Protein AF-0000000077902409 (afdb_homodimer)

Organism: NCBI:txid853

Nearest PDB structures (foldseek):
  3dv8-assembly1_A-2  TM=6.541E-01  e=2.068E-23  Agathobacter rectalis ATCC 33656
  4ev0-assembly1_A  TM=6.780E-01  e=2.103E-14  Thermus thermophilus HB8
  3la7-assembly1_B  TM=5.200E-01  e=2.421E-11  Nostoc sp. PCC 7120 = FACHB-418
  1omi-assembly3_A  TM=5.130E-01  e=4.422E-08  Listeria monocytogenes
  6euz-assembly1_A  TM=4.862E-01  e=2.482E-08  Listeria monocytogenes

Solvent-accessible surface area (backbone atoms only — not comparable to full-atom values): 22518 Å² total; per-residue (Å²): 111,67,77,62,50,65,64,39,90,59,44,88,77,46,52,74,68,54,47,50,51,46,66,73,61,40,45,75,50,79,37,50,57,67,34,72,62,68,35,91,75,85,44,58,52,10,36,36,33,29,67,37,49,29,38,38,32,24,39,69,46,79,30,65,50,72,45,75,42,53,72,45,42,56,80,37,71,39,60,69,49,19,29,78,62,38,78,48,42,78,68,78,67,45,37,27,18,70,32,60,20,36,30,39,34,35,38,36,71,56,52,38,51,44,36,73,74,32,66,66,50,32,30,48,52,25,46,49,39,28,34,48,40,30,50,37,49,52,42,46,48,44,54,75,59,46,40,54,60,24,50,46,35,45,48,53,48,50,49,21,62,71,67,71,32,57,57,42,80,49,44,48,56,56,49,9,61,75,63,73,49,38,39,58,21,41,48,52,50,50,48,49,35,30,74,69,52,31,29,45,82,52,95,56,31,38,30,61,65,29,61,68,62,40,53,63,55,88,111,68,77,62,50,65,64,40,90,61,43,89,76,45,51,73,68,55,48,53,51,45,68,72,60,39,47,74,50,79,38,50,56,67,34,73,60,66,35,91,74,85,44,59,51,9,38,37,34,29,68,37,49,28,38,36,33,24,39,69,45,87,31,67,50,72,46,73,42,53,71,44,43,56,80,37,69,39,59,69,49,19,30,79,61,40,79,49,42,79,68,78,68,45,37,30,18,71,31,62,21,34,31,38,34,35,39,36,71,57,52,39,49,43,38,72,74,31,67,68,52,33,30,49,52,25,46,51,40,28,33,48,40,31,50,35,49,54,43,45,50,47,55,74,60,46,40,54,62,24,50,46,35,46,49,52,48,51,50,21,62,72,69,71,32,59,57,42,79,50,46,49,57,56,49,9,60,74,64,73,48,30,39,58,20,40,48,54,49,50,49,50,35,30,74,69,52,32,29,46,81,51,94,56,30,38,31,60,66,29,62,69,63,40,54,63,57,90

pLDDT: mean 83.72, std 11.97, range [44.34, 96.94]

Secondary structure (DSSP, 8-state):
-HHHHTTSTTGGGS-HHHHHHHHHH-EEEEE-TT-B---TTSS--EEEEEEES-EEEEEE-TTS-EEEEEEE-TT-EESGGGGGG-TT-----EEEESSSEEEEEEEHHHHHHHHHH-HHHHHHHHHHHHHHHHHHHHHHHHHHHTTHHHHHHHHHHHHHHHHT-SEE---HHHHHHHTT--HHHHHHHHHHHHHTTSEEEETTEEEES-HHHHHHT-/-HHHHTTSTTGGGS-HHHHHHHHHH-EEEEE-TT-B---TTSS--EEEEEEES-EEEEEE-TTS-EEEEEEE-TT-EESGGGGGG-TT-----EEEESSSEEEEEEEHHHHHHHHHH-HHHHHHHHHHHHHHHHHHHHHHHHHHHTTHHHHHHHHHHHHHHHHT-SEE---HHHHHHHTT--HHHHHHHHHHHHHTTSEEEETTEEEES-HHHHHHT-

Sequence (436 aa):
MERTLTQLPFWSSLTEQEQETLRRSAFVRHYEKGAFVHSSDNECLGRLFILSGEIRTYLLSEEGREVTLFRLYPGELCVLSASCVISQITFDTQMTAGIDTEVLIIPANIIAALKEKNLYVRCFLYELATKRFSDVMWAMQQIMFKGLDRRLAKFLFAEAERTGSDTIRMTHEQIAQHISSAREAVARMLKSFSEDGLVELKRGAITLRDENRLNRLKMERTLTQLPFWSSLTEQEQETLRRSAFVRHYEKGAFVHSSDNECLGRLFILSGEIRTYLLSEEGREVTLFRLYPGELCVLSASCVISQITFDTQMTAGIDTEVLIIPANIIAALKEKNLYVRCFLYELATKRFSDVMWAMQQIMFKGLDRRLAKFLFAEAERTGSDTIRMTHEQIAQHISSAREAVARMLKSFSEDGLVELKRGAITLRDENRLNRLK

InterPro domains:
  IPR000595 Cyclic nucleotide-binding domain [PF00027] (29-117)
  IPR000595 Cyclic nucleotid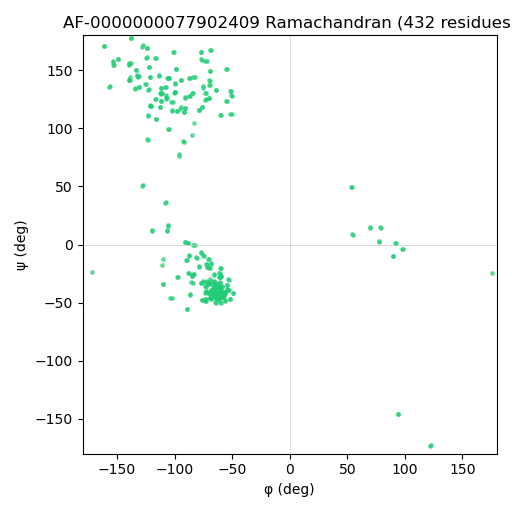e-binding domain [cd00038] (12-118)
  IPR012318 Crp-type HTH domain [PF13545] (151-217)
  IPR012318 Crp-type HTH domain [PS51063] (146-212)
  IPR012318 Crp-type HTH domain [SM00419] (162-210)
  IPR014710 RmlC-like jelly roll fold [G3DSA:2.60.120.10] (4-143)
  IPR018490 Cyclic nucleotide-binding domain superfamily [SSF51206] (5-146)
  IPR036388 Winged helix-like DNA-binding domain superfamily [G3DSA:1.10.10.10] (144-218)
  IPR036390 Winged helix DNA-binding domain superfamily [SSF46785] (148-217)
  IPR050397 Global Transcriptional Regulators in Environmental Response [PTHR24567] (12-217)

Structure (mmCIF, N/CA/C/O backbone):
data_AF-0000000077902409-model_v1
#
loop_
_entity.id
_entity.type
_entity.pdbx_description
1 polymer 'Crp-like helix-turn-helix domain protein'
#
loop_
_atom_site.group_PDB
_atom_site.id
_atom_site.type_symbol
_atom_site.label_atom_id
_atom_site.label_alt_id
_atom_site.label_comp_id
_atom_site.label_asym_id
_atom_site.label_entity_id
_atom_site.label_seq_id
_atom_site.pdbx_PDB_ins_code
_atom_site.Cartn_x
_atom_site.Cartn_y
_atom_site.Cartn_z
_atom_site.occupancy
_atom_site.B_iso_or_equiv
_atom_site.auth_seq_id
_atom_site.auth_comp_id
_atom_site.auth_asym_id
_atom_site.auth_atom_id
_atom_site.pdbx_PDB_model_num
ATOM 1 N N . MET A 1 1 ? 29.875 -16.391 -4.422 1 68.56 1 MET A N 1
ATOM 2 C CA . MET A 1 1 ? 28.719 -16.047 -5.23 1 68.56 1 MET A CA 1
ATOM 3 C C . MET A 1 1 ? 27.625 -17.109 -5.125 1 68.56 1 MET A C 1
ATOM 5 O O . MET A 1 1 ? 26.453 -16.781 -4.871 1 68.56 1 MET A O 1
ATOM 9 N N . GLU A 1 2 ? 28.078 -18.391 -5.125 1 72.31 2 GLU A N 1
ATOM 10 C CA . GLU A 1 2 ? 27.109 -19.469 -5.07 1 72.31 2 GLU A CA 1
ATOM 11 C C . GLU A 1 2 ? 26.422 -19.516 -3.713 1 72.31 2 GLU A C 1
ATOM 13 O O . GLU A 1 2 ? 25.188 -19.625 -3.641 1 72.31 2 GLU A O 1
ATOM 18 N N . ARG A 1 3 ? 27.188 -19.422 -2.656 1 79.06 3 ARG A N 1
ATOM 19 C CA . ARG A 1 3 ? 26.625 -19.484 -1.309 1 79.06 3 ARG A CA 1
ATOM 20 C C . ARG A 1 3 ? 25.625 -18.359 -1.082 1 79.06 3 ARG A C 1
ATOM 22 O O . ARG A 1 3 ? 24.609 -18.562 -0.412 1 79.06 3 ARG A O 1
ATOM 29 N N . THR A 1 4 ? 25.812 -17.281 -1.773 1 84.56 4 THR A N 1
ATOM 30 C CA . THR A 1 4 ? 24.953 -16.109 -1.632 1 84.56 4 THR A CA 1
ATOM 31 C C . THR A 1 4 ? 23.641 -16.328 -2.361 1 84.56 4 THR A C 1
ATOM 33 O O . THR A 1 4 ? 22.562 -15.992 -1.839 1 84.56 4 THR A O 1
ATOM 36 N N . LEU A 1 5 ? 23.719 -17.047 -3.439 1 89.75 5 LEU A N 1
ATOM 37 C CA . LEU A 1 5 ? 22.547 -17.25 -4.273 1 89.75 5 LEU A CA 1
ATOM 38 C C . LEU A 1 5 ? 21.578 -18.234 -3.631 1 89.75 5 LEU A C 1
ATOM 40 O O . LEU A 1 5 ? 20.359 -18.078 -3.76 1 89.75 5 LEU A O 1
ATOM 44 N N . THR A 1 6 ? 22.156 -19.188 -2.885 1 89.94 6 THR A N 1
ATOM 45 C CA . THR A 1 6 ? 21.328 -20.203 -2.262 1 89.94 6 THR A CA 1
ATOM 46 C C . THR A 1 6 ? 20.484 -19.609 -1.135 1 89.94 6 THR A C 1
ATOM 48 O O . THR A 1 6 ? 19.531 -20.234 -0.669 1 89.94 6 THR A O 1
ATOM 51 N N . GLN A 1 7 ? 20.828 -18.406 -0.758 1 89.25 7 GLN A N 1
ATOM 52 C CA . GLN A 1 7 ? 20.094 -17.719 0.304 1 89.25 7 GLN A CA 1
ATOM 53 C C . GLN A 1 7 ? 18.797 -17.094 -0.232 1 89.25 7 GLN A C 1
ATOM 55 O O . GLN A 1 7 ? 17.938 -16.703 0.543 1 89.25 7 GLN A O 1
ATOM 60 N N . LEU A 1 8 ? 18.719 -17.078 -1.546 1 92.31 8 LEU A N 1
ATOM 61 C CA . LEU A 1 8 ? 17.516 -16.5 -2.133 1 92.31 8 LEU A CA 1
ATOM 62 C C . LEU A 1 8 ? 16.281 -17.328 -1.755 1 92.31 8 LEU A C 1
ATOM 64 O O . LEU A 1 8 ? 16.297 -18.562 -1.882 1 92.31 8 LEU A O 1
ATOM 68 N N . PRO A 1 9 ? 15.25 -16.672 -1.33 1 90.38 9 PRO A N 1
ATOM 69 C CA . PRO A 1 9 ? 14.078 -17.391 -0.827 1 90.38 9 PRO A CA 1
ATOM 70 C C . PRO A 1 9 ? 13.453 -18.312 -1.873 1 90.38 9 PRO A C 1
ATOM 72 O O . PRO A 1 9 ? 12.852 -19.328 -1.523 1 90.38 9 PRO A O 1
ATOM 75 N N . PHE A 1 10 ? 13.57 -18.047 -3.152 1 92.94 10 PHE A N 1
ATOM 76 C CA . PHE A 1 10 ? 12.914 -18.859 -4.168 1 92.94 10 PHE A CA 1
ATOM 77 C C . PHE A 1 10 ? 13.93 -19.734 -4.887 1 92.94 10 PHE A C 1
ATOM 79 O O . PHE A 1 10 ? 13.625 -20.312 -5.938 1 92.94 10 PHE A O 1
ATOM 86 N N . TRP A 1 11 ? 15.109 -19.906 -4.336 1 93.88 11 TRP A N 1
ATOM 87 C CA . TRP A 1 11 ? 16.188 -20.656 -4.984 1 93.88 11 TRP A CA 1
ATOM 88 C C . TRP A 1 11 ? 15.766 -22.094 -5.25 1 93.88 11 TRP A C 1
ATOM 90 O O . TRP A 1 11 ? 15.992 -22.625 -6.34 1 93.88 11 TRP A O 1
ATOM 100 N N . SER A 1 12 ? 15.133 -22.719 -4.262 1 93.56 12 SER A N 1
ATOM 101 C CA . SER A 1 12 ? 14.773 -24.125 -4.344 1 93.56 12 SER A CA 1
ATOM 102 C C . SER A 1 12 ? 13.688 -24.359 -5.387 1 93.56 12 SER A C 1
ATOM 104 O O . SER A 1 12 ? 13.445 -25.5 -5.801 1 93.56 12 SER A O 1
ATOM 106 N N . SER A 1 13 ? 13.023 -23.328 -5.797 1 94.94 13 SER A N 1
ATOM 107 C CA . SER A 1 13 ? 11.945 -23.438 -6.77 1 94.94 13 SER A CA 1
ATOM 108 C C . SER A 1 13 ? 12.461 -23.281 -8.195 1 94.94 13 SER A C 1
ATOM 110 O O . SER A 1 13 ? 11.703 -23.406 -9.156 1 94.94 13 SER A O 1
ATOM 112 N N . LEU A 1 14 ? 13.758 -23.125 -8.336 1 96.19 14 LEU A N 1
ATOM 113 C CA . LEU A 1 14 ? 14.359 -22.891 -9.648 1 96.19 14 LEU A CA 1
ATOM 114 C C . LEU A 1 14 ? 14.836 -24.203 -10.266 1 96.19 14 LEU A C 1
ATOM 116 O O . LEU A 1 14 ? 15.32 -25.078 -9.555 1 96.19 14 LEU A O 1
ATOM 120 N N . THR A 1 15 ? 14.648 -24.297 -11.547 1 96.62 15 THR A N 1
ATOM 121 C CA . THR A 1 15 ? 15.289 -25.391 -12.273 1 96.62 15 THR A CA 1
ATOM 122 C C . THR A 1 15 ? 16.797 -25.203 -12.328 1 96.62 15 THR A C 1
ATOM 124 O O . THR A 1 15 ? 17.297 -24.109 -12.031 1 96.62 15 THR A O 1
ATOM 127 N N . GLU A 1 16 ? 17.484 -26.219 -12.711 1 95.88 16 GLU A N 1
ATOM 128 C CA . GLU A 1 16 ? 18.938 -26.141 -12.836 1 95.88 16 GLU A CA 1
ATOM 129 C C . GLU A 1 16 ? 19.328 -25.062 -13.844 1 95.88 16 GLU A C 1
ATOM 131 O O . GLU A 1 16 ? 20.297 -24.328 -13.633 1 95.88 16 GLU A O 1
ATOM 136 N N . GLN A 1 17 ? 18.609 -24.953 -14.914 1 96.69 17 GLN A N 1
ATOM 137 C CA . GLN A 1 17 ? 18.875 -23.953 -15.945 1 96.69 17 GLN A CA 1
ATOM 138 C C . GLN A 1 17 ? 18.672 -22.531 -15.406 1 96.69 17 GLN A C 1
ATOM 140 O O . GLN A 1 17 ? 19.469 -21.641 -15.688 1 96.69 17 GLN A O 1
ATOM 145 N N . GLU A 1 18 ? 17.641 -22.328 -14.641 1 96.19 18 GLU A N 1
ATOM 146 C CA . GLU A 1 18 ? 17.344 -21.031 -14.039 1 96.19 18 GLU A CA 1
ATOM 147 C C . GLU A 1 18 ? 18.406 -20.641 -13 1 96.19 18 GLU A C 1
ATOM 149 O O . GLU A 1 18 ? 18.797 -19.484 -12.906 1 96.19 18 GLU A O 1
ATOM 154 N N . GLN A 1 19 ? 18.828 -21.641 -12.258 1 96.25 19 GLN A N 1
ATOM 155 C CA . GLN A 1 19 ? 19.891 -21.406 -11.289 1 96.25 19 GLN A CA 1
ATOM 156 C C . GLN A 1 19 ? 21.188 -20.969 -11.977 1 96.25 19 GLN A C 1
ATOM 158 O O . GLN A 1 19 ? 21.859 -20.047 -11.508 1 96.25 19 GLN A O 1
ATOM 163 N N . GLU A 1 20 ? 21.469 -21.609 -13.062 1 95.62 20 GLU A N 1
ATOM 164 C CA . GLU A 1 20 ? 22.672 -21.266 -13.82 1 95.62 20 GLU A CA 1
ATOM 165 C C . GLU A 1 20 ? 22.578 -19.844 -14.375 1 95.62 20 GLU A C 1
ATOM 167 O O . GLU A 1 20 ? 23.562 -19.109 -14.367 1 95.62 20 GLU A O 1
ATOM 172 N N . THR A 1 21 ? 21.391 -19.5 -14.836 1 95.25 21 THR A N 1
ATOM 173 C CA . THR A 1 21 ? 21.156 -18.141 -15.336 1 95.25 21 THR A CA 1
ATOM 174 C C . THR A 1 21 ? 21.438 -17.109 -14.25 1 95.25 21 THR A C 1
ATOM 176 O O . THR A 1 21 ? 22.078 -16.094 -14.5 1 95.25 21 THR A O 1
ATOM 179 N N . LEU A 1 22 ? 21 -17.391 -13.062 1 94.88 22 LEU A N 1
ATOM 180 C CA . LEU A 1 22 ? 21.219 -16.484 -11.945 1 94.88 22 LEU A CA 1
ATOM 181 C C . LEU A 1 22 ? 22.703 -16.422 -11.578 1 94.88 22 LEU A C 1
ATOM 183 O O . LEU A 1 22 ? 23.234 -15.352 -11.297 1 94.88 22 LEU A O 1
ATOM 187 N N . ARG A 1 23 ? 23.328 -17.562 -11.633 1 94.38 23 ARG A N 1
ATOM 188 C CA . ARG A 1 23 ? 24.75 -17.609 -11.297 1 94.38 23 ARG A CA 1
ATOM 189 C C . ARG A 1 23 ? 25.578 -16.734 -12.234 1 94.38 23 ARG A C 1
ATOM 191 O O . ARG A 1 23 ? 26.531 -16.078 -11.805 1 94.38 23 ARG A O 1
ATOM 198 N N . ARG A 1 24 ? 25.172 -16.641 -13.391 1 94.75 24 ARG A N 1
ATOM 199 C CA . ARG A 1 24 ? 25.922 -15.922 -14.414 1 94.75 24 ARG A CA 1
ATOM 200 C C . ARG A 1 24 ? 25.562 -14.438 -14.43 1 94.75 24 ARG A C 1
ATOM 202 O O . ARG A 1 24 ? 26.359 -13.609 -14.875 1 94.75 24 ARG A O 1
ATOM 209 N N . SER A 1 25 ? 24.406 -14.102 -13.969 1 94.88 25 SER A N 1
ATOM 210 C CA . SER A 1 25 ? 23.906 -12.758 -14.234 1 94.88 25 SER A CA 1
ATOM 211 C C . SER A 1 25 ? 23.891 -11.922 -12.961 1 94.88 25 SER A C 1
ATOM 213 O O . SER A 1 25 ? 24.078 -10.703 -13.016 1 94.88 25 SER A O 1
ATOM 215 N N . ALA A 1 26 ? 23.625 -12.609 -11.836 1 94.88 26 ALA A N 1
ATOM 216 C CA . ALA A 1 26 ? 23.562 -11.867 -10.578 1 94.88 26 ALA A CA 1
ATOM 217 C C . ALA A 1 26 ? 24.938 -11.367 -10.156 1 94.88 26 ALA A C 1
ATOM 219 O O . ALA A 1 26 ? 25.953 -12 -10.469 1 94.88 26 ALA A O 1
ATOM 220 N N . PHE A 1 27 ? 25 -10.195 -9.445 1 94.12 27 PHE A N 1
ATOM 221 C CA . PHE A 1 27 ? 26.281 -9.656 -9 1 94.12 27 PHE A CA 1
ATOM 222 C C . PHE A 1 27 ? 26.125 -8.891 -7.691 1 94.12 27 PHE A C 1
ATOM 224 O O . PHE A 1 27 ? 25.016 -8.469 -7.348 1 94.12 27 PHE A O 1
ATOM 231 N N . VAL A 1 28 ? 27.234 -8.766 -7.047 1 94.5 28 VAL A N 1
ATOM 232 C CA . VAL A 1 28 ? 27.25 -8.094 -5.75 1 94.5 28 VAL A CA 1
ATOM 233 C C . VAL A 1 28 ? 27.719 -6.652 -5.914 1 94.5 28 VAL A C 1
ATOM 235 O O . VAL A 1 28 ? 28.625 -6.375 -6.703 1 94.5 28 VAL A O 1
ATOM 238 N N . ARG A 1 29 ? 27.094 -5.73 -5.234 1 93.81 29 ARG A N 1
ATOM 239 C CA . ARG A 1 29 ? 27.469 -4.324 -5.223 1 93.81 29 ARG A CA 1
ATOM 240 C C . ARG A 1 29 ? 27.516 -3.777 -3.799 1 93.81 29 ARG A C 1
ATOM 242 O O . ARG A 1 29 ? 26.688 -4.148 -2.963 1 93.81 29 ARG A O 1
ATOM 249 N N . HIS A 1 30 ? 28.438 -2.908 -3.605 1 96 30 HIS A N 1
ATOM 250 C CA . HIS A 1 30 ? 28.594 -2.238 -2.318 1 96 30 HIS A CA 1
ATOM 251 C C . HIS A 1 30 ? 28.141 -0.782 -2.396 1 96 30 HIS A C 1
ATOM 253 O O . HIS A 1 30 ? 28.422 -0.094 -3.381 1 96 30 HIS A O 1
ATOM 259 N N . TYR A 1 31 ? 27.391 -0.383 -1.379 1 94.56 31 TYR A N 1
ATOM 260 C CA . TYR A 1 31 ? 26.969 1.005 -1.234 1 94.56 31 TYR A CA 1
ATOM 261 C C . TYR A 1 31 ? 27.438 1.58 0.1 1 94.56 31 TYR A C 1
ATOM 263 O O . TYR A 1 31 ? 27.234 0.965 1.15 1 94.56 31 TYR A O 1
ATOM 271 N N . GLU A 1 32 ? 28 2.787 0.021 1 95.81 32 GLU A N 1
ATOM 272 C CA . GLU A 1 32 ? 28.359 3.477 1.256 1 95.81 32 GLU A CA 1
ATOM 273 C C . GLU A 1 32 ? 27.141 4.074 1.933 1 95.81 32 GLU A C 1
ATOM 275 O O . GLU A 1 32 ? 26.109 4.289 1.287 1 95.81 32 GLU A O 1
ATOM 280 N N . LYS A 1 33 ? 27.359 4.297 3.193 1 93.19 33 LYS A N 1
ATOM 281 C CA . LYS A 1 33 ? 26.281 4.965 3.93 1 93.19 33 LYS A CA 1
ATOM 282 C C . LYS A 1 33 ? 25.828 6.23 3.207 1 93.19 33 LYS A C 1
ATOM 284 O O . LYS A 1 33 ? 26.656 7.055 2.807 1 93.19 33 LYS A O 1
ATOM 289 N N . GLY A 1 34 ? 24.5 6.285 3.027 1 88.94 34 GLY A N 1
ATOM 290 C CA . GLY A 1 34 ? 23.938 7.488 2.439 1 88.94 34 GLY A CA 1
ATOM 291 C C . GLY A 1 34 ? 23.859 7.43 0.925 1 88.94 34 GLY A C 1
ATOM 292 O O . GLY A 1 34 ? 23.188 8.258 0.301 1 88.94 34 GLY A O 1
ATOM 293 N N . ALA A 1 35 ? 24.469 6.43 0.316 1 91.94 35 ALA A N 1
ATOM 294 C CA . ALA A 1 35 ? 24.484 6.32 -1.14 1 91.94 35 ALA A CA 1
ATOM 295 C C . ALA A 1 35 ? 23.094 5.977 -1.68 1 91.94 35 ALA A C 1
ATOM 297 O O . ALA A 1 35 ? 22.375 5.18 -1.08 1 91.94 35 ALA A O 1
ATOM 298 N N . PHE A 1 36 ? 22.734 6.555 -2.779 1 88.69 36 PHE A N 1
ATOM 299 C CA . PHE A 1 36 ? 21.5 6.211 -3.488 1 88.69 36 PHE A CA 1
ATOM 300 C C . PHE A 1 36 ? 21.641 4.867 -4.191 1 88.69 36 PHE A C 1
ATOM 302 O O . PHE A 1 36 ? 22.656 4.605 -4.84 1 88.69 36 PHE A O 1
ATOM 309 N N . VAL A 1 37 ? 20.609 4.078 -3.908 1 86.81 37 VAL A N 1
ATOM 310 C CA . VAL A 1 37 ? 20.562 2.781 -4.578 1 86.81 37 VAL A CA 1
ATOM 311 C C . VAL A 1 37 ? 19.75 2.895 -5.867 1 86.81 37 VAL A C 1
ATOM 313 O O . VAL A 1 37 ? 18.531 2.967 -5.828 1 86.81 37 VAL A O 1
ATOM 316 N N . HIS A 1 38 ? 20.25 3.193 -6.898 1 72.31 38 HIS A N 1
ATOM 317 C CA . HIS A 1 38 ? 19.578 3.375 -8.172 1 72.31 38 HIS A CA 1
ATOM 318 C C . HIS A 1 38 ? 20.391 2.795 -9.32 1 72.31 38 HIS A C 1
ATOM 320 O O . HIS A 1 38 ? 21.547 2.424 -9.141 1 72.31 38 HIS A O 1
ATOM 326 N N . SER A 1 39 ? 19.531 2.516 -10.328 1 65.5 39 SER A N 1
ATOM 327 C CA . SER A 1 39 ? 20.281 2.125 -11.523 1 65.5 39 SER A CA 1
ATOM 328 C C . SER A 1 39 ? 20.922 3.334 -12.188 1 65.5 39 SER A C 1
ATOM 330 O O . SER A 1 39 ? 20.422 4.453 -12.07 1 65.5 39 SER A O 1
ATOM 332 N N . SER A 1 40 ? 22.172 3.199 -12.594 1 52.97 40 SER A N 1
ATOM 333 C CA . SER A 1 40 ? 22.906 4.234 -13.305 1 52.97 40 SER A CA 1
ATOM 334 C C . SER A 1 40 ? 22.156 4.711 -14.539 1 52.97 40 SER A C 1
ATOM 336 O O . SER A 1 40 ? 22.359 5.832 -15.008 1 52.97 40 SER A O 1
ATOM 338 N N . ASP A 1 41 ? 21.391 3.916 -15.148 1 51.28 41 ASP A N 1
ATOM 339 C CA . ASP A 1 41 ? 20.844 4.23 -16.469 1 51.28 41 ASP A CA 1
ATOM 340 C C . ASP A 1 41 ? 19.359 4.539 -16.391 1 51.28 41 ASP A C 1
ATOM 342 O O . ASP A 1 41 ? 18.656 4.449 -17.391 1 51.28 41 ASP A O 1
ATOM 346 N N . ASN A 1 42 ? 18.922 5.164 -15.367 1 50.97 42 ASN A N 1
ATOM 347 C CA . ASN A 1 42 ? 17.516 5.539 -15.242 1 50.97 42 ASN A CA 1
ATOM 348 C C . ASN A 1 42 ? 16.594 4.336 -15.414 1 50.97 42 ASN A C 1
ATOM 350 O O . ASN A 1 42 ? 15.414 4.488 -15.734 1 50.97 42 ASN A O 1
ATOM 354 N N . GLU A 1 43 ? 17.266 3.174 -15.445 1 58.44 43 GLU A N 1
ATOM 355 C CA . GLU A 1 43 ? 16.469 1.959 -15.578 1 58.44 43 GLU A CA 1
ATOM 356 C C . GLU A 1 43 ? 16.312 1.254 -1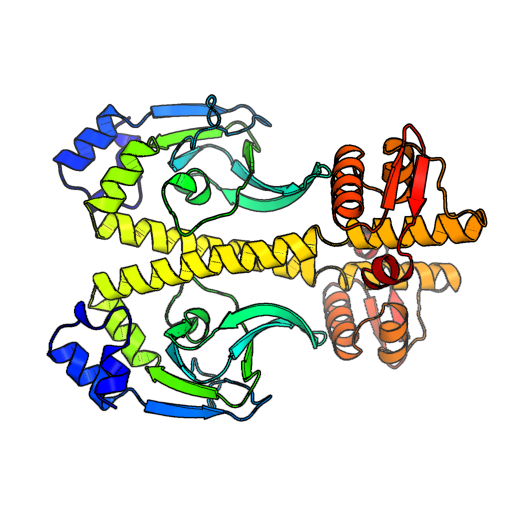4.234 1 58.44 43 GLU A C 1
ATOM 358 O O . GLU A 1 43 ? 16.875 1.688 -13.227 1 58.44 43 GLU A O 1
ATOM 363 N N . CYS A 1 44 ? 15.344 0.29 -14.18 1 70.94 44 CYS A N 1
ATOM 364 C CA . CYS A 1 44 ? 15.18 -0.54 -12.992 1 70.94 44 CYS A CA 1
ATOM 365 C C . CYS A 1 44 ? 16.453 -1.327 -12.695 1 70.94 44 CYS A C 1
ATOM 367 O O . CYS A 1 44 ? 17.016 -1.948 -13.594 1 70.94 44 CYS A O 1
ATOM 369 N N . LEU A 1 45 ? 17.188 -1.113 -11.703 1 75.06 45 LEU A N 1
ATOM 370 C CA . LEU A 1 45 ? 18.391 -1.811 -11.25 1 75.06 45 LEU A CA 1
ATOM 371 C C . LEU A 1 45 ? 18.156 -3.318 -11.211 1 75.06 45 LEU A C 1
ATOM 373 O O . LEU A 1 45 ? 18.969 -4.086 -11.734 1 75.06 45 LEU A O 1
ATOM 377 N N . GLY A 1 46 ? 17.031 -3.715 -10.758 1 89.19 46 GLY A N 1
ATOM 378 C CA . GLY A 1 46 ? 16.734 -5.113 -10.5 1 89.19 46 GLY A CA 1
ATOM 379 C C . GLY A 1 46 ? 16.344 -5.387 -9.062 1 89.19 46 GLY A C 1
ATOM 380 O O . GLY A 1 46 ? 16.031 -4.457 -8.312 1 89.19 46 GLY A O 1
ATOM 381 N N . ARG A 1 47 ? 16.234 -6.68 -8.859 1 92.56 47 ARG A N 1
ATOM 382 C CA . ARG A 1 47 ? 15.836 -7.07 -7.512 1 92.56 47 ARG A CA 1
ATOM 383 C C . ARG A 1 47 ? 17.047 -7.141 -6.586 1 92.56 47 ARG A C 1
ATOM 385 O O . ARG A 1 47 ? 18.078 -7.691 -6.953 1 92.56 47 ARG A O 1
ATOM 392 N N . LEU A 1 48 ? 16.938 -6.523 -5.465 1 94.31 48 LEU A N 1
ATOM 393 C CA . LEU A 1 48 ? 18.016 -6.465 -4.48 1 94.31 48 LEU A CA 1
ATOM 394 C C . LEU A 1 48 ? 17.781 -7.48 -3.367 1 94.31 48 LEU A C 1
ATOM 396 O O . LEU A 1 48 ? 16.672 -7.605 -2.85 1 94.31 48 LEU A O 1
ATOM 400 N N . PHE A 1 49 ? 18.766 -8.227 -3.084 1 95.81 49 PHE A N 1
ATOM 401 C CA . PHE A 1 49 ? 18.828 -9.07 -1.896 1 95.81 49 PHE A CA 1
ATOM 402 C C . PHE A 1 49 ? 19.906 -8.57 -0.936 1 95.81 49 PHE A C 1
ATOM 404 O O . PHE A 1 49 ? 21.078 -8.523 -1.288 1 95.81 49 PHE A O 1
ATOM 411 N N . ILE A 1 50 ? 19.5 -8.188 0.256 1 95.94 50 ILE A N 1
ATOM 412 C CA . ILE A 1 50 ? 20.422 -7.531 1.184 1 95.94 50 ILE A CA 1
ATOM 413 C C . ILE A 1 50 ? 21.312 -8.578 1.85 1 95.94 50 ILE A C 1
ATOM 415 O O . ILE A 1 50 ? 20.828 -9.461 2.559 1 95.94 50 ILE A O 1
ATOM 419 N N . LEU A 1 51 ? 22.531 -8.492 1.582 1 96.69 51 LEU A N 1
ATOM 420 C CA . LEU A 1 51 ? 23.484 -9.406 2.193 1 96.69 51 LEU A CA 1
ATOM 421 C C . LEU A 1 51 ? 23.953 -8.891 3.551 1 96.69 51 LEU A C 1
ATOM 423 O O . LEU A 1 51 ? 24.062 -9.656 4.508 1 96.69 51 LEU A O 1
ATOM 427 N N . SER A 1 52 ? 24.219 -7.633 3.641 1 96.69 52 SER A N 1
ATOM 428 C CA . SER A 1 52 ? 24.562 -6.938 4.875 1 96.69 52 SER A CA 1
ATOM 429 C C . SER A 1 52 ? 24.188 -5.461 4.801 1 96.69 52 SER A C 1
ATOM 431 O O . SER A 1 52 ? 24.047 -4.902 3.713 1 96.69 52 SER A O 1
ATOM 433 N N . GLY A 1 53 ? 23.953 -4.855 6.066 1 95.81 53 GLY A N 1
ATOM 434 C CA . GLY A 1 53 ? 23.609 -3.443 6.141 1 95.81 53 GLY A CA 1
ATOM 435 C C . GLY A 1 53 ? 22.125 -3.197 6.172 1 95.81 53 GLY A C 1
ATOM 436 O O . GLY A 1 53 ? 21.375 -3.943 6.812 1 95.81 53 GLY A O 1
ATOM 437 N N . GLU A 1 54 ? 21.734 -2.02 5.508 1 92.38 54 GLU A N 1
ATOM 438 C CA . GLU A 1 54 ? 20.344 -1.573 5.57 1 92.38 54 GLU A CA 1
ATOM 439 C C . GLU A 1 54 ? 20 -0.671 4.387 1 92.38 54 GLU A C 1
ATOM 441 O O . GLU A 1 54 ? 20.797 0.188 4.004 1 92.38 54 GLU A O 1
ATOM 446 N N . ILE A 1 55 ? 18.859 -0.936 3.836 1 93.19 55 ILE A N 1
ATOM 447 C CA . ILE A 1 55 ? 18.375 -0.064 2.771 1 93.19 55 ILE A CA 1
ATOM 448 C C . ILE A 1 55 ? 17.078 0.625 3.215 1 93.19 55 ILE A C 1
ATOM 450 O O . ILE A 1 55 ? 16.141 -0.034 3.664 1 93.19 55 ILE A O 1
ATOM 454 N N . ARG A 1 56 ? 17.109 1.915 3.135 1 89.81 56 ARG A N 1
ATOM 455 C CA . ARG A 1 56 ? 15.922 2.725 3.387 1 89.81 56 ARG A CA 1
ATOM 456 C C . ARG A 1 56 ? 15.141 2.963 2.1 1 89.81 56 ARG A C 1
ATOM 458 O O . ARG A 1 56 ? 15.711 3.375 1.088 1 89.81 56 ARG A O 1
ATOM 465 N N . THR A 1 57 ? 13.859 2.627 2.139 1 90.31 57 THR A N 1
ATOM 466 C CA . THR A 1 57 ? 12.969 2.859 1.011 1 90.31 57 THR A CA 1
ATOM 467 C C . THR A 1 57 ? 11.945 3.945 1.344 1 90.31 57 THR A C 1
ATOM 469 O O . THR A 1 57 ? 11.289 3.889 2.385 1 90.31 57 THR A O 1
ATOM 472 N N . TYR A 1 58 ? 11.82 4.926 0.446 1 86.75 58 TYR A N 1
ATOM 473 C CA . TYR A 1 58 ? 10.984 6.066 0.791 1 86.75 58 TYR A CA 1
ATOM 474 C C . TYR A 1 58 ? 10.422 6.73 -0.462 1 86.75 58 TYR A C 1
ATOM 476 O O . TYR A 1 58 ? 10.906 6.488 -1.57 1 86.75 58 TYR A O 1
ATOM 484 N N . LEU A 1 59 ? 9.328 7.438 -0.241 1 84.94 59 LEU A N 1
ATOM 485 C CA . LEU A 1 59 ? 8.773 8.289 -1.287 1 84.94 59 LEU A CA 1
ATOM 486 C C . LEU A 1 59 ? 9.406 9.672 -1.252 1 84.94 59 LEU A C 1
ATOM 488 O O . LEU A 1 59 ? 9.727 10.188 -0.178 1 84.94 59 LEU A O 1
ATOM 492 N N . LEU A 1 60 ? 9.586 10.172 -2.432 1 77.25 60 LEU A N 1
ATOM 493 C CA . LEU A 1 60 ? 10.094 11.531 -2.576 1 77.25 60 LEU A CA 1
ATOM 494 C C . LEU A 1 60 ? 9.109 12.398 -3.354 1 77.25 60 LEU A C 1
ATOM 496 O O . LEU A 1 60 ? 8.742 12.07 -4.484 1 77.25 60 LEU A O 1
ATOM 500 N N . SER A 1 61 ? 8.656 13.445 -2.631 1 72.06 61 SER A N 1
ATOM 501 C CA . SER A 1 61 ? 7.746 14.359 -3.314 1 72.06 61 SER A CA 1
ATOM 502 C C . SER A 1 61 ? 8.5 15.289 -4.258 1 72.06 61 SER A C 1
ATOM 504 O O . SER A 1 61 ? 9.734 15.352 -4.219 1 72.06 61 SER A O 1
ATOM 506 N N . GLU A 1 62 ? 7.707 15.906 -5.102 1 65.5 62 GLU A N 1
ATOM 507 C CA . GLU A 1 62 ? 8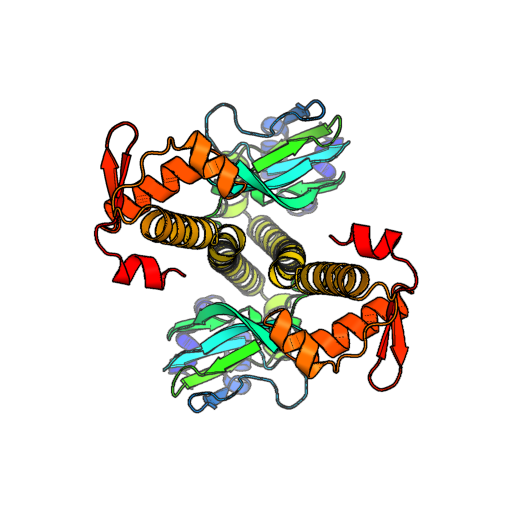.297 16.891 -6 1 65.5 62 GLU A CA 1
ATOM 508 C C . GLU A 1 62 ? 8.953 18.031 -5.219 1 65.5 62 GLU A C 1
ATOM 510 O O . GLU A 1 62 ? 9.93 18.625 -5.68 1 65.5 62 GLU A O 1
ATOM 515 N N . GLU A 1 63 ? 8.469 18.312 -3.988 1 58.25 63 GLU A N 1
ATOM 516 C CA . GLU A 1 63 ? 8.984 19.391 -3.146 1 58.25 63 GLU A CA 1
ATOM 517 C C . GLU A 1 63 ? 10.148 18.906 -2.289 1 58.25 63 GLU A C 1
ATOM 519 O O . GLU A 1 63 ? 10.672 19.672 -1.468 1 58.25 63 GLU A O 1
ATOM 524 N N . GLY A 1 64 ? 10.484 17.703 -2.457 1 64 64 GLY A N 1
ATOM 525 C CA . GLY A 1 64 ? 11.656 17.188 -1.761 1 64 64 GLY A CA 1
ATOM 526 C C . GLY A 1 64 ? 11.32 16.547 -0.425 1 64 64 GLY A C 1
ATOM 527 O O . GLY A 1 64 ? 12.219 16.156 0.321 1 64 64 GLY A O 1
ATOM 528 N N . ARG A 1 65 ? 10.062 16.531 -0.113 1 67.69 65 ARG A N 1
ATOM 529 C CA . ARG A 1 65 ? 9.664 15.859 1.119 1 67.69 65 ARG A CA 1
ATOM 530 C C . ARG A 1 65 ? 9.828 14.344 0.997 1 67.69 65 ARG A C 1
ATOM 532 O O . ARG A 1 65 ? 9.5 13.766 -0.038 1 67.69 65 ARG A O 1
ATOM 539 N N . GLU A 1 66 ? 10.367 13.75 2.078 1 75.19 66 GLU A N 1
ATOM 540 C CA . GLU A 1 66 ? 10.586 12.305 2.1 1 75.19 66 GLU A CA 1
ATOM 541 C C . GLU A 1 66 ? 9.664 11.625 3.1 1 75.19 66 GLU A C 1
ATOM 543 O O . GLU A 1 66 ? 9.43 12.141 4.191 1 75.19 66 GLU A O 1
ATOM 548 N N . VAL A 1 67 ? 9.109 10.586 2.66 1 78.88 67 VAL A N 1
ATOM 549 C CA . VAL A 1 67 ? 8.344 9.727 3.557 1 78.88 67 VAL A CA 1
ATOM 550 C C . VAL A 1 67 ? 8.906 8.305 3.525 1 78.88 67 VAL A C 1
ATOM 552 O O . VAL A 1 67 ? 8.797 7.609 2.514 1 78.88 67 VAL A O 1
ATOM 555 N N . THR A 1 68 ? 9.508 7.914 4.652 1 85.62 68 THR A N 1
ATOM 556 C CA . THR A 1 68 ? 10.062 6.566 4.727 1 85.62 68 THR A CA 1
ATOM 557 C C . THR A 1 68 ? 8.945 5.523 4.773 1 85.62 68 THR A C 1
ATOM 559 O O . THR A 1 68 ? 8.031 5.621 5.598 1 85.62 68 THR A O 1
ATOM 562 N N . LEU A 1 69 ? 9 4.625 3.914 1 86.88 69 LEU A N 1
ATOM 563 C CA . LEU A 1 69 ? 8.008 3.557 3.867 1 86.88 69 LEU A CA 1
ATOM 564 C C . LEU A 1 69 ? 8.43 2.381 4.738 1 86.88 69 LEU A C 1
ATOM 566 O O . LEU A 1 69 ? 7.664 1.925 5.59 1 86.88 69 LEU A O 1
ATOM 570 N N . PHE A 1 70 ? 9.625 1.853 4.492 1 84.5 70 PHE A N 1
ATOM 571 C CA . PHE A 1 70 ? 10.172 0.746 5.27 1 84.5 70 PHE A CA 1
ATOM 572 C C . PHE A 1 70 ? 11.688 0.651 5.086 1 84.5 70 PHE A C 1
ATOM 574 O O . PHE A 1 70 ? 12.266 1.374 4.27 1 84.5 70 PHE A O 1
ATOM 581 N N . ARG A 1 71 ? 12.266 -0.17 5.875 1 88.69 71 ARG A N 1
ATOM 582 C CA . ARG A 1 71 ? 13.688 -0.494 5.77 1 88.69 71 ARG A CA 1
ATOM 583 C C . ARG A 1 71 ? 13.891 -1.988 5.543 1 88.69 71 ARG A C 1
ATOM 585 O O . ARG A 1 71 ? 13.094 -2.807 6 1 88.69 71 ARG A O 1
ATOM 592 N N . LEU A 1 72 ? 14.883 -2.277 4.75 1 92.5 72 LEU A N 1
ATOM 593 C CA . LEU A 1 72 ? 15.242 -3.666 4.492 1 92.5 72 LEU A CA 1
ATOM 594 C C . LEU A 1 72 ? 16.531 -4.043 5.227 1 92.5 72 LEU A C 1
ATOM 596 O O . LEU A 1 72 ? 17.469 -3.244 5.289 1 92.5 72 LEU A O 1
ATOM 600 N N . TYR A 1 73 ? 16.516 -5.238 5.672 1 92 73 TYR A N 1
ATOM 601 C CA . TYR A 1 73 ? 17.641 -5.762 6.445 1 92 73 TYR A CA 1
ATOM 602 C C . TYR A 1 73 ? 18.188 -7.035 5.816 1 92 73 TYR A C 1
ATOM 604 O O . TYR A 1 73 ? 17.625 -7.559 4.859 1 92 73 TYR A O 1
ATOM 612 N N . PRO A 1 74 ? 19.375 -7.484 6.301 1 94.69 74 PRO A N 1
ATOM 613 C CA . PRO A 1 74 ? 20 -8.68 5.715 1 94.69 74 PRO A CA 1
ATOM 614 C C . PRO A 1 74 ? 19.031 -9.859 5.645 1 94.69 74 PRO A C 1
ATOM 616 O O . PRO A 1 74 ? 18.328 -10.148 6.613 1 94.69 74 PRO A O 1
ATOM 619 N N . GLY A 1 75 ? 19 -10.492 4.434 1 94 75 GLY A N 1
ATOM 620 C CA . GLY A 1 75 ? 18.141 -11.648 4.227 1 94 75 GLY A CA 1
ATOM 621 C C . GLY A 1 75 ? 16.828 -11.297 3.551 1 94 75 GLY A C 1
ATOM 622 O O . GLY A 1 75 ? 16.047 -12.188 3.191 1 94 75 GLY A O 1
ATOM 623 N N . GLU A 1 76 ? 16.625 -10.023 3.326 1 93 76 GLU A N 1
ATOM 624 C CA . GLU A 1 76 ? 15.367 -9.594 2.732 1 93 76 GLU A CA 1
ATOM 625 C C . GLU A 1 76 ? 15.539 -9.219 1.264 1 93 76 GLU A C 1
ATOM 627 O O . GLU A 1 76 ? 16.609 -8.742 0.865 1 93 76 GLU A O 1
ATOM 632 N N . LEU A 1 77 ? 14.516 -9.562 0.488 1 93.94 77 LEU A N 1
ATOM 633 C CA . LEU A 1 77 ? 14.461 -9.242 -0.934 1 93.94 77 LEU A CA 1
ATOM 634 C C . LEU A 1 77 ? 13.602 -8.016 -1.182 1 93.94 77 LEU A C 1
ATOM 636 O O . LEU A 1 77 ? 12.492 -7.914 -0.653 1 93.94 77 LEU A O 1
ATOM 640 N N . CYS A 1 78 ? 14.141 -7.09 -1.963 1 90.56 78 CYS A N 1
ATOM 641 C CA . CYS A 1 78 ? 13.406 -5.863 -2.238 1 90.56 78 CYS A CA 1
ATOM 642 C C . CYS A 1 78 ? 12.578 -6 -3.51 1 90.56 78 CYS A C 1
ATOM 644 O O . CYS A 1 78 ? 13.125 -6.012 -4.613 1 90.56 78 CYS A O 1
ATOM 646 N N . VAL A 1 79 ? 11.336 -5.969 -3.346 1 87.06 79 VAL A N 1
ATOM 647 C CA . VAL A 1 79 ? 10.453 -6.145 -4.492 1 87.06 79 VAL A CA 1
ATOM 648 C C . VAL A 1 79 ? 10.273 -4.812 -5.219 1 87.06 79 VAL A C 1
ATOM 650 O O . VAL A 1 79 ? 10.07 -4.781 -6.434 1 87.06 79 VAL A O 1
ATOM 653 N N . LEU A 1 80 ? 10.445 -3.729 -4.512 1 87.62 80 LEU A N 1
ATOM 654 C CA . LEU A 1 80 ? 10.156 -2.424 -5.094 1 87.62 80 LEU A CA 1
ATOM 655 C C . LEU A 1 80 ? 11.367 -1.874 -5.836 1 87.62 80 LEU A C 1
ATOM 657 O O . LEU A 1 80 ? 11.258 -0.896 -6.578 1 87.62 80 LEU A O 1
ATOM 661 N N . SER A 1 81 ? 12.516 -2.494 -5.707 1 86.25 81 SER A N 1
ATOM 662 C CA . SER A 1 81 ? 13.711 -2.062 -6.43 1 86.25 81 SER A CA 1
ATOM 663 C C . SER A 1 81 ? 13.602 -2.402 -7.914 1 86.25 81 SER A C 1
ATOM 665 O O . SER A 1 81 ? 14.375 -1.886 -8.727 1 86.25 81 SER A O 1
ATOM 667 N N . ALA A 1 82 ? 12.695 -3.271 -8.242 1 83.44 82 ALA A N 1
ATOM 668 C CA . ALA A 1 82 ? 12.43 -3.646 -9.625 1 83.44 82 ALA A CA 1
ATOM 669 C C . ALA A 1 82 ? 10.945 -3.52 -9.953 1 83.44 82 ALA A C 1
ATOM 671 O O . ALA A 1 82 ? 10.336 -4.449 -10.484 1 83.44 82 ALA A O 1
ATOM 672 N N . SER A 1 83 ? 10.438 -2.387 -9.617 1 81.19 83 SER A N 1
ATOM 673 C CA . SER A 1 83 ? 9.023 -2.146 -9.867 1 81.19 83 SER A CA 1
ATOM 674 C C . SER A 1 83 ? 8.695 -2.258 -11.352 1 81.19 83 SER A C 1
ATOM 676 O O . SER A 1 83 ? 7.566 -2.594 -11.727 1 81.19 83 SER A O 1
ATOM 678 N N . CYS A 1 84 ? 9.711 -2.127 -12.211 1 80.38 84 CYS A N 1
ATOM 679 C CA . CYS A 1 84 ? 9.531 -2.213 -13.656 1 80.38 84 CYS A CA 1
ATOM 680 C C . CYS A 1 84 ? 9.195 -3.635 -14.078 1 80.38 84 CYS A C 1
ATOM 682 O O . CYS A 1 84 ? 8.711 -3.857 -15.188 1 80.38 84 CYS A O 1
ATOM 684 N N . VAL A 1 85 ? 9.508 -4.594 -13.242 1 86.88 85 VAL A N 1
ATOM 685 C CA . VAL A 1 85 ? 9.273 -6 -13.547 1 86.88 85 VAL A CA 1
ATOM 686 C C . VAL A 1 85 ? 7.844 -6.379 -13.18 1 86.88 85 VAL A C 1
ATOM 688 O O . VAL A 1 85 ? 7.312 -7.379 -13.664 1 86.88 85 VAL A O 1
ATOM 691 N N . ILE A 1 86 ? 7.309 -5.688 -12.258 1 88.31 86 ILE A N 1
ATOM 692 C CA . ILE A 1 86 ? 5.938 -5.93 -11.812 1 88.31 86 ILE A CA 1
ATOM 693 C C . ILE A 1 86 ? 5.023 -4.828 -12.344 1 88.31 86 ILE A C 1
ATOM 695 O O . ILE A 1 86 ? 4.922 -3.756 -11.742 1 88.31 86 ILE A O 1
ATOM 699 N N . SER A 1 87 ? 4.344 -5.086 -13.375 1 83.81 87 SER A N 1
ATOM 700 C CA . SER A 1 87 ? 3.57 -4.082 -14.094 1 83.81 87 SER A CA 1
ATOM 701 C C . SER A 1 87 ? 2.492 -3.471 -13.203 1 83.81 87 SER A C 1
ATOM 703 O O . SER A 1 87 ? 2.057 -2.342 -13.438 1 83.81 87 SER A O 1
ATOM 705 N N . GLN A 1 88 ? 2.107 -4.234 -12.211 1 84.94 88 GLN A N 1
ATOM 706 C CA . GLN A 1 88 ? 1.04 -3.781 -11.32 1 84.94 88 GLN A CA 1
ATOM 707 C C . GLN A 1 88 ? 1.523 -2.662 -10.406 1 84.94 88 GLN A C 1
ATOM 709 O O . GLN A 1 88 ? 0.715 -1.923 -9.844 1 84.94 88 GLN A O 1
ATOM 714 N N . ILE A 1 89 ? 2.775 -2.566 -10.273 1 83.12 89 ILE A N 1
ATOM 715 C CA . ILE A 1 89 ? 3.332 -1.495 -9.453 1 83.12 89 ILE A CA 1
ATOM 716 C C . ILE A 1 89 ? 3.617 -0.276 -10.328 1 83.12 89 ILE A C 1
ATOM 718 O O . ILE A 1 89 ? 4.449 -0.335 -11.234 1 83.12 89 ILE A O 1
ATOM 722 N N . THR A 1 90 ? 2.924 0.867 -10.031 1 80.06 90 THR A N 1
ATOM 723 C CA . THR A 1 90 ? 3.004 2.018 -10.922 1 80.06 90 THR A CA 1
ATOM 724 C C . THR A 1 90 ? 3.57 3.23 -10.195 1 80.06 90 THR A C 1
ATOM 726 O O . THR A 1 90 ? 3.432 4.363 -10.656 1 80.06 90 THR A O 1
ATOM 729 N N . PHE A 1 91 ? 4.09 3.004 -9.07 1 79.88 91 PHE A N 1
ATOM 730 C CA . PHE A 1 91 ? 4.715 4.09 -8.328 1 79.88 91 PHE A CA 1
ATOM 731 C C . PHE A 1 91 ? 6.207 3.834 -8.141 1 79.88 91 PHE A C 1
ATOM 733 O O . PHE A 1 91 ? 6.66 2.689 -8.227 1 79.88 91 PHE A O 1
ATOM 740 N N . ASP A 1 92 ? 6.863 4.949 -7.859 1 81.25 92 ASP A N 1
ATOM 741 C CA . ASP A 1 92 ? 8.305 4.836 -7.699 1 81.25 92 ASP A CA 1
ATOM 742 C C . ASP A 1 92 ? 8.727 5.125 -6.258 1 81.25 92 ASP A C 1
ATOM 744 O O . ASP A 1 92 ? 8.086 5.926 -5.57 1 81.25 92 ASP A O 1
ATOM 748 N N . THR A 1 93 ? 9.734 4.395 -5.918 1 86.81 93 THR A N 1
ATOM 749 C CA . THR A 1 93 ? 10.344 4.652 -4.617 1 86.81 93 THR A CA 1
ATOM 750 C C . THR A 1 93 ? 11.828 4.98 -4.773 1 86.81 93 THR A C 1
ATOM 752 O O . THR A 1 93 ? 12.43 4.66 -5.797 1 86.81 93 THR A O 1
ATOM 755 N N . GLN A 1 94 ? 12.273 5.723 -3.842 1 85.88 94 GLN A N 1
ATOM 756 C CA . GLN A 1 94 ? 13.711 5.945 -3.721 1 85.88 94 GLN A CA 1
ATOM 757 C C . GLN A 1 94 ? 14.312 5.043 -2.652 1 85.88 94 GLN A C 1
ATOM 759 O O . GLN A 1 94 ? 13.633 4.633 -1.713 1 85.88 94 GLN A O 1
ATOM 764 N N . MET A 1 95 ? 15.625 4.727 -2.91 1 90.69 95 MET A N 1
ATOM 765 C CA . MET A 1 95 ? 16.312 3.854 -1.959 1 90.69 95 MET A CA 1
ATOM 766 C C . MET A 1 95 ? 17.703 4.391 -1.627 1 90.69 95 MET A C 1
ATOM 768 O O . MET A 1 95 ? 18.422 4.844 -2.516 1 90.69 95 MET A O 1
ATOM 772 N N . THR A 1 96 ? 18.031 4.402 -0.364 1 90.88 96 THR A N 1
ATOM 773 C CA . THR A 1 96 ? 19.359 4.801 0.08 1 90.88 96 THR A CA 1
ATOM 774 C C . THR A 1 96 ? 19.906 3.809 1.102 1 90.88 96 THR A C 1
ATOM 776 O O . THR A 1 96 ? 19.141 3.135 1.795 1 90.88 96 THR A O 1
ATOM 779 N N . ALA A 1 97 ? 21.266 3.699 1.098 1 94.06 97 ALA A N 1
ATOM 780 C CA . ALA A 1 97 ? 21.922 2.871 2.107 1 94.06 97 ALA A CA 1
ATOM 781 C C . ALA A 1 97 ? 21.953 3.582 3.457 1 94.06 97 ALA A C 1
ATOM 783 O O . ALA A 1 97 ? 22.547 4.652 3.584 1 94.06 97 ALA A O 1
ATOM 784 N N . GLY A 1 98 ? 21.328 3.02 4.469 1 87.69 98 GLY A N 1
ATOM 785 C CA . GLY A 1 98 ? 21.359 3.602 5.801 1 87.69 98 GLY A CA 1
ATOM 786 C C . GLY A 1 98 ? 22.719 3.488 6.473 1 87.69 98 GLY A C 1
ATOM 787 O O . GLY A 1 98 ? 23.094 4.348 7.273 1 87.69 98 GLY A O 1
ATOM 788 N N . ILE A 1 99 ? 23.422 2.475 6.246 1 90.62 99 ILE A N 1
ATOM 789 C CA . ILE A 1 99 ? 24.797 2.189 6.613 1 90.62 99 ILE A CA 1
ATOM 790 C C . ILE A 1 99 ? 25.516 1.533 5.441 1 90.62 99 ILE A C 1
ATOM 792 O O . ILE A 1 99 ? 24.938 1.356 4.367 1 90.62 99 ILE A O 1
ATOM 796 N N . ASP A 1 100 ? 26.797 1.289 5.695 1 96.94 100 ASP A N 1
ATOM 797 C CA . ASP A 1 100 ? 27.484 0.523 4.66 1 96.94 100 ASP A CA 1
ATOM 798 C C . ASP A 1 100 ? 26.75 -0.786 4.367 1 96.94 100 ASP A C 1
ATOM 800 O O . ASP A 1 100 ? 26.5 -1.573 5.277 1 96.94 100 ASP A O 1
ATOM 804 N N . THR A 1 101 ? 26.391 -0.929 3.037 1 96.12 101 THR A N 1
ATOM 805 C CA . THR A 1 101 ? 25.469 -1.999 2.676 1 96.12 101 THR A CA 1
ATOM 806 C C . THR A 1 101 ? 26 -2.795 1.488 1 96.12 101 THR A C 1
ATOM 808 O O . THR A 1 101 ? 26.547 -2.221 0.544 1 96.12 101 THR A O 1
ATOM 811 N N . GLU A 1 102 ? 25.906 -4.129 1.598 1 96.88 102 GLU A N 1
ATOM 812 C CA . GLU A 1 102 ? 26.188 -5.039 0.495 1 96.88 102 GLU A CA 1
ATOM 813 C C . GLU A 1 102 ? 24.922 -5.742 0.016 1 96.88 102 GLU A C 1
ATOM 815 O O . GLU A 1 102 ? 24.156 -6.281 0.823 1 96.88 102 GLU A O 1
ATOM 820 N N . VAL A 1 103 ? 24.75 -5.68 -1.331 1 95.62 103 VAL A N 1
ATOM 821 C CA . VAL A 1 103 ? 23.531 -6.277 -1.858 1 95.62 103 VAL A CA 1
ATOM 822 C C . VAL A 1 103 ? 23.875 -7.191 -3.035 1 95.62 103 VAL A C 1
ATOM 824 O O . VAL A 1 103 ? 24.859 -6.977 -3.732 1 95.62 103 VAL A O 1
ATOM 827 N N . LEU A 1 104 ? 23.125 -8.281 -3.145 1 95.94 104 LEU A N 1
ATOM 828 C CA . LEU A 1 104 ? 23.078 -9.078 -4.367 1 95.94 104 LEU A CA 1
ATOM 829 C C . LEU A 1 104 ? 22.031 -8.531 -5.332 1 95.94 104 LEU A C 1
ATOM 831 O O . LEU A 1 104 ? 20.875 -8.32 -4.945 1 95.94 104 LEU A O 1
ATOM 835 N N . ILE A 1 105 ? 22.422 -8.281 -6.555 1 94.25 105 ILE A N 1
ATOM 836 C CA . ILE A 1 105 ? 21.5 -7.707 -7.539 1 94.25 105 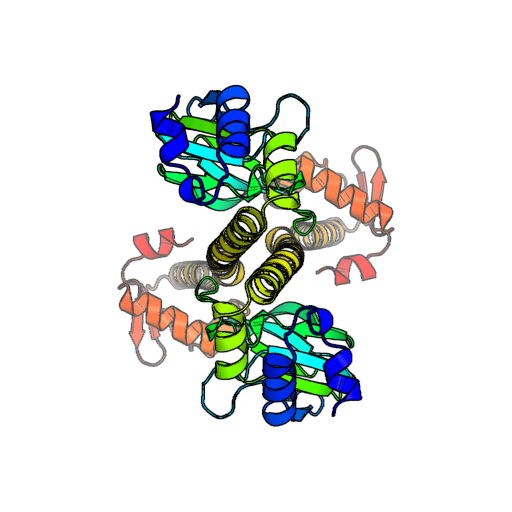ILE A CA 1
ATOM 837 C C . ILE A 1 105 ? 21.188 -8.742 -8.617 1 94.25 105 ILE A C 1
ATOM 839 O O . ILE A 1 105 ? 22.094 -9.344 -9.188 1 94.25 105 ILE A O 1
ATOM 843 N N . ILE A 1 106 ? 19.953 -9 -8.766 1 94.5 106 ILE A N 1
ATOM 844 C CA . ILE A 1 106 ? 19.453 -9.742 -9.922 1 94.5 106 ILE A CA 1
ATOM 845 C C . ILE A 1 106 ? 18.922 -8.773 -10.977 1 94.5 106 ILE A C 1
ATOM 847 O O . ILE A 1 106 ? 17.922 -8.086 -10.742 1 94.5 106 ILE A O 1
ATOM 851 N N . PRO A 1 107 ? 19.562 -8.742 -12.094 1 92.75 107 PRO A N 1
ATOM 852 C CA . PRO A 1 107 ? 19.156 -7.766 -13.109 1 92.75 107 PRO A CA 1
ATOM 853 C C . PRO A 1 107 ? 17.672 -7.879 -13.477 1 92.75 107 PRO A C 1
ATOM 855 O O . PRO A 1 107 ? 17.109 -8.977 -13.461 1 92.75 107 PRO A O 1
ATOM 858 N N . ALA A 1 108 ? 17.109 -6.734 -13.883 1 91.5 108 ALA A N 1
ATOM 859 C CA . ALA A 1 108 ? 15.68 -6.621 -14.141 1 91.5 108 ALA A CA 1
ATOM 860 C C . ALA A 1 108 ? 15.234 -7.594 -15.227 1 91.5 108 ALA A C 1
ATOM 862 O O . ALA A 1 108 ? 14.188 -8.234 -15.102 1 91.5 108 ALA A O 1
ATOM 863 N N . ASN A 1 109 ? 15.984 -7.688 -16.281 1 92.62 109 ASN A N 1
ATOM 864 C CA . ASN A 1 109 ? 15.602 -8.555 -17.391 1 92.62 109 ASN A CA 1
ATOM 865 C C . ASN A 1 109 ? 15.609 -10.023 -16.984 1 92.62 109 ASN A C 1
ATOM 867 O O . ASN A 1 109 ? 14.789 -10.812 -17.469 1 92.62 109 ASN A O 1
ATOM 871 N N . ILE A 1 110 ? 16.5 -10.398 -16.062 1 94.31 110 ILE A N 1
ATOM 872 C CA . ILE A 1 110 ? 16.594 -11.781 -15.602 1 94.31 110 ILE A CA 1
ATOM 873 C C . ILE A 1 110 ? 15.406 -12.117 -14.703 1 94.31 110 ILE A C 1
ATOM 875 O O . ILE A 1 110 ? 14.766 -13.156 -14.883 1 94.31 110 ILE A O 1
ATOM 879 N N . ILE A 1 111 ? 15.164 -11.25 -13.758 1 94.44 111 ILE A N 1
ATOM 880 C CA . ILE A 1 111 ? 14.047 -11.5 -12.852 1 94.44 111 ILE A CA 1
ATOM 881 C C . ILE A 1 111 ? 12.734 -11.492 -13.641 1 94.44 111 ILE A C 1
ATOM 883 O O . ILE A 1 111 ? 11.812 -12.25 -13.328 1 94.44 111 ILE A O 1
ATOM 887 N N . ALA A 1 112 ? 12.633 -10.609 -14.641 1 94.25 112 ALA A N 1
ATOM 888 C CA . ALA A 1 112 ? 11.453 -10.578 -15.5 1 94.25 112 ALA A CA 1
ATOM 889 C C . ALA A 1 112 ? 11.258 -11.914 -16.219 1 94.25 112 ALA A C 1
ATOM 891 O O . ALA A 1 112 ? 10.141 -12.43 -16.281 1 94.25 112 ALA A O 1
ATOM 892 N N . ALA A 1 113 ? 12.312 -12.445 -16.719 1 95.5 113 ALA A N 1
ATOM 893 C CA . ALA A 1 113 ? 12.258 -13.727 -17.406 1 95.5 113 ALA A CA 1
ATOM 894 C C . ALA A 1 113 ? 11.852 -14.852 -16.469 1 95.5 113 ALA A C 1
ATOM 896 O O . ALA A 1 113 ? 11.031 -15.703 -16.812 1 95.5 113 ALA A O 1
ATOM 897 N N . LEU A 1 114 ? 12.438 -14.859 -15.289 1 95.69 114 LEU A N 1
ATOM 898 C CA . LEU A 1 114 ? 12.102 -15.867 -14.281 1 95.69 114 LEU A CA 1
ATOM 899 C C . LEU A 1 114 ? 10.625 -15.773 -13.891 1 95.69 114 LEU A C 1
ATOM 901 O O . LEU A 1 114 ? 9.94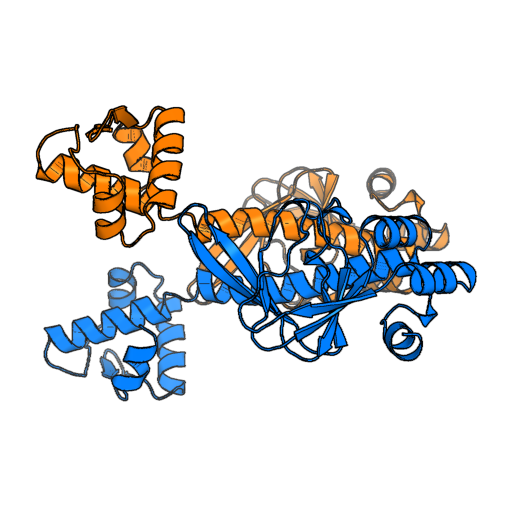5 -16.797 -13.781 1 95.69 114 LEU A O 1
ATOM 905 N N . LYS A 1 115 ? 10.164 -14.57 -13.688 1 95.12 115 LYS A N 1
ATOM 906 C CA . LYS A 1 115 ? 8.766 -14.328 -13.328 1 95.12 115 LYS A CA 1
ATOM 907 C C . LYS A 1 115 ? 7.824 -14.867 -14.391 1 95.12 115 LYS A C 1
ATOM 909 O O . LYS A 1 115 ? 6.773 -15.43 -14.078 1 95.12 115 LYS A O 1
ATOM 914 N N . GLU A 1 116 ? 8.148 -14.695 -15.617 1 95.12 116 GLU A N 1
ATOM 915 C CA . GLU A 1 116 ? 7.309 -15.102 -16.734 1 95.12 116 GLU A CA 1
ATOM 916 C C . GLU A 1 116 ? 7.309 -16.609 -16.906 1 95.12 116 GLU A C 1
ATOM 918 O O . GLU A 1 116 ? 6.277 -17.219 -17.219 1 95.12 116 GLU A O 1
ATOM 923 N N . LYS A 1 117 ? 8.406 -17.281 -16.688 1 95.94 117 LYS A N 1
ATOM 924 C CA . LYS A 1 117 ? 8.57 -18.688 -17.047 1 95.94 117 LYS A CA 1
ATOM 925 C C . LYS A 1 117 ? 8.305 -19.594 -15.852 1 95.94 117 LYS A C 1
ATOM 927 O O . LYS A 1 117 ? 8 -20.781 -16.016 1 95.94 117 LYS A O 1
ATOM 932 N N . ASN A 1 118 ? 8.516 -19.141 -14.688 1 96.88 118 ASN A N 1
ATOM 933 C CA . ASN A 1 118 ? 8.391 -19.922 -13.461 1 96.88 118 ASN A CA 1
ATOM 934 C C . ASN A 1 118 ? 7.277 -19.391 -12.562 1 96.88 118 ASN A C 1
ATOM 936 O O . ASN A 1 118 ? 7.43 -18.359 -11.922 1 96.88 118 ASN A O 1
ATOM 940 N N . LEU A 1 119 ? 6.168 -20.156 -12.492 1 95.94 119 LEU A N 1
ATOM 941 C CA . LEU A 1 119 ? 4.984 -19.734 -11.758 1 95.94 119 LEU A CA 1
ATOM 942 C C . LEU A 1 119 ? 5.285 -19.594 -10.266 1 95.94 119 LEU A C 1
ATOM 944 O O . LEU A 1 119 ? 4.715 -18.734 -9.594 1 95.94 119 LEU A O 1
ATOM 948 N N . TYR A 1 120 ? 6.148 -20.422 -9.773 1 96.06 120 TYR A N 1
ATOM 949 C CA . TYR A 1 120 ? 6.504 -20.344 -8.367 1 96.06 120 TYR A CA 1
ATOM 950 C C . TYR A 1 120 ? 7.219 -19.031 -8.055 1 96.06 120 TYR A C 1
ATOM 952 O O . TYR A 1 120 ? 6.934 -18.391 -7.039 1 96.06 120 TYR A O 1
ATOM 960 N N . VAL A 1 121 ? 8.125 -18.656 -8.93 1 95.5 121 VAL A N 1
ATOM 961 C CA . VAL A 1 121 ? 8.844 -17.391 -8.75 1 95.5 121 VAL A CA 1
ATOM 962 C C . VAL A 1 121 ? 7.883 -16.219 -8.867 1 95.5 121 VAL A C 1
ATOM 964 O O . VAL A 1 121 ? 7.922 -15.289 -8.055 1 95.5 121 VAL A O 1
ATOM 967 N N . ARG A 1 122 ? 7.027 -16.297 -9.875 1 95.69 122 ARG A N 1
ATOM 968 C CA . ARG A 1 122 ? 6.027 -15.25 -10.062 1 95.69 122 ARG A CA 1
ATOM 969 C C . ARG A 1 122 ? 5.176 -15.07 -8.812 1 95.69 122 ARG A C 1
ATOM 971 O O . ARG A 1 122 ? 5 -13.953 -8.328 1 95.69 122 ARG A O 1
ATOM 978 N N . CYS A 1 123 ? 4.695 -16.188 -8.281 1 95.81 123 CYS A N 1
ATOM 979 C CA . CYS A 1 123 ? 3.844 -16.172 -7.098 1 95.81 123 CYS A CA 1
ATOM 980 C C . CYS A 1 123 ? 4.598 -15.617 -5.895 1 95.81 123 CYS A C 1
ATOM 982 O O . CYS A 1 123 ? 4.055 -14.828 -5.125 1 95.81 123 CYS A O 1
ATOM 984 N N . PHE A 1 124 ? 5.785 -16.031 -5.766 1 94.62 124 PHE A N 1
ATOM 985 C CA . PHE A 1 124 ? 6.605 -15.562 -4.652 1 94.62 124 PHE A CA 1
ATOM 986 C C . PHE A 1 124 ? 6.789 -14.055 -4.703 1 94.62 124 PHE A C 1
ATOM 988 O O . PHE A 1 124 ? 6.688 -13.375 -3.678 1 94.62 124 PHE A O 1
ATOM 995 N N . LEU A 1 125 ? 7.102 -13.523 -5.82 1 94.56 125 LEU A N 1
ATOM 996 C CA . LEU A 1 125 ? 7.324 -12.086 -5.973 1 94.56 125 LEU A CA 1
ATOM 997 C C . LEU A 1 125 ? 6.062 -11.305 -5.625 1 94.56 125 LEU A C 1
ATOM 999 O O . LEU A 1 125 ? 6.133 -10.273 -4.953 1 94.56 125 LEU A O 1
ATOM 1003 N N . TYR A 1 126 ? 4.938 -11.805 -6.098 1 94.94 126 TYR A N 1
ATOM 1004 C CA . TYR A 1 126 ? 3.682 -11.141 -5.766 1 94.94 126 TYR A CA 1
ATOM 1005 C C . TYR A 1 126 ? 3.383 -11.258 -4.273 1 94.94 126 TYR A C 1
ATOM 1007 O O . TYR A 1 126 ? 2.844 -10.328 -3.67 1 94.94 126 TYR A O 1
ATOM 1015 N N . GLU A 1 127 ? 3.654 -12.414 -3.703 1 94.62 127 GLU A N 1
ATOM 1016 C CA . GLU A 1 127 ? 3.482 -12.602 -2.266 1 94.62 127 GLU A CA 1
ATOM 1017 C C . GLU A 1 127 ? 4.32 -11.602 -1.475 1 94.62 127 GLU A C 1
ATOM 1019 O O . GLU A 1 127 ? 3.834 -10.992 -0.517 1 94.62 127 GLU A O 1
ATOM 1024 N N . LEU A 1 128 ? 5.5 -11.453 -1.879 1 93.5 128 LEU A N 1
ATOM 1025 C CA . LEU A 1 128 ? 6.391 -10.508 -1.219 1 93.5 128 LEU A CA 1
ATOM 1026 C C . LEU A 1 128 ? 5.875 -9.078 -1.374 1 93.5 128 LEU A C 1
ATOM 1028 O O . LEU A 1 128 ? 5.91 -8.297 -0.422 1 93.5 128 LEU A O 1
ATOM 1032 N N . ALA A 1 129 ? 5.457 -8.734 -2.568 1 93.81 129 ALA A N 1
ATOM 1033 C CA . ALA A 1 129 ? 4.879 -7.41 -2.795 1 93.81 129 ALA A CA 1
ATOM 1034 C C . ALA A 1 129 ? 3.691 -7.164 -1.866 1 93.81 129 ALA A C 1
ATOM 1036 O O . ALA A 1 129 ? 3.525 -6.062 -1.34 1 93.81 129 ALA A O 1
ATOM 1037 N N . THR A 1 130 ? 2.914 -8.141 -1.695 1 93.69 130 THR A N 1
ATOM 1038 C CA . THR A 1 130 ? 1.751 -8.047 -0.821 1 93.69 130 THR A CA 1
ATOM 1039 C C . THR A 1 130 ? 2.18 -7.832 0.627 1 93.69 130 THR A C 1
ATOM 1041 O O . THR A 1 130 ? 1.561 -7.051 1.353 1 93.69 130 THR A O 1
ATOM 1044 N N . LYS A 1 131 ? 3.195 -8.539 1.019 1 91.44 131 LYS A N 1
ATOM 1045 C CA . LYS A 1 131 ? 3.74 -8.328 2.357 1 91.44 131 LYS A CA 1
ATOM 1046 C C . LYS A 1 131 ? 4.207 -6.887 2.537 1 91.44 131 LYS A C 1
ATOM 1048 O O . LYS A 1 131 ? 3.941 -6.266 3.57 1 91.44 131 LYS A O 1
ATOM 1053 N N . ARG A 1 132 ? 4.855 -6.398 1.615 1 92.25 132 ARG A N 1
ATOM 1054 C CA . ARG A 1 132 ? 5.328 -5.016 1.665 1 92.25 132 ARG A CA 1
ATOM 1055 C C . ARG A 1 132 ? 4.156 -4.039 1.695 1 92.25 132 ARG A C 1
ATOM 1057 O O . ARG A 1 132 ? 4.234 -2.992 2.34 1 92.25 132 ARG A O 1
ATOM 1064 N N . PHE A 1 133 ? 3.129 -4.391 0.99 1 92.25 133 PHE A N 1
ATOM 1065 C CA . PHE A 1 133 ? 1.906 -3.598 1.023 1 92.25 133 PHE A CA 1
ATOM 1066 C C . PHE A 1 133 ? 1.451 -3.365 2.459 1 92.25 133 PHE A C 1
ATOM 1068 O O . PHE A 1 133 ? 1.182 -2.229 2.854 1 92.25 133 PHE A O 1
ATOM 1075 N N . SER A 1 134 ? 1.437 -4.352 3.213 1 89.44 134 SER A N 1
ATOM 1076 C CA . SER A 1 134 ? 1.019 -4.23 4.605 1 89.44 134 SER A CA 1
ATOM 1077 C C . SER A 1 134 ? 1.973 -3.34 5.395 1 89.44 134 SER A C 1
ATOM 1079 O O . SER A 1 134 ? 1.535 -2.488 6.172 1 89.44 134 SER A O 1
ATOM 1081 N N . ASP A 1 135 ? 3.254 -3.531 5.168 1 84.38 135 ASP A N 1
ATOM 1082 C CA . ASP A 1 135 ? 4.242 -2.703 5.852 1 84.38 135 ASP A CA 1
ATOM 1083 C C . ASP A 1 135 ? 4.02 -1.223 5.551 1 84.38 135 ASP A C 1
ATOM 1085 O O . ASP A 1 135 ? 4.055 -0.388 6.457 1 84.38 135 ASP A O 1
ATOM 1089 N N . VAL A 1 136 ? 3.805 -0.989 4.32 1 88.94 136 VAL A N 1
ATOM 1090 C CA . VAL A 1 136 ? 3.635 0.389 3.871 1 88.94 136 VAL A CA 1
ATOM 1091 C C . VAL A 1 136 ? 2.342 0.964 4.445 1 88.94 136 VAL A C 1
ATOM 1093 O O . VAL A 1 136 ? 2.305 2.123 4.867 1 88.94 136 VAL A O 1
ATOM 1096 N N . MET A 1 137 ? 1.337 0.157 4.449 1 86.75 137 MET A N 1
ATOM 1097 C CA . MET A 1 137 ? 0.062 0.619 4.988 1 86.75 137 MET A CA 1
ATOM 1098 C C . MET A 1 137 ? 0.193 0.964 6.469 1 86.75 137 MET A C 1
ATOM 1100 O O . MET A 1 137 ? -0.418 1.923 6.941 1 86.75 137 MET A O 1
ATOM 1104 N N . TRP A 1 138 ? 0.938 0.247 7.109 1 79.94 138 TRP A N 1
ATOM 1105 C CA . TRP A 1 138 ? 1.183 0.553 8.516 1 79.94 138 TRP A CA 1
ATOM 1106 C C . TRP A 1 138 ? 1.849 1.916 8.664 1 79.94 138 TRP A C 1
ATOM 1108 O O . TRP A 1 138 ? 1.406 2.744 9.469 1 79.94 138 TRP A O 1
ATOM 1118 N N . ALA A 1 139 ? 2.824 2.162 7.918 1 77.31 139 ALA A N 1
ATOM 1119 C CA . ALA A 1 139 ? 3.514 3.449 7.949 1 77.31 139 ALA A CA 1
ATOM 1120 C C . ALA A 1 139 ? 2.568 4.586 7.57 1 77.31 139 ALA A C 1
ATOM 1122 O O . ALA A 1 139 ? 2.561 5.637 8.219 1 77.31 139 ALA A O 1
ATOM 1123 N N . MET A 1 140 ? 1.773 4.359 6.605 1 81.69 140 MET A N 1
ATOM 1124 C CA . MET A 1 140 ? 0.861 5.383 6.109 1 81.69 140 MET A CA 1
ATOM 1125 C C . MET A 1 140 ? -0.212 5.707 7.145 1 81.69 140 MET A C 1
ATOM 1127 O O . MET A 1 140 ? -0.583 6.867 7.32 1 81.69 140 MET A O 1
ATOM 1131 N N . GLN A 1 141 ? -0.674 4.688 7.73 1 76.62 141 GLN A N 1
ATOM 1132 C CA . GLN A 1 141 ? -1.688 4.906 8.758 1 76.62 141 GLN A CA 1
ATOM 1133 C C . GLN A 1 141 ? -1.142 5.762 9.898 1 76.62 141 GLN A C 1
ATOM 1135 O O . GLN A 1 141 ? -1.847 6.625 10.422 1 76.62 141 GLN A O 1
ATOM 1140 N N . GLN A 1 142 ? 0.071 5.562 10.195 1 67.81 142 GLN A N 1
ATOM 1141 C CA . GLN A 1 142 ? 0.702 6.375 11.234 1 67.81 142 GLN A CA 1
ATOM 1142 C C . GLN A 1 142 ? 0.788 7.836 10.805 1 67.81 142 GLN A C 1
ATOM 1144 O O . GLN A 1 142 ? 0.588 8.742 11.625 1 67.81 142 GLN A O 1
ATOM 1149 N N . ILE A 1 143 ? 1.024 7.98 9.617 1 67.19 143 ILE A N 1
ATOM 1150 C CA . ILE A 1 143 ? 1.202 9.32 9.078 1 67.19 143 ILE A CA 1
ATOM 1151 C C . ILE A 1 143 ? -0.156 10.008 8.945 1 67.19 143 ILE A C 1
ATOM 1153 O O . ILE A 1 143 ? -0.312 11.172 9.336 1 67.19 143 ILE A O 1
ATOM 1157 N N . MET A 1 144 ? -1.022 9.266 8.391 1 67.88 144 MET A N 1
ATOM 1158 C CA . MET A 1 144 ? -2.322 9.852 8.07 1 67.88 144 MET A CA 1
ATOM 1159 C C . MET A 1 144 ? -3.141 10.086 9.336 1 67.88 144 MET A C 1
ATOM 1161 O O . MET A 1 144 ? -3.945 11.023 9.391 1 67.88 144 MET A O 1
ATOM 1165 N N . PHE A 1 145 ? -2.854 9.211 10.188 1 61.31 145 PHE A N 1
ATOM 1166 C CA . PHE A 1 145 ? -3.703 9.289 11.375 1 61.31 145 PHE A CA 1
ATOM 1167 C C . PHE A 1 145 ? -2.904 9.758 12.586 1 61.31 145 PHE A C 1
ATOM 1169 O O . PHE A 1 145 ? -3.48 10.109 13.617 1 61.31 145 PHE A O 1
ATOM 1176 N N . LYS A 1 146 ? -1.492 9.562 12.25 1 52.97 146 LYS A N 1
ATOM 1177 C CA . LYS A 1 146 ? -0.572 10.117 13.242 1 52.97 146 LYS A CA 1
ATOM 1178 C C . LYS A 1 146 ? -0.321 11.602 12.992 1 52.97 146 LYS A C 1
ATOM 1180 O O . LYS A 1 146 ? -0.007 12.008 11.875 1 52.97 146 LYS A O 1
ATOM 1185 N N . GLY A 1 147 ? -1.055 12.391 13.641 1 58.59 147 GLY A N 1
ATOM 1186 C CA . GLY A 1 147 ? -1.067 13.836 13.734 1 58.59 147 GLY A CA 1
ATOM 1187 C C . GLY A 1 147 ? -2.018 14.352 14.805 1 58.59 147 GLY A C 1
ATOM 1188 O O . GLY A 1 147 ? -1.789 15.422 15.383 1 58.59 147 GLY A O 1
ATOM 1189 N N . LEU A 1 148 ? -2.932 13.375 14.984 1 60 148 LEU A N 1
ATOM 1190 C CA . LEU A 1 148 ? -3.789 13.797 16.094 1 60 148 LEU A CA 1
ATOM 1191 C C . LEU A 1 148 ? -2.998 13.883 17.391 1 60 148 LEU A C 1
ATOM 1193 O O . LEU A 1 148 ? -3.213 14.789 18.203 1 60 148 LEU A O 1
ATOM 1197 N N . ASP A 1 149 ? -2.037 12.812 17.406 1 64.31 149 ASP A N 1
ATOM 1198 C CA . ASP A 1 149 ? -1.203 12.844 18.594 1 64.31 149 ASP A CA 1
ATOM 1199 C C . ASP A 1 149 ? -0.356 14.117 18.641 1 64.31 149 ASP A C 1
ATOM 1201 O O . ASP A 1 149 ? -0.282 14.781 19.688 1 64.31 149 ASP A O 1
ATOM 1205 N N . ARG A 1 150 ? 0.204 14.383 17.562 1 65.25 150 ARG A N 1
ATOM 1206 C CA . ARG A 1 150 ? 1.013 15.594 17.516 1 65.25 150 ARG A CA 1
ATOM 1207 C C . ARG A 1 150 ? 0.139 16.844 17.625 1 65.25 150 ARG A C 1
ATOM 1209 O O . ARG A 1 150 ? 0.479 17.781 18.344 1 65.25 150 ARG A O 1
ATOM 1216 N N . ARG A 1 151 ? -0.95 16.891 16.859 1 66.19 151 ARG A N 1
ATOM 1217 C CA . ARG A 1 151 ? -1.87 18.016 16.969 1 66.19 151 ARG A CA 1
ATOM 1218 C C . ARG A 1 151 ? -2.416 18.141 18.391 1 66.19 151 ARG A C 1
ATOM 1220 O O . ARG A 1 151 ? -2.523 19.25 18.922 1 66.19 151 ARG A O 1
ATOM 1227 N N . LEU A 1 152 ? -2.609 16.953 18.969 1 76.06 152 LEU A N 1
ATOM 1228 C CA . LEU A 1 152 ? -3.123 16.938 20.328 1 76.06 152 LEU A CA 1
ATOM 1229 C C . LEU A 1 152 ? -2.047 17.375 21.328 1 76.06 152 LEU A C 1
ATOM 1231 O O . LEU A 1 152 ? -2.299 18.188 22.203 1 76.06 152 LEU A O 1
ATOM 1235 N N . ALA A 1 153 ? -0.857 16.828 21 1 76 153 ALA A N 1
ATOM 1236 C CA . ALA A 1 153 ? 0.254 17.203 21.875 1 76 153 ALA A CA 1
ATOM 1237 C C . ALA A 1 153 ? 0.552 18.703 21.75 1 76 153 ALA A C 1
ATOM 1239 O O . ALA A 1 153 ? 0.731 19.375 22.766 1 76 153 ALA A O 1
ATOM 1240 N N . LYS A 1 154 ? 0.55 19.172 20.578 1 73.94 154 LYS A N 1
ATOM 1241 C CA . LYS A 1 154 ? 0.797 20.594 20.328 1 73.94 154 LYS A CA 1
ATOM 1242 C C . LYS A 1 154 ? -0.296 21.453 20.969 1 73.94 154 LYS A C 1
ATOM 1244 O O . LYS A 1 154 ? -0.008 22.484 21.562 1 73.94 154 LYS A O 1
ATOM 1249 N N . PHE A 1 155 ? -1.508 21.109 20.844 1 79.06 155 PHE A N 1
ATOM 1250 C CA . PHE A 1 155 ? -2.623 21.844 21.438 1 79.06 155 PHE A CA 1
ATOM 1251 C C . PHE A 1 155 ? -2.527 21.844 22.953 1 79.06 155 PHE A C 1
ATOM 1253 O O . PHE A 1 155 ? -2.67 22.906 23.594 1 79.06 155 PHE A O 1
ATOM 1260 N N . LEU A 1 156 ? -2.141 20.594 23.438 1 83.94 156 LEU A N 1
ATOM 1261 C CA . LEU A 1 156 ? -2.051 20.484 24.891 1 83.94 156 LEU A CA 1
ATOM 1262 C C . LEU A 1 156 ? -0.92 21.359 25.438 1 83.94 156 LEU A C 1
ATOM 1264 O O . LEU A 1 156 ? -1.092 22.047 26.438 1 83.94 156 LEU A O 1
ATOM 1268 N N . PHE A 1 157 ? 0.061 21.438 24.688 1 78.69 157 PHE A N 1
ATOM 1269 C CA . PHE A 1 157 ? 1.194 22.25 25.094 1 78.69 157 PHE A CA 1
ATOM 1270 C C . PHE A 1 157 ? 0.855 23.734 24.969 1 78.69 157 PHE A C 1
ATOM 1272 O O . PHE A 1 157 ? 1.14 24.516 25.875 1 78.69 157 PHE A O 1
ATOM 1279 N N . ALA A 1 158 ? 0.315 24.094 23.938 1 78.31 158 ALA A N 1
ATOM 1280 C CA . ALA A 1 158 ? -0.047 25.5 23.703 1 78.31 158 ALA A CA 1
ATOM 1281 C C . ALA A 1 158 ? -1.051 25.984 24.734 1 78.31 158 ALA A C 1
ATOM 1283 O O . ALA A 1 158 ? -0.948 27.109 25.234 1 78.31 158 ALA A O 1
ATOM 1284 N N . GLU A 1 159 ? -1.974 25.109 25 1 83.06 159 GLU A N 1
ATOM 1285 C CA . GLU A 1 159 ? -2.992 25.469 25.969 1 83.06 159 GLU A CA 1
ATOM 1286 C C . GLU A 1 159 ? -2.395 25.594 27.375 1 83.06 159 GLU A C 1
ATOM 1288 O O . GLU A 1 159 ? -2.762 26.484 28.141 1 83.06 159 GLU A O 1
ATOM 1293 N N . ALA A 1 160 ? -1.467 24.688 27.688 1 81.25 160 ALA A N 1
ATOM 1294 C CA . ALA A 1 160 ? -0.77 24.766 28.969 1 81.25 160 ALA A CA 1
ATOM 1295 C C . ALA A 1 160 ? 0.024 26.062 29.078 1 81.25 160 ALA A C 1
ATOM 1297 O O . ALA A 1 160 ? 0 26.719 30.125 1 81.25 160 ALA A O 1
ATOM 1298 N N . GLU A 1 161 ? 0.648 26.359 28.078 1 77.75 161 GLU A N 1
ATOM 1299 C CA . GLU A 1 161 ? 1.431 27.594 28.047 1 77.75 161 GLU A CA 1
ATOM 1300 C C . GLU A 1 161 ? 0.528 28.812 28.141 1 77.75 161 GLU A C 1
ATOM 1302 O O . GLU A 1 161 ? 0.834 29.766 28.859 1 77.75 161 GLU A O 1
ATOM 1307 N N . ARG A 1 162 ? -0.47 28.766 27.406 1 81.56 162 ARG A N 1
ATOM 1308 C CA . ARG A 1 162 ? -1.413 29.875 27.359 1 81.56 162 ARG A CA 1
ATOM 1309 C C . ARG A 1 162 ? -2.037 30.141 28.719 1 81.56 162 ARG A C 1
ATOM 1311 O O . ARG A 1 162 ? -2.16 31.281 29.141 1 81.56 162 ARG A O 1
ATOM 1318 N N . THR A 1 163 ? -2.406 29.078 29.375 1 81.88 163 THR A N 1
ATOM 1319 C CA . THR A 1 163 ? -3.111 29.203 30.641 1 81.88 163 THR A CA 1
ATOM 1320 C C . THR A 1 163 ? -2.127 29.25 31.797 1 81.88 163 THR A C 1
ATOM 1322 O O . THR A 1 163 ? -2.488 29.625 32.906 1 81.88 163 THR A O 1
ATOM 1325 N N . GLY A 1 164 ? -0.887 28.906 31.516 1 84.25 164 GLY A N 1
ATOM 1326 C CA . GLY A 1 164 ? 0.109 28.844 32.562 1 84.25 164 GLY A CA 1
ATOM 1327 C C . GLY A 1 164 ? -0.119 27.688 33.531 1 84.25 164 GLY A C 1
ATOM 1328 O O . GLY A 1 164 ? 0.382 27.703 34.656 1 84.25 164 GLY A O 1
ATOM 1329 N N . SER A 1 165 ? -0.941 26.75 33.188 1 88.38 165 SER A N 1
ATOM 1330 C CA . SER A 1 165 ? -1.267 25.578 34 1 88.38 165 SER A CA 1
ATOM 1331 C C . SER A 1 165 ? -1.021 24.297 33.219 1 88.38 165 SER A C 1
ATOM 1333 O O . SER A 1 165 ? -1.302 24.219 32 1 88.38 165 SER A O 1
ATOM 1335 N N . ASP A 1 166 ? -0.445 23.344 33.906 1 87.5 166 ASP A N 1
ATOM 1336 C CA . ASP A 1 166 ? -0.251 22.031 33.312 1 87.5 166 ASP A CA 1
ATOM 1337 C C . ASP A 1 166 ? -1.564 21.25 33.25 1 87.5 166 ASP A C 1
ATOM 1339 O O . ASP A 1 166 ? -1.617 20.156 32.719 1 87.5 166 ASP A O 1
ATOM 1343 N N . THR A 1 167 ? -2.479 21.797 33.875 1 90.44 167 THR A N 1
ATOM 1344 C CA . THR A 1 167 ? -3.799 21.188 33.875 1 90.44 167 THR A CA 1
ATOM 1345 C C . THR A 1 167 ? -4.727 21.922 32.906 1 90.44 167 THR A C 1
ATOM 1347 O O . THR A 1 167 ? -4.922 23.141 33.031 1 90.44 167 THR A O 1
ATOM 1350 N N . ILE A 1 168 ? -5.152 21.219 31.859 1 89.56 168 ILE A N 1
ATOM 1351 C CA . ILE A 1 168 ? -6.07 21.75 30.859 1 89.56 168 ILE A CA 1
ATOM 1352 C C . ILE A 1 168 ? -7.504 21.344 31.203 1 89.56 168 ILE A C 1
ATOM 1354 O O . ILE A 1 168 ? -7.805 20.156 31.312 1 89.56 168 ILE A O 1
ATOM 1358 N N . ARG A 1 169 ? -8.352 22.375 31.484 1 90.56 169 ARG A N 1
ATOM 1359 C CA . ARG A 1 169 ? -9.742 22.125 31.844 1 90.56 169 ARG A CA 1
ATOM 1360 C C . ARG A 1 169 ? -10.656 22.25 30.625 1 90.56 169 ARG A C 1
ATOM 1362 O O . ARG A 1 169 ? -11.297 23.281 30.422 1 90.56 169 ARG A O 1
ATOM 1369 N N . MET A 1 170 ? -10.656 21.219 29.797 1 88.25 170 MET A N 1
ATOM 1370 C CA . MET A 1 170 ? -11.484 21.109 28.609 1 88.25 170 MET A CA 1
ATOM 1371 C C . MET A 1 170 ? -12.031 19.703 28.438 1 88.25 170 MET A C 1
ATOM 1373 O O . MET A 1 170 ? -11.375 18.719 28.828 1 88.25 170 MET A O 1
ATOM 1377 N N . THR A 1 171 ? -13.234 19.656 28 1 85.81 171 THR A N 1
ATOM 1378 C CA . THR A 1 171 ? -13.797 18.344 27.672 1 85.81 171 THR A CA 1
ATOM 1379 C C . THR A 1 171 ? -13.164 17.797 26.391 1 85.81 171 THR A C 1
ATOM 1381 O O . THR A 1 171 ? -12.547 18.531 25.625 1 85.81 171 THR A O 1
ATOM 1384 N N . HIS A 1 172 ? -13.242 16.5 26.25 1 86.5 172 HIS A N 1
ATOM 1385 C CA . HIS A 1 172 ? -12.75 15.867 25.016 1 86.5 172 HIS A CA 1
ATOM 1386 C C . HIS A 1 172 ? -13.398 16.484 23.781 1 86.5 172 HIS A C 1
ATOM 1388 O O . HIS A 1 172 ? -12.75 16.625 22.75 1 86.5 172 HIS A O 1
ATOM 1394 N N . GLU A 1 173 ? -14.672 16.859 23.969 1 80.25 173 GLU A N 1
ATOM 1395 C CA . GLU A 1 173 ? -15.406 17.484 22.875 1 80.25 173 GLU A CA 1
ATOM 1396 C C . GLU A 1 173 ? -14.789 18.828 22.5 1 80.25 173 GLU A C 1
ATOM 1398 O O . GLU A 1 173 ? -14.609 19.141 21.328 1 80.25 173 GLU A O 1
ATOM 1403 N N . GLN A 1 174 ? -14.547 19.656 23.438 1 81.06 174 GLN A N 1
ATOM 1404 C CA . GLN A 1 174 ? -13.93 20.969 23.234 1 81.06 174 GLN A CA 1
ATOM 1405 C C . GLN A 1 174 ? -12.562 20.828 22.562 1 81.06 174 GLN A C 1
ATOM 1407 O O . GLN A 1 174 ? -12.242 21.562 21.641 1 81.06 174 GLN A O 1
ATOM 1412 N N . ILE A 1 175 ? -11.773 19.906 22.969 1 85.81 175 ILE A N 1
ATOM 1413 C CA . ILE A 1 175 ? -10.445 19.672 22.406 1 85.81 175 ILE A CA 1
ATOM 1414 C C . ILE A 1 175 ? -10.57 19.234 20.953 1 85.81 175 ILE A C 1
ATOM 1416 O O . ILE A 1 175 ? -9.852 19.719 20.078 1 85.81 175 ILE A O 1
ATOM 1420 N N . ALA A 1 176 ? -11.484 18.391 20.781 1 77.62 176 ALA A N 1
ATOM 1421 C CA . ALA A 1 176 ? -11.75 17.891 19.422 1 77.62 176 ALA A CA 1
ATOM 1422 C C . ALA A 1 176 ? -12.055 19.031 18.469 1 77.62 176 ALA A C 1
ATOM 1424 O O . ALA A 1 176 ? -11.555 19.062 17.344 1 77.62 176 ALA A O 1
ATOM 1425 N N . GLN A 1 177 ? -12.805 19.906 18.938 1 71.19 177 GLN A N 1
ATOM 1426 C CA . GLN A 1 177 ? -13.156 21.078 18.141 1 71.19 177 GLN A CA 1
ATOM 1427 C C . GLN A 1 177 ? -11.93 21.922 17.828 1 71.19 177 GLN A C 1
ATOM 1429 O O . GLN A 1 177 ? -11.758 22.391 16.703 1 71.19 177 GLN A O 1
ATOM 1434 N N . HIS A 1 178 ? -11.07 22.109 18.766 1 70.56 178 HIS A N 1
ATOM 1435 C CA . HIS A 1 178 ? -9.883 22.938 18.609 1 70.56 178 HIS A CA 1
ATOM 1436 C C . HIS A 1 178 ? -8.914 22.328 17.594 1 70.56 178 HIS A C 1
ATOM 1438 O O . HIS A 1 178 ? -8.242 23.062 16.859 1 70.56 178 HIS A O 1
ATOM 1444 N N . ILE A 1 179 ? -8.883 21.062 17.641 1 70 179 ILE A N 1
ATOM 1445 C CA . ILE A 1 179 ? -7.852 20.469 16.797 1 70 179 ILE A CA 1
ATOM 1446 C C . ILE A 1 179 ? -8.492 19.828 15.57 1 70 179 ILE A C 1
ATOM 1448 O O . ILE A 1 179 ? -7.852 19.031 14.875 1 70 179 ILE A O 1
ATOM 1452 N N . SER A 1 180 ? -9.805 20.156 15.398 1 62.19 180 SER A N 1
ATOM 1453 C CA . SER A 1 180 ? -10.57 19.719 14.242 1 62.19 180 SER A CA 1
ATOM 1454 C C . SER A 1 180 ? -10.5 18.203 14.086 1 62.19 180 SER A C 1
ATOM 1456 O O . SER A 1 180 ? -10.133 17.688 13.016 1 62.19 180 SER A O 1
ATOM 1458 N N . SER A 1 181 ? -10.773 17.625 15.203 1 65.56 181 SER A N 1
ATOM 1459 C CA . SER A 1 181 ? -10.805 16.172 15.258 1 65.56 181 SER A CA 1
ATOM 1460 C C . SER A 1 181 ? -12.102 15.664 15.883 1 65.56 181 SER A C 1
ATOM 1462 O O . SER A 1 181 ? -13 16.453 16.188 1 65.56 181 SER A O 1
ATOM 1464 N N . ALA A 1 182 ? -12.391 14.414 15.844 1 61.09 182 ALA A N 1
ATOM 1465 C CA . ALA A 1 182 ? -13.57 13.812 16.469 1 61.09 182 ALA A CA 1
ATOM 1466 C C . ALA A 1 182 ? -13.32 13.555 17.953 1 61.09 182 ALA A C 1
ATOM 1468 O O . ALA A 1 182 ? -12.203 13.219 18.359 1 61.09 182 ALA A O 1
ATOM 1469 N N . ARG A 1 183 ? -14.422 13.742 18.75 1 70.56 183 ARG A N 1
ATOM 1470 C CA . ARG A 1 183 ? -14.359 13.555 20.188 1 70.56 183 ARG A CA 1
ATOM 1471 C C . ARG A 1 183 ? -13.828 12.172 20.547 1 70.56 183 ARG A C 1
ATOM 1473 O O . ARG A 1 183 ? -13 12.031 21.453 1 70.56 183 ARG A O 1
ATOM 1480 N N . GLU A 1 184 ? -14.227 11.242 19.812 1 66.88 184 GLU A N 1
ATOM 1481 C CA . GLU A 1 184 ? -13.836 9.867 20.109 1 66.88 184 GLU A CA 1
ATOM 1482 C C . GLU A 1 184 ? -12.359 9.641 19.828 1 66.88 184 GLU A C 1
ATOM 1484 O O . GLU A 1 184 ? -11.68 8.922 20.562 1 66.88 184 GLU A O 1
ATOM 1489 N N . ALA A 1 185 ? -11.906 10.281 18.906 1 66.31 185 ALA A N 1
ATOM 1490 C CA . ALA A 1 185 ? -10.484 10.164 18.562 1 66.31 185 ALA A CA 1
ATOM 1491 C C . ALA A 1 185 ? -9.609 10.828 19.625 1 66.31 185 ALA A C 1
ATOM 1493 O O . ALA A 1 185 ? -8.586 10.273 20.016 1 66.31 185 ALA A O 1
ATOM 1494 N N . VAL A 1 186 ? -10.086 11.945 20.031 1 75.5 186 VAL A N 1
ATOM 1495 C CA . VAL A 1 186 ? -9.375 12.672 21.078 1 75.5 186 VAL A CA 1
ATOM 1496 C C . VAL A 1 186 ? -9.375 11.852 22.375 1 75.5 186 VAL A C 1
ATOM 1498 O O . VAL A 1 186 ? -8.336 11.711 23.031 1 75.5 186 VAL A O 1
ATOM 1501 N N . ALA A 1 187 ? -10.516 11.242 22.672 1 78.38 187 ALA A N 1
ATOM 1502 C CA . ALA A 1 187 ? -10.641 10.438 23.891 1 78.38 187 ALA A CA 1
ATOM 1503 C C . ALA A 1 187 ? -9.672 9.258 23.875 1 78.38 187 ALA A C 1
ATOM 1505 O O . ALA A 1 187 ? -8.984 8.992 24.859 1 78.38 187 ALA A O 1
ATOM 1506 N N . ARG A 1 188 ? -9.523 8.594 22.766 1 75 188 ARG A N 1
ATOM 1507 C CA . ARG A 1 188 ? -8.648 7.434 22.641 1 75 188 ARG A CA 1
ATOM 1508 C C . ARG A 1 188 ? -7.184 7.84 22.719 1 75 188 ARG A C 1
ATOM 1510 O O . ARG A 1 188 ? -6.379 7.16 23.359 1 75 188 ARG A O 1
ATOM 1517 N N . MET A 1 189 ? -6.926 8.938 22.047 1 75.56 189 MET A N 1
ATOM 1518 C CA . MET A 1 189 ? -5.539 9.398 22.031 1 75.56 189 MET A CA 1
ATOM 1519 C C . MET A 1 189 ? -5.102 9.812 23.438 1 75.56 189 MET A C 1
ATOM 1521 O O . MET A 1 189 ? -3.98 9.508 23.859 1 75.56 189 MET A O 1
ATOM 1525 N N . LEU A 1 190 ? -6 10.461 24.078 1 83.31 190 LEU A N 1
ATOM 1526 C CA . LEU A 1 190 ? -5.703 10.883 25.453 1 83.31 190 LEU A CA 1
ATOM 1527 C C . LEU A 1 190 ? -5.523 9.672 26.359 1 83.31 190 LEU A C 1
ATOM 1529 O O . LEU A 1 190 ? -4.668 9.688 27.25 1 83.31 190 LEU A O 1
ATOM 1533 N N . LYS A 1 191 ? -6.309 8.68 26.109 1 81.31 191 LYS A N 1
ATOM 1534 C CA . LYS A 1 191 ? -6.133 7.441 26.859 1 81.31 191 LYS A CA 1
ATOM 1535 C C . LYS A 1 191 ? -4.758 6.836 26.609 1 81.31 191 LYS A C 1
ATOM 1537 O O . LYS A 1 191 ? -4.078 6.414 27.562 1 81.31 191 LYS A O 1
ATOM 1542 N N . SER A 1 192 ? -4.426 6.828 25.406 1 76.56 192 SER A N 1
ATOM 1543 C CA . SER A 1 192 ? -3.105 6.328 25.047 1 76.56 192 SER A CA 1
ATOM 1544 C C . SER A 1 192 ? -2.002 7.148 25.703 1 76.56 192 SER A C 1
ATOM 1546 O O . SER A 1 192 ? -1.04 6.59 26.234 1 76.56 192 SER A O 1
ATOM 1548 N N . PHE A 1 193 ? -2.109 8.484 25.562 1 80 193 PHE A N 1
ATOM 1549 C CA . PHE A 1 193 ? -1.156 9.367 26.219 1 80 193 PHE A CA 1
ATOM 1550 C C . PHE A 1 193 ? -1.06 9.047 27.719 1 80 193 PHE A C 1
ATOM 1552 O O . PHE A 1 193 ? 0.031 9.07 28.281 1 80 193 PHE A O 1
ATOM 1559 N N . SER A 1 194 ? -2.199 8.758 28.281 1 85.88 194 SER A N 1
ATOM 1560 C CA . SER A 1 194 ? -2.262 8.453 29.719 1 85.88 194 SER A CA 1
ATOM 1561 C C . SER A 1 194 ? -1.532 7.152 30.031 1 85.88 194 SER A C 1
ATOM 1563 O O . SER A 1 194 ? -0.782 7.078 31.016 1 85.88 194 SER A O 1
ATOM 1565 N N . GLU A 1 195 ? -1.725 6.277 29.188 1 78.81 195 GLU A N 1
ATOM 1566 C CA . GLU A 1 195 ? -1.076 4.984 29.391 1 78.81 195 GLU A CA 1
ATOM 1567 C C . GLU A 1 195 ? 0.437 5.098 29.219 1 78.81 195 GLU A C 1
ATOM 1569 O O . GLU A 1 195 ? 1.192 4.375 29.875 1 78.81 195 GLU A O 1
ATOM 1574 N N . ASP A 1 196 ? 0.725 6.004 28.406 1 73.75 196 ASP A N 1
ATOM 1575 C CA . ASP A 1 196 ? 2.143 6.234 28.156 1 73.75 196 ASP A CA 1
ATOM 1576 C C . ASP A 1 196 ? 2.75 7.148 29.219 1 73.75 196 ASP A C 1
ATOM 1578 O O . ASP A 1 196 ? 3.936 7.48 29.156 1 73.75 196 ASP A O 1
ATOM 1582 N N . GLY A 1 197 ? 1.971 7.551 30.094 1 80.38 197 GLY A N 1
ATOM 1583 C CA . GLY A 1 197 ? 2.436 8.383 31.188 1 80.38 197 GLY A CA 1
ATOM 1584 C C . GLY A 1 197 ? 2.621 9.836 30.797 1 80.38 197 GLY A C 1
ATOM 1585 O O . GLY A 1 197 ? 3.258 10.602 31.531 1 80.38 197 GLY A O 1
ATOM 1586 N N . LEU A 1 198 ? 2.076 10.195 29.672 1 82.31 198 LEU A N 1
ATOM 1587 C CA . LEU A 1 198 ? 2.277 11.547 29.172 1 82.31 198 LEU A CA 1
ATOM 1588 C C . LEU A 1 198 ? 1.272 12.508 29.797 1 82.31 198 LEU A C 1
ATOM 1590 O O . LEU A 1 198 ? 1.572 13.695 29.984 1 82.31 198 LEU A O 1
ATOM 1594 N N . VAL A 1 199 ? 0.104 12.008 30.062 1 90.44 199 VAL A N 1
ATOM 1595 C CA . VAL A 1 199 ? -0.939 12.844 30.656 1 90.44 199 VAL A CA 1
ATOM 1596 C C . VAL A 1 199 ? -1.69 12.055 31.719 1 90.44 199 VAL A C 1
ATOM 1598 O O . VAL A 1 199 ? -1.592 10.82 31.781 1 90.44 199 VAL A O 1
ATOM 1601 N N . GLU A 1 200 ? -2.266 12.75 32.656 1 91.88 200 GLU A N 1
ATOM 1602 C CA . GLU A 1 200 ? -3.227 12.203 33.594 1 91.88 200 GLU A CA 1
ATOM 1603 C C . GLU A 1 200 ? -4.641 12.688 33.281 1 91.88 200 GLU A C 1
ATOM 1605 O O . GLU A 1 200 ? -4.863 13.883 33.094 1 91.88 200 GLU A O 1
ATOM 1610 N N . LEU A 1 201 ? -5.516 11.742 33.188 1 89.88 201 LEU A N 1
ATOM 1611 C CA . LEU A 1 201 ? -6.891 12.086 32.812 1 89.88 201 LEU A CA 1
ATOM 1612 C C . LEU A 1 201 ? -7.785 12.062 34.062 1 89.88 201 LEU A C 1
ATOM 1614 O O . LEU A 1 201 ? -7.711 11.141 34.875 1 89.88 201 LEU A O 1
ATOM 1618 N N . LYS A 1 202 ? -8.438 13.172 34.344 1 86.25 202 LYS A N 1
ATOM 1619 C CA . LYS A 1 202 ? -9.492 13.289 35.344 1 86.25 202 LYS A CA 1
ATOM 1620 C C . LYS A 1 202 ? -10.773 13.852 34.719 1 86.25 202 LYS A C 1
ATOM 1622 O O . LYS A 1 202 ? -10.766 14.297 33.562 1 86.25 202 LYS A O 1
ATOM 1627 N N . ARG A 1 203 ? -11.922 13.648 35.438 1 80.62 203 ARG A N 1
ATOM 1628 C CA . ARG A 1 203 ? -13.18 14.148 34.906 1 80.62 203 ARG A CA 1
ATOM 1629 C C . ARG A 1 203 ? -13.07 15.625 34.531 1 80.62 203 ARG A C 1
ATOM 1631 O O . ARG A 1 203 ? -12.852 16.484 35.406 1 80.62 203 ARG A O 1
ATOM 1638 N N . GLY A 1 204 ? -13.133 16 33.312 1 82.94 204 GLY A N 1
ATOM 1639 C CA . GLY A 1 204 ? -13.125 17.359 32.812 1 82.94 204 GLY A CA 1
ATOM 1640 C C . GLY A 1 204 ? -11.742 18 32.812 1 82.94 204 GLY A C 1
ATOM 1641 O O . GLY A 1 204 ? -11.609 19.203 32.594 1 82.94 204 GLY A O 1
ATOM 1642 N N . ALA A 1 205 ? -10.703 17.266 33.188 1 89.81 205 ALA A N 1
ATOM 1643 C CA . ALA A 1 205 ? -9.375 17.859 33.281 1 89.81 205 ALA A CA 1
ATOM 1644 C C . ALA A 1 205 ? -8.312 16.891 32.75 1 89.81 205 ALA A C 1
ATOM 1646 O O . ALA A 1 205 ? -8.406 15.68 32.938 1 89.81 205 ALA A O 1
ATOM 1647 N N . ILE A 1 206 ? -7.289 17.438 32.031 1 92.12 206 ILE A N 1
ATOM 1648 C CA . ILE A 1 206 ? -6.109 16.75 31.516 1 92.12 206 ILE A CA 1
ATOM 1649 C C . ILE A 1 206 ? -4.848 17.391 32.094 1 92.12 206 ILE A C 1
ATOM 1651 O O . ILE A 1 206 ? -4.641 18.594 31.938 1 92.12 206 ILE A O 1
ATOM 1655 N N . THR A 1 207 ? -4.086 16.672 32.781 1 92.56 207 THR A N 1
ATOM 1656 C CA . THR A 1 207 ? -2.85 17.188 33.375 1 92.56 207 THR A CA 1
ATOM 1657 C C . THR A 1 207 ? -1.634 16.641 32.625 1 92.56 207 THR A C 1
ATOM 1659 O O . THR A 1 207 ? -1.515 15.422 32.438 1 92.56 207 THR A O 1
ATOM 1662 N N . LEU A 1 208 ? -0.791 17.5 32.156 1 88.56 208 LEU A N 1
ATOM 1663 C CA . LEU A 1 208 ? 0.442 17.094 31.484 1 88.56 208 LEU A CA 1
ATOM 1664 C C . LEU A 1 208 ? 1.452 16.547 32.5 1 88.56 208 LEU A C 1
ATOM 1666 O O . LEU A 1 208 ? 1.708 17.188 33.531 1 88.56 208 LEU A O 1
ATOM 1670 N N . ARG A 1 209 ? 1.965 15.414 32.375 1 85.56 209 ARG A N 1
ATOM 1671 C CA . ARG A 1 209 ? 2.885 14.781 33.312 1 85.56 209 ARG A CA 1
ATOM 1672 C C . ARG A 1 209 ? 4.316 14.836 32.781 1 85.56 209 ARG A C 1
ATOM 1674 O O . ARG A 1 209 ? 5.262 14.953 33.562 1 85.56 209 ARG A O 1
ATOM 1681 N N . ASP A 1 210 ? 4.465 14.516 31.562 1 72.38 210 ASP A N 1
ATOM 1682 C CA . ASP A 1 210 ? 5.805 14.57 30.984 1 72.38 210 ASP A CA 1
ATOM 1683 C C . ASP A 1 210 ? 5.836 15.484 29.766 1 72.38 210 ASP A C 1
ATOM 1685 O O . ASP A 1 210 ? 5.652 15.016 28.641 1 72.38 210 ASP A O 1
ATOM 1689 N N . GLU A 1 211 ? 6.09 16.656 29.984 1 64.5 211 GLU A N 1
ATOM 1690 C CA . GLU A 1 211 ? 6.066 17.672 28.938 1 64.5 211 GLU A CA 1
ATOM 1691 C C . GLU A 1 211 ? 7.156 17.422 27.906 1 64.5 211 GLU A C 1
ATOM 1693 O O . GLU A 1 211 ? 6.941 17.625 26.703 1 64.5 211 GLU A O 1
ATOM 1698 N N . ASN A 1 212 ? 8.18 16.953 28.469 1 61.75 212 ASN A N 1
ATOM 1699 C CA . ASN A 1 212 ? 9.305 16.719 27.578 1 61.75 212 ASN A CA 1
ATOM 1700 C C . ASN A 1 212 ? 8.992 15.617 26.562 1 61.75 212 ASN A C 1
ATOM 1702 O O . ASN A 1 212 ? 9.289 15.766 25.375 1 61.75 212 ASN A O 1
ATOM 1706 N N . ARG A 1 213 ? 8.43 14.656 27.047 1 61.78 213 ARG A N 1
ATOM 1707 C CA . ARG A 1 213 ? 8.094 13.531 26.172 1 61.78 213 ARG A CA 1
ATOM 1708 C C . ARG A 1 213 ? 6.941 13.883 25.25 1 61.78 213 ARG A C 1
ATOM 1710 O O . ARG A 1 213 ? 6.93 13.477 24.078 1 61.78 213 ARG A O 1
ATOM 1717 N N . LEU A 1 214 ? 6.02 14.547 25.797 1 62.44 214 LEU A N 1
ATOM 1718 C CA . LEU A 1 214 ? 4.906 14.992 24.953 1 62.44 214 LEU A CA 1
ATOM 1719 C C . LEU A 1 214 ? 5.391 15.938 23.859 1 62.44 214 LEU A C 1
ATOM 1721 O O . LEU A 1 214 ? 4.895 15.898 22.734 1 62.44 214 LEU A O 1
ATOM 1725 N N . ASN A 1 215 ? 6.383 16.719 24.266 1 57.38 215 ASN A N 1
ATOM 1726 C CA . ASN A 1 215 ? 6.984 17.656 23.328 1 57.38 215 ASN A CA 1
ATOM 1727 C C . ASN A 1 215 ? 7.703 16.953 22.188 1 57.38 215 ASN A C 1
ATOM 1729 O O . ASN A 1 215 ? 7.809 17.484 21.078 1 57.38 215 ASN A O 1
ATOM 1733 N N . ARG A 1 216 ? 8.086 15.812 22.5 1 53.81 216 ARG A N 1
ATOM 1734 C CA . ARG A 1 216 ? 8.812 15.047 21.5 1 53.81 216 ARG A CA 1
ATOM 1735 C C . ARG A 1 216 ? 7.863 14.43 20.484 1 53.81 216 ARG A C 1
ATOM 1737 O O . ARG A 1 216 ? 8.289 13.977 19.422 1 53.81 216 ARG A O 1
ATOM 1744 N N . LEU A 1 217 ? 6.73 14.328 20.797 1 52.19 217 LEU A N 1
ATOM 1745 C CA . LEU A 1 217 ? 5.707 13.836 19.875 1 52.19 217 LEU A CA 1
ATOM 1746 C C . LEU A 1 217 ? 5.312 14.922 18.875 1 52.19 217 LEU A C 1
ATOM 1748 O O . LEU A 1 217 ? 4.648 14.641 17.875 1 52.19 217 LEU A O 1
ATOM 1752 N N . LYS A 1 218 ? 5.891 16.266 19.141 1 44.62 218 LYS A N 1
ATOM 1753 C CA . LYS A 1 218 ? 5.629 17.438 18.297 1 44.62 218 LYS A CA 1
ATOM 1754 C C . LYS A 1 218 ? 6.34 17.312 16.953 1 44.62 218 LYS A C 1
ATOM 1756 O O . LYS A 1 218 ? 7.41 16.703 16.859 1 44.62 218 LYS A O 1
ATOM 1761 N N . MET B 1 1 ? -26.656 -17.953 -11.43 1 68.19 1 MET B N 1
ATOM 1762 C CA . MET B 1 1 ? -25.5 -18.172 -10.562 1 68.19 1 MET B CA 1
ATOM 1763 C C . MET B 1 1 ? -24.297 -18.625 -11.367 1 68.19 1 MET B C 1
ATOM 1765 O O . MET B 1 1 ? -23.203 -18.062 -11.227 1 68.19 1 MET B O 1
ATOM 1769 N N . GLU B 1 2 ? -24.578 -19.5 -12.367 1 72.12 2 GLU B N 1
ATOM 1770 C CA . GLU B 1 2 ? -23.469 -20.031 -13.164 1 72.12 2 GLU B CA 1
ATOM 1771 C C . GLU B 1 2 ? -22.859 -18.938 -14.047 1 72.12 2 GLU B C 1
ATOM 1773 O O . GLU B 1 2 ? -21.641 -18.797 -14.102 1 72.12 2 GLU B O 1
ATOM 1778 N N . ARG B 1 3 ? -23.719 -18.172 -14.703 1 78.69 3 ARG B N 1
ATOM 1779 C CA . ARG B 1 3 ? -23.234 -17.125 -15.602 1 78.69 3 ARG B CA 1
ATOM 1780 C C . ARG B 1 3 ? -22.406 -16.094 -14.844 1 78.69 3 ARG B C 1
ATOM 1782 O O . ARG B 1 3 ? -21.422 -15.586 -15.367 1 78.69 3 ARG B O 1
ATOM 1789 N N . THR B 1 4 ? -22.703 -15.953 -13.594 1 84.56 4 THR B N 1
ATOM 1790 C CA . THR B 1 4 ? -22.016 -14.977 -12.75 1 84.56 4 THR B CA 1
ATOM 1791 C C . THR B 1 4 ? -20.641 -15.477 -12.352 1 84.56 4 THR B C 1
ATOM 1793 O O . THR B 1 4 ? -19.672 -14.719 -12.375 1 84.56 4 THR B O 1
ATOM 1796 N N . LEU B 1 5 ? -20.547 -16.766 -12.203 1 89.5 5 LEU B N 1
ATOM 1797 C CA . LEU B 1 5 ? -19.297 -17.359 -11.727 1 89.5 5 LEU B CA 1
ATOM 1798 C C . LEU B 1 5 ? -18.25 -17.359 -12.828 1 89.5 5 LEU B C 1
ATOM 1800 O O . LEU B 1 5 ? -17.047 -17.203 -12.562 1 89.5 5 LEU B O 1
ATOM 1804 N N . THR B 1 6 ? -18.734 -17.484 -14.07 1 89.69 6 THR B N 1
ATOM 1805 C CA . THR B 1 6 ? -17.812 -17.562 -15.195 1 89.69 6 THR B CA 1
ATOM 1806 C C . THR B 1 6 ? -17.141 -16.203 -15.43 1 89.69 6 THR B C 1
ATOM 1808 O O . THR B 1 6 ? -16.141 -16.125 -16.141 1 89.69 6 THR B O 1
ATOM 1811 N N . GLN B 1 7 ? -17.672 -15.203 -14.789 1 89.06 7 GLN B N 1
ATOM 1812 C CA . GLN B 1 7 ? -17.109 -13.859 -14.922 1 89.06 7 GLN B CA 1
ATOM 1813 C C . GLN B 1 7 ? -15.898 -13.688 -14.016 1 89.06 7 GLN B C 1
ATOM 1815 O O . GLN B 1 7 ? -15.141 -12.719 -14.164 1 89.06 7 GLN B O 1
ATOM 1820 N N . LEU B 1 8 ? -15.727 -14.648 -13.148 1 92.12 8 LEU B N 1
ATOM 1821 C CA . LEU B 1 8 ? -14.57 -14.562 -12.258 1 92.12 8 LEU B CA 1
ATOM 1822 C C . LEU B 1 8 ? -13.273 -14.633 -13.055 1 92.12 8 LEU B C 1
ATOM 1824 O O . LEU B 1 8 ? -13.102 -15.523 -13.898 1 92.12 8 LEU B O 1
ATOM 1828 N N . PRO B 1 9 ? -12.367 -13.75 -12.758 1 90.12 9 PRO B N 1
ATOM 1829 C CA . PRO B 1 9 ? -11.141 -13.672 -13.562 1 90.12 9 PRO B CA 1
ATOM 1830 C C . PRO B 1 9 ? -10.336 -14.969 -13.539 1 90.12 9 PRO B C 1
ATOM 1832 O O . PRO B 1 9 ? -9.617 -15.266 -14.492 1 90.12 9 PRO B O 1
ATOM 1835 N N . PHE B 1 10 ? -10.406 -15.773 -12.5 1 92.81 10 PHE B N 1
ATOM 1836 C CA . PHE B 1 10 ? -9.578 -16.969 -12.414 1 92.81 10 PHE B CA 1
ATOM 1837 C C . PHE B 1 10 ? -10.414 -18.219 -12.672 1 92.81 10 PHE B C 1
ATOM 1839 O O . PHE B 1 10 ? -9.969 -19.344 -12.398 1 92.81 10 PHE B O 1
ATOM 1846 N N . TRP B 1 11 ? -11.586 -18.078 -13.234 1 93.75 11 TRP B N 1
ATOM 1847 C CA . TRP B 1 11 ? -12.508 -19.188 -13.438 1 93.75 11 TRP B CA 1
ATOM 1848 C C . TRP B 1 11 ? -11.875 -20.266 -14.328 1 93.75 11 TRP B C 1
ATOM 1850 O O . TRP B 1 11 ? -11.953 -21.453 -14.023 1 93.75 11 TRP B O 1
ATOM 1860 N N . SER B 1 12 ? -11.227 -19.812 -15.398 1 93.5 12 SER B N 1
ATOM 1861 C CA . SER B 1 12 ? -10.672 -20.734 -16.391 1 93.5 12 SER B CA 1
ATOM 1862 C C . SER B 1 12 ? -9.5 -21.531 -15.82 1 93.5 12 SER B C 1
ATOM 1864 O O . SER B 1 12 ? -9.086 -22.531 -16.391 1 93.5 12 SER B O 1
ATOM 1866 N N . SER B 1 13 ? -8.969 -21.078 -14.727 1 94.81 13 SER B N 1
ATOM 1867 C CA . SER B 1 13 ? -7.82 -21.75 -14.117 1 94.81 13 SER B CA 1
ATOM 1868 C C . SER B 1 13 ? -8.266 -22.797 -13.102 1 94.81 13 SER B C 1
ATOM 1870 O O . SER B 1 13 ? -7.434 -23.484 -12.508 1 94.81 13 SER B O 1
ATOM 1872 N N . LEU B 1 14 ? -9.555 -22.984 -12.953 1 96.12 14 LEU B N 1
ATOM 1873 C CA . LEU B 1 14 ? -10.094 -23.906 -11.961 1 96.12 14 LEU B CA 1
ATOM 1874 C C . LEU B 1 14 ? -10.352 -25.266 -12.578 1 96.12 14 LEU B C 1
ATOM 1876 O O . LEU B 1 14 ? -10.75 -25.375 -13.742 1 96.12 14 LEU B O 1
ATOM 1880 N N . THR B 1 15 ? -10.07 -26.281 -11.812 1 96.62 15 THR B N 1
ATOM 1881 C CA . THR B 1 15 ? -10.5 -27.609 -12.195 1 96.62 15 THR B CA 1
ATOM 1882 C C . THR B 1 15 ? -12.023 -27.734 -12.109 1 96.62 15 THR B C 1
ATOM 1884 O O . THR B 1 15 ? -12.688 -26.875 -11.516 1 96.62 15 THR B O 1
ATOM 1887 N N . GLU B 1 16 ? -12.516 -28.781 -12.664 1 95.88 16 GLU B N 1
ATOM 1888 C CA . GLU B 1 16 ? -13.953 -29.031 -12.609 1 95.88 16 GLU B CA 1
ATOM 1889 C C . GLU B 1 16 ? -14.438 -29.141 -11.164 1 95.88 16 GLU B C 1
ATOM 1891 O O . GLU B 1 16 ? -15.508 -28.641 -10.812 1 95.88 16 GLU B O 1
ATOM 1896 N N . GLN B 1 17 ? -13.664 -29.766 -10.344 1 96.62 17 GLN B N 1
ATOM 1897 C CA . GLN B 1 17 ? -14.016 -29.938 -8.938 1 96.62 17 GLN B CA 1
ATOM 1898 C C . GLN B 1 17 ? -14.031 -28.609 -8.203 1 96.62 17 GLN B C 1
ATOM 1900 O O . GLN B 1 17 ? -14.93 -28.344 -7.398 1 96.62 17 GLN B O 1
ATOM 1905 N N . GLU B 1 18 ? -13.109 -27.75 -8.484 1 96.06 18 GLU B N 1
ATOM 1906 C CA . GLU B 1 18 ? -13.031 -26.422 -7.875 1 96.06 18 GLU B CA 1
ATOM 1907 C C . GLU B 1 18 ? -14.188 -25.547 -8.336 1 96.06 18 GLU B C 1
ATOM 1909 O O . GLU B 1 18 ? -14.742 -24.781 -7.547 1 96.06 18 GLU B O 1
ATOM 1914 N N . GLN B 1 19 ? -14.516 -25.688 -9.602 1 96.19 19 GLN B N 1
ATOM 1915 C CA . GLN B 1 19 ? -15.664 -24.938 -10.125 1 96.19 19 GLN B CA 1
ATOM 1916 C C . GLN B 1 19 ? -16.953 -25.359 -9.422 1 96.19 19 GLN B C 1
ATOM 1918 O O . GLN B 1 19 ? -17.781 -24.516 -9.078 1 96.19 19 GLN B O 1
ATOM 1923 N N . GLU B 1 20 ? -17.078 -26.641 -9.234 1 95.56 20 GLU B N 1
ATOM 1924 C CA . GLU B 1 20 ? -18.266 -27.156 -8.547 1 95.56 20 GLU B CA 1
ATOM 1925 C C . GLU B 1 20 ? -18.344 -26.656 -7.109 1 95.56 20 GLU B C 1
ATOM 1927 O O . GLU B 1 20 ? -19.406 -26.297 -6.621 1 95.56 20 GLU B O 1
ATOM 1932 N N . THR B 1 21 ? -17.188 -26.609 -6.469 1 95.19 21 THR B N 1
ATOM 1933 C CA . THR B 1 21 ? -17.125 -26.094 -5.105 1 95.19 21 THR B CA 1
ATOM 1934 C C . THR B 1 21 ? -17.594 -24.641 -5.055 1 95.19 21 THR B C 1
ATOM 1936 O O . THR B 1 21 ? -18.359 -24.266 -4.164 1 95.19 21 THR B O 1
ATOM 1939 N N . LEU B 1 22 ? -17.203 -23.875 -6.02 1 94.75 22 LEU B N 1
ATOM 1940 C CA . LEU B 1 22 ? -17.609 -22.469 -6.082 1 94.75 22 LEU B CA 1
ATOM 1941 C C . LEU B 1 22 ? -19.109 -22.359 -6.367 1 94.75 22 LEU B C 1
ATOM 1943 O O . LEU B 1 22 ? -19.797 -21.531 -5.777 1 94.75 22 LEU B O 1
ATOM 1947 N N . ARG B 1 23 ? -19.578 -23.203 -7.223 1 94.25 23 ARG B N 1
ATOM 1948 C CA . ARG B 1 23 ? -21 -23.188 -7.574 1 94.25 23 ARG B CA 1
ATOM 1949 C C . ARG B 1 23 ? -21.859 -23.438 -6.348 1 94.25 23 ARG B C 1
ATOM 1951 O O . ARG B 1 23 ? -22.922 -22.828 -6.199 1 94.25 23 ARG B O 1
ATOM 1958 N N . ARG B 1 24 ? -21.406 -24.188 -5.484 1 94.75 24 ARG B N 1
ATOM 1959 C CA . ARG B 1 24 ? -22.188 -24.609 -4.328 1 94.75 24 ARG B CA 1
ATOM 1960 C C . ARG B 1 24 ? -22.047 -23.625 -3.18 1 94.75 24 ARG B C 1
ATOM 1962 O O . ARG B 1 24 ? -22.922 -23.531 -2.316 1 94.75 24 ARG B O 1
ATOM 1969 N N . SER B 1 25 ? -20.984 -22.906 -3.148 1 94.81 25 SER B N 1
ATOM 1970 C CA . SER B 1 25 ? -20.656 -22.172 -1.93 1 94.81 25 SER B CA 1
ATOM 1971 C C . SER B 1 25 ? -20.828 -20.672 -2.127 1 94.81 25 SER B C 1
ATOM 1973 O O . SER B 1 25 ? -21.188 -19.953 -1.188 1 94.81 25 SER B O 1
ATOM 1975 N N . ALA B 1 26 ? -20.531 -20.234 -3.365 1 94.81 26 ALA B N 1
ATOM 1976 C CA . ALA B 1 26 ? -20.656 -18.797 -3.625 1 94.81 26 ALA B CA 1
ATOM 1977 C C . ALA B 1 26 ? -22.109 -18.359 -3.611 1 94.81 26 ALA B C 1
ATOM 1979 O O . ALA B 1 26 ? -23.016 -19.141 -3.947 1 94.81 26 ALA B O 1
ATOM 1980 N N . PHE B 1 27 ? -22.375 -17.062 -3.189 1 94.06 27 PHE B N 1
ATOM 1981 C CA . PHE B 1 27 ? -23.75 -16.562 -3.158 1 94.06 27 PHE B CA 1
ATOM 1982 C C . PHE B 1 27 ? -23.781 -15.062 -3.418 1 94.06 27 PHE B C 1
ATOM 1984 O O . PHE B 1 27 ? -22.766 -14.383 -3.264 1 94.06 27 PHE B O 1
ATOM 1991 N N . VAL B 1 28 ? -24.938 -14.648 -3.805 1 94.44 28 VAL B N 1
ATOM 1992 C CA . VAL B 1 28 ? -25.125 -13.242 -4.148 1 94.44 28 VAL B CA 1
ATOM 1993 C C . VAL B 1 28 ? -25.781 -12.508 -2.982 1 94.44 28 VAL B C 1
ATOM 1995 O O . VAL B 1 28 ? -26.656 -13.047 -2.312 1 94.44 28 VAL B O 1
ATOM 1998 N N . ARG B 1 29 ? -25.328 -11.312 -2.693 1 93.69 29 ARG B N 1
ATOM 1999 C CA . ARG B 1 29 ? -25.906 -10.453 -1.665 1 93.69 29 ARG B CA 1
ATOM 2000 C C . ARG B 1 29 ? -26.109 -9.039 -2.189 1 93.69 29 ARG B C 1
ATOM 2002 O O . ARG B 1 29 ? -25.297 -8.531 -2.963 1 93.69 29 ARG B O 1
ATOM 2009 N N . HIS B 1 30 ? -27.141 -8.461 -1.721 1 95.94 30 HIS B N 1
ATOM 2010 C CA . HIS B 1 30 ? -27.469 -7.086 -2.068 1 95.94 30 HIS B CA 1
ATOM 2011 C C . HIS B 1 30 ? -27.234 -6.145 -0.894 1 95.94 30 HIS B C 1
ATOM 2013 O O . HIS B 1 30 ? -27.531 -6.484 0.251 1 95.94 30 HIS B O 1
ATOM 2019 N N . TYR B 1 31 ? -26.625 -5.023 -1.216 1 94.38 31 TYR B N 1
ATOM 2020 C CA . TYR B 1 31 ? -26.406 -3.961 -0.239 1 94.38 31 TYR B CA 1
ATOM 2021 C C . TYR B 1 31 ? -27.016 -2.65 -0.709 1 94.38 31 TYR B C 1
ATOM 2023 O O . TYR B 1 31 ? -26.797 -2.223 -1.844 1 94.38 31 TYR B O 1
ATOM 2031 N N . GLU B 1 32 ? -27.75 -2.01 0.216 1 95.75 32 GLU B N 1
ATOM 2032 C CA . GLU B 1 32 ? -28.281 -0.687 -0.096 1 95.75 32 GLU B CA 1
ATOM 2033 C C . GLU B 1 32 ? -27.188 0.378 -0.011 1 95.75 32 GLU B C 1
ATOM 2035 O O . GLU B 1 32 ? -26.156 0.169 0.634 1 95.75 32 GLU B O 1
ATOM 2040 N N . LYS B 1 33 ? -27.516 1.433 -0.684 1 93.12 33 LYS B N 1
ATOM 2041 C CA . LYS B 1 33 ? -26.609 2.564 -0.591 1 93.12 33 LYS B CA 1
ATOM 2042 C C . LYS B 1 33 ? -26.281 2.896 0.864 1 93.12 33 LYS B C 1
ATOM 2044 O O . LYS B 1 33 ? -27.188 3.012 1.692 1 93.12 33 LYS B O 1
ATOM 2049 N N . GLY B 1 34 ? -24.969 2.975 1.11 1 88.94 34 GLY B N 1
ATOM 2050 C CA . GLY B 1 34 ? -24.531 3.383 2.438 1 88.94 34 GLY B CA 1
ATOM 2051 C C . GLY B 1 34 ? -24.359 2.215 3.391 1 88.94 34 GLY B C 1
ATOM 2052 O O . GLY B 1 34 ? -23.781 2.369 4.469 1 88.94 34 GLY B O 1
ATOM 2053 N N . ALA B 1 35 ? -24.797 1.031 2.998 1 91.75 35 ALA B N 1
ATOM 2054 C CA . ALA B 1 35 ? -24.703 -0.141 3.865 1 91.75 35 ALA B CA 1
ATOM 2055 C C . ALA B 1 35 ? -23.25 -0.576 4.047 1 91.75 35 ALA B C 1
ATOM 2057 O O . ALA B 1 35 ? -22.469 -0.531 3.104 1 91.75 35 ALA B O 1
ATOM 2058 N N . PHE B 1 36 ? -22.891 -0.982 5.227 1 88.69 36 PHE B N 1
ATOM 2059 C CA . PHE B 1 36 ? -21.594 -1.566 5.512 1 88.69 36 PHE B CA 1
ATOM 2060 C C . PHE B 1 36 ? -21.5 -2.979 4.945 1 88.69 36 PHE B C 1
ATOM 2062 O O . PHE B 1 36 ? -22.422 -3.781 5.105 1 88.69 36 PHE B O 1
ATOM 2069 N N . VAL B 1 37 ? -20.375 -3.131 4.227 1 86.81 37 VAL B N 1
ATOM 2070 C CA . VAL B 1 37 ? -20.109 -4.461 3.693 1 86.81 37 VAL B CA 1
ATOM 2071 C C . VAL B 1 37 ? -19.25 -5.25 4.676 1 86.81 37 VAL B C 1
ATOM 2073 O O . VAL B 1 37 ? -18.047 -5.008 4.785 1 86.81 37 VAL B O 1
ATOM 2076 N N . HIS B 1 38 ? -19.719 -5.887 5.543 1 72.5 38 HIS B N 1
ATOM 2077 C CA . HIS B 1 38 ? -19 -6.641 6.559 1 72.5 38 HIS B CA 1
ATOM 2078 C C . HIS B 1 38 ? -19.641 -7.996 6.809 1 72.5 38 HIS B C 1
ATOM 2080 O O . HIS B 1 38 ? -20.75 -8.258 6.332 1 72.5 38 HIS B O 1
ATOM 2086 N N . SER B 1 39 ? -18.688 -8.805 7.312 1 65.44 39 SER B N 1
ATOM 2087 C CA . SER B 1 39 ? -19.297 -10.062 7.75 1 65.44 39 SER B CA 1
ATOM 2088 C C . SER B 1 39 ? -20.062 -9.883 9.055 1 65.44 39 SER B C 1
ATOM 2090 O O . SER B 1 39 ? -19.734 -9.016 9.859 1 65.44 39 SER B O 1
ATOM 2092 N N . SER B 1 40 ? -21.266 -10.438 9.125 1 52.88 40 SER B N 1
ATOM 2093 C CA . SER B 1 40 ? -22.094 -10.414 10.32 1 52.88 40 SER B CA 1
ATOM 2094 C C . SER B 1 40 ? -21.344 -10.938 11.539 1 52.88 40 SER B C 1
ATOM 2096 O O . SER B 1 40 ? -21.672 -10.602 12.672 1 52.88 40 SER B O 1
ATOM 2098 N N . ASP B 1 41 ? -20.453 -11.82 11.383 1 51.38 41 ASP B N 1
ATOM 2099 C CA . ASP B 1 41 ? -19.891 -12.539 12.523 1 51.38 41 ASP B CA 1
ATOM 2100 C C . ASP B 1 41 ? -18.453 -12.086 12.812 1 51.38 41 ASP B C 1
ATOM 2102 O O . ASP B 1 41 ? -17.688 -12.812 13.453 1 51.38 41 ASP B O 1
ATOM 2106 N N . ASN B 1 42 ? -18.156 -10.867 12.648 1 50.97 42 ASN B N 1
ATOM 2107 C CA . ASN B 1 42 ? -16.828 -10.344 12.945 1 50.97 42 ASN B CA 1
ATOM 2108 C C . ASN B 1 42 ? -15.75 -11.117 12.203 1 50.97 42 ASN B C 1
ATOM 2110 O O . ASN B 1 42 ? -14.578 -11.094 12.602 1 50.97 42 ASN B O 1
ATOM 2114 N N . GLU B 1 43 ? -16.266 -11.984 11.305 1 58.47 43 GLU B N 1
ATOM 2115 C CA . GLU B 1 43 ? -15.305 -12.75 10.523 1 58.47 43 GLU B CA 1
ATOM 2116 C C . GLU B 1 43 ? -15.125 -12.156 9.133 1 58.47 43 GLU B C 1
ATOM 2118 O O . GLU B 1 43 ? -15.797 -11.195 8.766 1 58.47 43 GLU B O 1
ATOM 2123 N N . CYS B 1 44 ? -14.031 -12.602 8.43 1 71.12 44 CYS B N 1
ATOM 2124 C CA . CYS B 1 44 ? -13.82 -12.203 7.043 1 71.12 44 CYS B CA 1
ATOM 2125 C C . CYS B 1 44 ? -14.969 -12.664 6.164 1 71.12 44 CYS B C 1
ATOM 2127 O O . CYS B 1 44 ? -15.383 -13.82 6.227 1 71.12 44 CYS B O 1
ATOM 2129 N N . LEU B 1 45 ? -15.797 -11.875 5.617 1 75.06 45 LEU B N 1
ATOM 2130 C CA . LEU B 1 45 ? -16.906 -12.156 4.711 1 75.06 45 LEU B CA 1
ATOM 2131 C C . LEU B 1 45 ? -16.453 -13.055 3.566 1 75.06 45 LEU B C 1
ATOM 2133 O O . LEU B 1 45 ? -17.109 -14.062 3.27 1 75.06 45 LEU B O 1
ATOM 2137 N N . GLY B 1 46 ? -15.328 -12.805 3.045 1 89 46 GLY B N 1
ATOM 2138 C CA . GLY B 1 46 ? -14.844 -13.469 1.841 1 89 46 GLY B CA 1
ATOM 2139 C C . GLY B 1 46 ? -14.508 -12.5 0.724 1 89 46 GLY B C 1
ATOM 2140 O O . GLY B 1 46 ? -14.375 -11.297 0.958 1 89 46 GLY B O 1
ATOM 2141 N N . ARG B 1 47 ? -14.227 -13.164 -0.368 1 92.44 47 ARG B N 1
ATOM 2142 C CA . ARG B 1 47 ? -13.867 -12.344 -1.52 1 92.44 47 ARG B CA 1
ATOM 2143 C C . ARG B 1 47 ? -15.109 -11.859 -2.26 1 92.44 47 ARG B C 1
ATOM 2145 O O . ARG B 1 47 ? -16.031 -12.641 -2.502 1 92.44 47 ARG B O 1
ATOM 2152 N N . LEU B 1 48 ? -15.164 -10.602 -2.516 1 94.25 48 LEU B N 1
ATOM 2153 C CA . LEU B 1 48 ? -16.297 -9.977 -3.184 1 94.25 48 LEU B CA 1
ATOM 2154 C C . LEU B 1 48 ? -16 -9.758 -4.664 1 94.25 48 LEU B C 1
ATOM 2156 O O . LEU B 1 48 ? -14.93 -9.281 -5.023 1 94.25 48 LEU B O 1
ATOM 2160 N N . PHE B 1 49 ? -16.875 -10.148 -5.469 1 95.75 49 PHE B N 1
ATOM 2161 C CA . PHE B 1 49 ? -16.906 -9.805 -6.883 1 95.75 49 PHE B CA 1
ATOM 2162 C C . PHE B 1 49 ? -18.094 -8.906 -7.199 1 95.75 49 PHE B C 1
ATOM 2164 O O . PHE B 1 49 ? -19.25 -9.305 -7.008 1 95.75 49 PHE B O 1
ATOM 2171 N N . ILE B 1 50 ? -17.844 -7.711 -7.668 1 96 50 ILE B N 1
ATOM 2172 C CA . ILE B 1 50 ? -18.891 -6.719 -7.844 1 96 50 ILE B CA 1
ATOM 2173 C C . ILE B 1 50 ? -19.672 -7.016 -9.125 1 96 50 ILE B C 1
ATOM 2175 O O . ILE B 1 50 ? -19.109 -6.977 -10.219 1 96 50 ILE B O 1
ATOM 2179 N N . LEU B 1 51 ? -20.875 -7.32 -8.961 1 96.62 51 LEU B N 1
ATOM 2180 C CA . LEU B 1 51 ? -21.734 -7.578 -10.109 1 96.62 51 LEU B CA 1
ATOM 2181 C C . LEU B 1 51 ? -22.344 -6.285 -10.633 1 96.62 51 LEU B C 1
ATOM 2183 O O . LEU B 1 51 ? -22.406 -6.074 -11.844 1 96.62 51 LEU B O 1
ATOM 2187 N N . SER B 1 52 ? -22.797 -5.449 -9.758 1 96.62 52 SER B N 1
ATOM 2188 C CA . SER B 1 52 ? -23.312 -4.121 -10.062 1 96.62 52 SER B CA 1
ATOM 2189 C C . SER B 1 52 ? -23.141 -3.174 -8.883 1 96.62 52 SER B C 1
ATOM 2191 O O . SER B 1 52 ? -23.016 -3.617 -7.738 1 96.62 52 SER B O 1
ATOM 2193 N N . GLY B 1 53 ? -23.062 -1.805 -9.227 1 95.88 53 GLY B N 1
ATOM 2194 C CA . GLY B 1 53 ? -22.922 -0.794 -8.195 1 95.88 53 GLY B CA 1
ATOM 2195 C C . GLY B 1 53 ? -21.484 -0.406 -7.934 1 95.88 53 GLY B C 1
ATOM 2196 O O . GLY B 1 53 ? -20.688 -0.3 -8.867 1 95.88 53 GLY B O 1
ATOM 2197 N N . GLU B 1 54 ? -21.234 -0.091 -6.59 1 92.56 54 GLU B N 1
ATOM 2198 C CA . GLU B 1 54 ? -19.922 0.433 -6.203 1 92.56 54 GLU B CA 1
ATOM 2199 C C . GLU B 1 54 ? -19.625 0.167 -4.73 1 92.56 54 GLU B C 1
ATOM 2201 O O . GLU B 1 54 ? -20.516 0.315 -3.883 1 92.56 54 GLU B O 1
ATOM 2206 N N . ILE B 1 55 ? -18.422 -0.258 -4.496 1 93.19 55 ILE B N 1
ATOM 2207 C CA . ILE B 1 55 ? -18 -0.432 -3.113 1 93.19 55 ILE B CA 1
ATOM 2208 C C . ILE B 1 55 ? -16.844 0.524 -2.805 1 93.19 55 ILE B C 1
ATOM 2210 O O . ILE B 1 55 ? -15.859 0.569 -3.535 1 93.19 55 ILE B O 1
ATOM 2214 N N . ARG B 1 56 ? -17.062 1.279 -1.783 1 89.88 56 ARG B N 1
ATOM 2215 C CA . ARG B 1 56 ? -16.016 2.152 -1.263 1 89.88 56 ARG B CA 1
ATOM 2216 C C . ARG B 1 56 ? -15.188 1.444 -0.191 1 89.88 56 ARG B C 1
ATOM 2218 O O . ARG B 1 56 ? -15.742 0.869 0.746 1 89.88 56 ARG B O 1
ATOM 2225 N N . THR B 1 57 ? -13.875 1.442 -0.381 1 90.44 57 THR B N 1
ATOM 2226 C CA . THR B 1 57 ? -12.953 0.861 0.588 1 90.44 57 THR B CA 1
ATOM 2227 C C . THR B 1 57 ? -12.117 1.948 1.258 1 90.44 57 THR B C 1
ATOM 2229 O O . THR B 1 57 ? -11.516 2.783 0.58 1 90.44 57 THR B O 1
ATOM 2232 N N . TYR B 1 58 ? -12.078 1.916 2.586 1 86.75 58 TYR B N 1
ATOM 2233 C CA . TYR B 1 58 ? -11.422 3.021 3.277 1 86.75 58 TYR B CA 1
ATOM 2234 C C . TYR B 1 58 ? -10.891 2.576 4.633 1 86.75 58 TYR B C 1
ATOM 2236 O O . TYR B 1 58 ? -11.273 1.521 5.145 1 86.75 58 TYR B O 1
ATOM 2244 N N . LEU B 1 59 ? -9.898 3.348 5.09 1 84.75 59 LEU B N 1
ATOM 2245 C CA . LEU B 1 59 ? -9.406 3.18 6.453 1 84.75 59 LEU B CA 1
ATOM 2246 C C . LEU B 1 59 ? -10.227 4.008 7.434 1 84.75 59 LEU B C 1
ATOM 2248 O O . LEU B 1 59 ? -10.68 5.105 7.098 1 84.75 59 LEU B O 1
ATOM 2252 N N . LEU B 1 60 ? -10.406 3.408 8.57 1 77 60 LEU B N 1
ATOM 2253 C CA . LEU B 1 60 ? -11.086 4.105 9.656 1 77 60 LEU B CA 1
ATOM 2254 C C . LEU B 1 60 ? -10.188 4.211 10.883 1 77 60 LEU B C 1
ATOM 2256 O O . LEU B 1 60 ? -9.719 3.197 11.406 1 77 60 LEU B O 1
ATOM 2260 N N . SER B 1 61 ? -9.93 5.5 11.227 1 71.88 61 SER B N 1
ATOM 2261 C CA . SER B 1 61 ? -9.109 5.695 12.422 1 71.88 61 SER B CA 1
ATOM 2262 C C . SER B 1 61 ? -9.93 5.48 13.688 1 71.88 61 SER B C 1
ATOM 2264 O O . SER B 1 61 ? -11.156 5.383 13.633 1 71.88 61 SER B O 1
ATOM 2266 N N . GLU B 1 62 ? -9.18 5.34 14.758 1 65.38 62 GLU B N 1
ATOM 2267 C CA . GLU B 1 62 ? -9.844 5.215 16.047 1 65.38 62 GLU B CA 1
ATOM 2268 C C . GLU B 1 62 ? -10.695 6.441 16.359 1 65.38 62 GLU B C 1
ATOM 2270 O O . GLU B 1 62 ? -11.711 6.344 17.047 1 65.38 62 GLU B O 1
ATOM 2275 N N . GLU B 1 63 ? -10.336 7.617 15.797 1 58.03 63 GLU B N 1
ATOM 2276 C CA . GLU B 1 63 ? -11.039 8.875 16.031 1 58.03 63 GLU B CA 1
ATOM 2277 C C . GLU B 1 63 ? -12.188 9.055 15.039 1 58.03 63 GLU B C 1
ATOM 2279 O O . GLU B 1 63 ? -12.852 10.086 15.039 1 58.03 63 GLU B O 1
ATOM 2284 N N . GLY B 1 64 ? -12.352 8.094 14.211 1 63.69 64 GLY B N 1
ATOM 2285 C CA . GLY B 1 64 ? -13.477 8.125 13.289 1 63.69 64 GLY B CA 1
ATOM 2286 C C . GLY B 1 64 ? -13.141 8.773 11.961 1 63.69 64 GLY B C 1
ATOM 2287 O O . GLY B 1 64 ? -14.023 8.961 11.117 1 63.69 64 GLY B O 1
ATOM 2288 N N . ARG B 1 65 ? -11.922 9.18 11.828 1 67.56 65 ARG B N 1
ATOM 2289 C CA . ARG B 1 65 ? -11.508 9.734 10.547 1 67.56 65 ARG B CA 1
ATOM 2290 C C . ARG B 1 65 ? -11.453 8.648 9.477 1 67.56 65 ARG B C 1
ATOM 2292 O O . ARG B 1 65 ? -10.977 7.539 9.734 1 67.56 65 ARG B O 1
ATOM 2299 N N . GLU B 1 66 ? -11.969 9.008 8.281 1 75.31 66 GLU B N 1
ATOM 2300 C CA . GLU B 1 66 ? -11.984 8.07 7.16 1 75.31 66 GLU B CA 1
ATOM 2301 C C . GLU B 1 66 ? -11.039 8.516 6.051 1 75.31 66 GLU B C 1
ATOM 2303 O O . GLU B 1 66 ? -10.945 9.703 5.746 1 75.31 66 GLU B O 1
ATOM 2308 N N . VAL B 1 67 ? -10.32 7.586 5.586 1 78.75 67 VAL B N 1
ATOM 2309 C CA . VAL B 1 67 ? -9.492 7.816 4.406 1 78.75 67 VAL B CA 1
ATOM 2310 C C . VAL B 1 67 ? -9.852 6.809 3.318 1 78.75 67 VAL B C 1
ATOM 2312 O O . VAL B 1 67 ? -9.586 5.613 3.461 1 78.75 67 VAL B O 1
ATOM 2315 N N . THR B 1 68 ? -10.469 7.32 2.244 1 85.81 68 THR B N 1
ATOM 2316 C CA . THR B 1 68 ? -10.828 6.438 1.143 1 85.81 68 THR B CA 1
ATOM 2317 C C . THR B 1 68 ? -9.586 5.957 0.4 1 85.81 68 THR B C 1
ATOM 2319 O O . THR B 1 68 ? -8.75 6.766 -0.007 1 85.81 68 THR B O 1
ATOM 2322 N N . LEU B 1 69 ? -9.461 4.723 0.275 1 86.94 69 LEU B N 1
ATOM 2323 C CA . LEU B 1 69 ? -8.328 4.141 -0.436 1 86.94 69 LEU B CA 1
ATOM 2324 C C . LEU B 1 69 ? -8.641 3.986 -1.921 1 86.94 69 LEU B C 1
ATOM 2326 O O . LEU B 1 69 ? -7.871 4.449 -2.77 1 86.94 69 LEU B O 1
ATOM 2330 N N . PHE B 1 70 ? -9.727 3.295 -2.236 1 84.62 70 PHE B N 1
ATOM 2331 C CA . PHE B 1 70 ? -10.164 3.1 -3.613 1 84.62 70 PHE B CA 1
ATOM 2332 C C . PHE B 1 70 ? -11.633 2.693 -3.662 1 84.62 70 PHE B C 1
ATOM 2334 O O . PHE B 1 70 ? -12.25 2.459 -2.621 1 84.62 70 PHE B O 1
ATOM 2341 N N . ARG B 1 71 ? -12.156 2.678 -4.844 1 88.62 71 ARG B N 1
ATOM 2342 C CA . ARG B 1 71 ? -13.508 2.195 -5.109 1 88.62 71 ARG B CA 1
ATOM 2343 C C . ARG B 1 71 ? -13.484 1.037 -6.102 1 88.62 71 ARG B C 1
ATOM 2345 O O . ARG B 1 71 ? -12.609 0.968 -6.969 1 88.62 71 ARG B O 1
ATOM 2352 N N . LEU B 1 72 ? -14.383 0.12 -5.863 1 92.5 72 LEU B N 1
ATOM 2353 C CA . LEU B 1 72 ? -14.523 -1.017 -6.766 1 92.5 72 LEU B CA 1
ATOM 2354 C C . LEU B 1 72 ? -15.789 -0.883 -7.609 1 92.5 72 LEU B C 1
ATOM 2356 O O . LEU B 1 72 ? -16.828 -0.454 -7.105 1 92.5 72 LEU B O 1
ATOM 2360 N N . TYR B 1 73 ? -15.641 -1.307 -8.812 1 92.12 73 TYR B N 1
ATOM 2361 C CA . TYR B 1 73 ? -16.734 -1.215 -9.781 1 92.12 73 TYR B CA 1
ATOM 2362 C C . TYR B 1 73 ? -17.062 -2.584 -10.359 1 92.12 73 TYR B C 1
ATOM 2364 O O . TYR B 1 73 ? -16.359 -3.564 -10.094 1 92.12 73 TYR B O 1
ATOM 2372 N N . PRO B 1 74 ? -18.203 -2.674 -11.094 1 94.81 74 PRO B N 1
ATOM 2373 C CA . PRO B 1 74 ? -18.609 -3.967 -11.648 1 94.81 74 PRO B CA 1
ATOM 2374 C C . PRO B 1 74 ? -17.484 -4.648 -12.438 1 94.81 74 PRO B C 1
ATOM 2376 O O . PRO B 1 74 ? -16.812 -4.004 -13.242 1 94.81 74 PRO B O 1
ATOM 2379 N N . GLY B 1 75 ? -17.281 -5.969 -12.117 1 94.06 75 GLY B N 1
ATOM 2380 C CA . GLY B 1 75 ? -16.266 -6.742 -12.797 1 94.06 75 GLY B CA 1
ATOM 2381 C C . GLY B 1 75 ? -14.969 -6.844 -12.008 1 94.06 75 GLY B C 1
ATOM 2382 O O . GLY B 1 75 ? -14.055 -7.578 -12.391 1 94.06 75 GLY B O 1
ATOM 2383 N N . GLU B 1 76 ? -14.938 -6.168 -10.883 1 93 76 GLU B N 1
ATOM 2384 C CA . GLU B 1 76 ? -13.711 -6.16 -10.094 1 93 76 GLU B CA 1
ATOM 2385 C C . GLU B 1 76 ? -13.844 -7.051 -8.859 1 93 76 GLU B C 1
ATOM 2387 O O . GLU B 1 76 ? -14.938 -7.195 -8.305 1 93 76 GLU B O 1
ATOM 2392 N N . LEU B 1 77 ? -12.734 -7.711 -8.539 1 93.88 77 LEU B N 1
ATOM 2393 C CA . LEU B 1 77 ? -12.633 -8.57 -7.363 1 93.88 77 LEU B CA 1
ATOM 2394 C C . LEU B 1 77 ? -11.938 -7.848 -6.219 1 93.88 77 LEU B C 1
ATOM 2396 O O . LEU B 1 77 ? -10.891 -7.227 -6.414 1 93.88 77 LEU B O 1
ATOM 2400 N N . CYS B 1 78 ? -12.555 -7.914 -5.051 1 90.44 78 CYS B N 1
ATOM 2401 C CA . CYS B 1 78 ? -11.977 -7.234 -3.896 1 90.44 78 CYS B CA 1
ATOM 2402 C C . CYS B 1 78 ? -11.055 -8.172 -3.117 1 90.44 78 CYS B C 1
ATOM 2404 O O . CYS B 1 78 ? -11.523 -9.094 -2.447 1 90.44 78 CYS B O 1
ATOM 2406 N N . VAL B 1 79 ? -9.844 -7.859 -3.119 1 87.06 79 VAL B N 1
ATOM 2407 C CA . VAL B 1 79 ? -8.875 -8.719 -2.445 1 87.06 79 VAL B CA 1
ATOM 2408 C C . VAL B 1 79 ? -8.836 -8.383 -0.956 1 87.06 79 VAL B C 1
ATOM 2410 O O . VAL B 1 79 ? -8.57 -9.258 -0.126 1 87.06 79 VAL B O 1
ATOM 2413 N N . LEU B 1 80 ? -9.195 -7.184 -0.596 1 87.56 80 LEU B N 1
ATOM 2414 C CA . LEU B 1 80 ? -9.047 -6.746 0.788 1 87.56 80 LEU B CA 1
ATOM 2415 C C . LEU B 1 80 ? -10.281 -7.117 1.609 1 87.56 80 LEU B C 1
ATOM 2417 O O . LEU B 1 80 ? -10.258 -7.035 2.84 1 87.56 80 LEU B O 1
ATOM 2421 N N . SER B 1 81 ? -11.344 -7.582 0.981 1 86 81 SER B N 1
ATOM 2422 C CA . SER B 1 81 ? -12.531 -8.016 1.704 1 86 81 SER B CA 1
ATOM 2423 C C . SER B 1 81 ? -12.289 -9.336 2.428 1 86 81 SER B C 1
ATOM 2425 O O . SER B 1 81 ? -13.07 -9.719 3.299 1 86 81 SER B O 1
ATOM 2427 N N . ALA B 1 82 ? -11.266 -10.008 2.047 1 83.25 82 ALA B N 1
ATOM 2428 C CA . ALA B 1 82 ? -10.859 -11.258 2.691 1 83.25 82 ALA B CA 1
ATOM 2429 C C . ALA B 1 82 ? -9.391 -11.219 3.094 1 83.25 82 ALA B C 1
ATOM 2431 O O . ALA B 1 82 ? -8.625 -12.133 2.783 1 83.25 82 ALA B O 1
ATOM 2432 N N . SER B 1 83 ? -9.062 -10.18 3.768 1 81.12 83 SER B N 1
ATOM 2433 C CA . SER B 1 83 ? -7.68 -10.016 4.203 1 81.12 83 SER B CA 1
ATOM 2434 C C . SER B 1 83 ? -7.25 -11.164 5.109 1 81.12 83 SER B C 1
ATOM 2436 O O . SER B 1 83 ? -6.062 -11.5 5.176 1 81.12 83 SER B O 1
ATOM 2438 N N . CYS B 1 84 ? -8.219 -11.867 5.703 1 80.75 84 CYS B N 1
ATOM 2439 C CA . CYS B 1 84 ? -7.938 -12.984 6.594 1 80.75 84 CYS B CA 1
ATOM 2440 C C . CYS B 1 84 ? -7.375 -14.172 5.82 1 80.75 84 CYS B C 1
ATOM 2442 O O . CYS B 1 84 ? -6.801 -15.086 6.41 1 80.75 84 CYS B O 1
ATOM 2444 N N . VAL B 1 85 ? -7.609 -14.203 4.527 1 87.12 85 VAL B N 1
ATOM 2445 C CA . VAL B 1 85 ? -7.164 -15.305 3.684 1 87.12 85 VAL B CA 1
ATOM 2446 C C . VAL B 1 85 ? -5.719 -15.07 3.246 1 87.12 85 VAL B C 1
ATOM 2448 O O . VAL B 1 85 ? -5.023 -16.016 2.846 1 87.12 85 VAL B O 1
ATOM 2451 N N . ILE B 1 86 ? -5.348 -13.859 3.189 1 88.56 86 ILE B N 1
ATOM 2452 C CA . ILE B 1 86 ? -3.99 -13.484 2.807 1 88.56 86 ILE B CA 1
ATOM 2453 C C . ILE B 1 86 ? -3.207 -13.047 4.043 1 88.56 86 ILE B C 1
ATOM 2455 O O . ILE B 1 86 ? -3.305 -11.891 4.473 1 88.56 86 ILE B O 1
ATOM 2459 N N . SER B 1 87 ? -2.43 -13.891 4.559 1 83.94 87 SER B N 1
ATOM 2460 C CA . SER B 1 87 ? -1.76 -13.68 5.84 1 83.94 87 SER B CA 1
ATOM 2461 C C . SER B 1 87 ? -0.837 -12.469 5.785 1 83.94 87 SER B C 1
ATOM 2463 O O . SER B 1 87 ? -0.55 -11.852 6.816 1 83.94 87 SER B O 1
ATOM 2465 N N . GLN B 1 88 ? -0.406 -12.156 4.586 1 85.12 88 GLN B N 1
ATOM 2466 C CA . GLN B 1 88 ? 0.529 -11.047 4.418 1 85.12 88 GLN B CA 1
ATOM 2467 C C . GLN B 1 88 ? -0.164 -9.703 4.633 1 85.12 88 GLN B C 1
ATOM 2469 O O . GLN B 1 88 ? 0.495 -8.695 4.879 1 85.12 88 GLN B O 1
ATOM 2474 N N . ILE B 1 89 ? -1.425 -9.719 4.531 1 83.38 89 ILE B N 1
ATOM 2475 C CA . ILE B 1 89 ? -2.18 -8.492 4.77 1 83.38 89 ILE B CA 1
ATOM 2476 C C . ILE B 1 89 ? -2.572 -8.406 6.242 1 83.38 89 ILE B C 1
ATOM 2478 O O . ILE B 1 89 ? -3.322 -9.25 6.742 1 83.38 89 ILE B O 1
ATOM 2482 N N . THR B 1 90 ? -2.061 -7.352 6.941 1 80.5 90 THR B N 1
ATOM 2483 C CA . THR B 1 90 ? -2.244 -7.301 8.391 1 80.5 90 THR B CA 1
ATOM 2484 C C . THR B 1 90 ? -3.021 -6.051 8.789 1 80.5 90 THR B C 1
ATOM 2486 O O . THR B 1 90 ? -3.018 -5.66 9.961 1 80.5 90 THR B O 1
ATOM 2489 N N . PHE B 1 91 ? -3.572 -5.41 7.859 1 80.06 91 PHE B N 1
ATOM 2490 C CA . PHE B 1 91 ? -4.387 -4.238 8.156 1 80.06 91 PHE B CA 1
ATOM 2491 C C . PHE B 1 91 ? -5.836 -4.473 7.746 1 80.06 91 PHE B C 1
ATOM 2493 O O . PHE B 1 91 ? -6.121 -5.332 6.906 1 80.06 91 PHE B O 1
ATOM 2500 N N . ASP B 1 92 ? -6.664 -3.633 8.359 1 81.19 92 ASP B N 1
ATOM 2501 C CA . ASP B 1 92 ? -8.086 -3.785 8.078 1 81.19 92 ASP B CA 1
ATOM 2502 C C . ASP B 1 92 ? -8.633 -2.574 7.328 1 81.19 92 ASP B C 1
ATOM 2504 O O . ASP B 1 92 ? -8.164 -1.45 7.523 1 81.19 92 ASP B O 1
ATOM 2508 N N . THR B 1 93 ? -9.547 -2.926 6.484 1 86.88 93 THR B N 1
ATOM 2509 C CA . THR B 1 93 ? -10.266 -1.867 5.785 1 86.88 93 THR B CA 1
ATOM 2510 C C . THR B 1 93 ? -11.766 -1.978 6.035 1 86.88 93 THR B C 1
ATOM 2512 O O . THR B 1 93 ? -12.258 -3.039 6.418 1 86.88 93 THR B O 1
ATOM 2515 N N . GLN B 1 94 ? -12.367 -0.868 5.957 1 85.75 94 GLN B N 1
ATOM 2516 C CA . GLN B 1 94 ? -13.82 -0.83 5.953 1 85.75 94 GLN B CA 1
ATOM 2517 C C . GLN B 1 94 ? -14.367 -0.688 4.535 1 85.75 94 GLN B C 1
ATOM 2519 O O . GLN B 1 94 ? -13.695 -0.146 3.658 1 85.75 94 GLN B O 1
ATOM 2524 N N . MET B 1 95 ? -15.602 -1.26 4.379 1 90.75 95 MET B N 1
ATOM 2525 C CA . MET B 1 95 ? -16.219 -1.197 3.055 1 90.75 95 MET B CA 1
ATOM 2526 C C . MET B 1 95 ? -17.688 -0.793 3.152 1 90.75 95 MET B C 1
ATOM 2528 O O . MET B 1 95 ? -18.406 -1.27 4.031 1 90.75 95 MET B O 1
ATOM 2532 N N . THR B 1 96 ? -18.078 0.11 2.316 1 90.69 96 THR B N 1
ATOM 2533 C CA . THR B 1 96 ? -19.484 0.521 2.242 1 90.69 96 THR B CA 1
ATOM 2534 C C . THR B 1 96 ? -19.953 0.583 0.792 1 90.69 96 THR B C 1
ATOM 2536 O O . THR B 1 96 ? -19.141 0.775 -0.12 1 90.69 96 THR B O 1
ATOM 2539 N N . ALA B 1 97 ? -21.281 0.322 0.627 1 93.94 97 ALA B N 1
ATOM 2540 C CA . ALA B 1 97 ? -21.875 0.462 -0.699 1 93.94 97 ALA B CA 1
ATOM 2541 C C . ALA B 1 97 ? -22.094 1.931 -1.049 1 93.94 97 ALA B C 1
ATOM 2543 O O . ALA B 1 97 ? -22.844 2.629 -0.369 1 93.94 97 ALA B O 1
ATOM 2544 N N . GLY B 1 98 ? -21.453 2.424 -2.092 1 87.62 98 GLY B N 1
ATOM 2545 C CA . GLY B 1 98 ? -21.641 3.797 -2.525 1 87.62 98 GLY B CA 1
ATOM 2546 C C . GLY B 1 98 ? -23.016 4.043 -3.139 1 87.62 98 GLY B C 1
ATOM 2547 O O . GLY B 1 98 ? -23.547 5.148 -3.047 1 87.62 98 GLY B O 1
ATOM 2548 N N . ILE B 1 99 ? -23.562 3.117 -3.801 1 90.75 99 ILE B N 1
ATOM 2549 C CA . ILE B 1 99 ? -24.906 3.021 -4.348 1 90.75 99 ILE B CA 1
ATOM 2550 C C . ILE B 1 99 ? -25.453 1.616 -4.117 1 90.75 99 ILE B C 1
ATOM 2552 O O . ILE B 1 99 ? -24.797 0.772 -3.514 1 90.75 99 ILE B O 1
ATOM 2556 N N . ASP B 1 100 ? -26.703 1.472 -4.547 1 96.88 100 ASP B N 1
ATOM 2557 C CA . ASP B 1 100 ? -27.203 0.106 -4.484 1 96.88 100 ASP B CA 1
ATOM 2558 C C . ASP B 1 100 ? -26.297 -0.858 -5.234 1 96.88 100 ASP B C 1
ATOM 2560 O O . ASP B 1 100 ? -25.984 -0.641 -6.406 1 96.88 100 ASP B O 1
ATOM 2564 N N . THR B 1 101 ? -25.828 -1.905 -4.453 1 96 101 THR B N 1
ATOM 2565 C CA . THR B 1 101 ? -24.75 -2.74 -4.961 1 96 101 THR B CA 1
ATOM 2566 C C . THR B 1 101 ? -25.094 -4.219 -4.816 1 96 101 THR B C 1
ATOM 2568 O O . THR B 1 101 ? -25.641 -4.637 -3.799 1 96 101 THR B O 1
ATOM 2571 N N . GLU B 1 102 ? -24.812 -4.973 -5.883 1 96.81 102 GLU B N 1
ATOM 2572 C CA . GLU B 1 102 ? -24.906 -6.43 -5.867 1 96.81 102 GLU B CA 1
ATOM 2573 C C . GLU B 1 102 ? -23.516 -7.066 -6.004 1 96.81 102 GLU B C 1
ATOM 2575 O O . GLU B 1 102 ? -22.75 -6.699 -6.887 1 96.81 102 GLU B O 1
ATOM 2580 N N . VAL B 1 103 ? -23.266 -8.023 -5.066 1 95.62 103 VAL B N 1
ATOM 2581 C CA . VAL B 1 103 ? -21.953 -8.633 -5.094 1 95.62 103 VAL B CA 1
ATOM 2582 C C . VAL B 1 103 ? -22.078 -10.156 -5.035 1 95.62 103 VAL B C 1
ATOM 2584 O O . VAL B 1 103 ? -23.047 -10.68 -4.473 1 95.62 103 VAL B O 1
ATOM 2587 N N . LEU B 1 104 ? -21.188 -10.828 -5.742 1 95.88 104 LEU B N 1
ATOM 2588 C CA . LEU B 1 104 ? -20.969 -12.258 -5.543 1 95.88 104 LEU B CA 1
ATOM 2589 C C . LEU B 1 104 ? -19.938 -12.492 -4.441 1 95.88 104 LEU B C 1
ATOM 2591 O O . LEU B 1 104 ? -18.859 -11.914 -4.461 1 95.88 104 LEU B O 1
ATOM 2595 N N . ILE B 1 105 ? -20.281 -13.305 -3.475 1 94.19 105 ILE B N 1
ATOM 2596 C CA . ILE B 1 105 ? -19.391 -13.547 -2.342 1 94.19 105 ILE B CA 1
ATOM 2597 C C . ILE B 1 105 ? -18.875 -14.984 -2.398 1 94.19 105 ILE B C 1
ATOM 2599 O O . ILE B 1 105 ? -19.656 -15.93 -2.541 1 94.19 105 ILE B O 1
ATOM 2603 N N . ILE B 1 106 ? -17.594 -15.094 -2.412 1 94.38 106 ILE B N 1
ATOM 2604 C CA . ILE 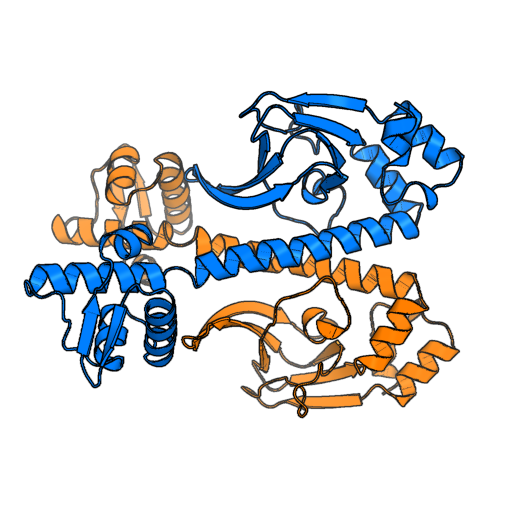B 1 106 ? -16.938 -16.375 -2.186 1 94.38 106 ILE B CA 1
ATOM 2605 C C . ILE B 1 106 ? -16.484 -16.469 -0.732 1 94.38 106 ILE B C 1
ATOM 2607 O O . ILE B 1 106 ? -15.602 -15.719 -0.3 1 94.38 106 ILE B O 1
ATOM 2611 N N . PRO B 1 107 ? -17.047 -17.375 -0.01 1 92.62 107 PRO B N 1
ATOM 2612 C CA . PRO B 1 107 ? -16.703 -17.469 1.414 1 92.62 107 PRO B CA 1
ATOM 2613 C C . PRO B 1 107 ? -15.211 -17.609 1.664 1 92.62 107 PRO B C 1
ATOM 2615 O O . PRO B 1 107 ? -14.5 -18.219 0.864 1 92.62 107 PRO B O 1
ATOM 2618 N N . ALA B 1 108 ? -14.773 -17.109 2.824 1 91.44 108 ALA B N 1
ATOM 2619 C CA . ALA B 1 108 ? -13.359 -17.016 3.168 1 91.44 108 ALA B CA 1
ATOM 2620 C C . ALA B 1 108 ? -12.719 -18.406 3.174 1 91.44 108 ALA B C 1
ATOM 2622 O O . ALA B 1 108 ? -11.602 -18.578 2.682 1 91.44 108 ALA B O 1
ATOM 2623 N N . ASN B 1 109 ? -13.391 -19.359 3.74 1 92.5 109 ASN B N 1
ATOM 2624 C CA . ASN B 1 109 ? -12.82 -20.703 3.838 1 92.5 109 ASN B CA 1
ATOM 2625 C C . ASN B 1 109 ? -12.648 -21.344 2.463 1 92.5 109 ASN B C 1
ATOM 2627 O O . ASN B 1 109 ? -11.703 -22.109 2.242 1 92.5 109 ASN B O 1
ATOM 2631 N N . ILE B 1 110 ? -13.531 -21.016 1.517 1 94.25 110 ILE B N 1
ATOM 2632 C CA . ILE B 1 110 ? -13.469 -21.578 0.171 1 94.25 110 ILE B CA 1
ATOM 2633 C C . ILE B 1 110 ? -12.305 -20.953 -0.597 1 94.25 110 ILE B C 1
ATOM 2635 O O . ILE B 1 110 ? -11.516 -21.656 -1.226 1 94.25 110 ILE B O 1
ATOM 2639 N N . ILE B 1 111 ? -12.234 -19.641 -0.539 1 94.25 111 ILE B N 1
ATOM 2640 C CA . ILE B 1 111 ? -11.156 -18.969 -1.248 1 94.25 111 ILE B CA 1
ATOM 2641 C C . ILE B 1 111 ? -9.812 -19.375 -0.644 1 94.25 111 ILE B C 1
ATOM 2643 O O . ILE B 1 111 ? -8.82 -19.5 -1.36 1 94.25 111 ILE B O 1
ATOM 2647 N N . ALA B 1 112 ? -9.773 -19.547 0.681 1 94.19 112 ALA B N 1
ATOM 2648 C CA . ALA B 1 112 ? -8.555 -20.016 1.341 1 94.19 112 ALA B CA 1
ATOM 2649 C C . ALA B 1 112 ? -8.133 -21.391 0.812 1 94.19 112 ALA B C 1
ATOM 2651 O O . ALA B 1 112 ? -6.953 -21.609 0.536 1 94.19 112 ALA B O 1
ATOM 2652 N N . ALA B 1 113 ? -9.07 -22.25 0.679 1 95.44 113 ALA B N 1
ATOM 2653 C CA . ALA B 1 113 ? -8.797 -23.594 0.168 1 95.44 113 ALA B CA 1
ATOM 2654 C C . ALA B 1 113 ? -8.297 -23.531 -1.273 1 95.44 113 ALA B C 1
ATOM 2656 O O . ALA B 1 113 ? -7.348 -24.234 -1.636 1 95.44 113 ALA B O 1
ATOM 2657 N N . LEU B 1 114 ? -8.938 -22.734 -2.082 1 95.62 114 LEU B N 1
ATOM 2658 C CA . LEU B 1 114 ? -8.531 -22.578 -3.475 1 95.62 114 LEU B CA 1
ATOM 2659 C C . LEU B 1 114 ? -7.117 -22.016 -3.568 1 95.62 114 LEU B C 1
ATOM 2661 O O . LEU B 1 114 ? -6.309 -22.5 -4.367 1 95.62 114 LEU B O 1
ATOM 2665 N N . LYS B 1 115 ? -6.844 -21.016 -2.771 1 95.06 115 LYS B N 1
ATOM 2666 C CA . LYS B 1 115 ? -5.52 -20.406 -2.734 1 95.06 115 LYS B CA 1
ATOM 2667 C C . LYS B 1 115 ? -4.445 -21.422 -2.387 1 95.06 115 LYS B C 1
ATOM 2669 O O . LYS B 1 115 ? -3.35 -21.406 -2.955 1 95.06 115 LYS B O 1
ATOM 2674 N N . GLU B 1 116 ? -4.715 -22.281 -1.485 1 95.12 116 GLU B N 1
ATOM 2675 C CA . GLU B 1 116 ? -3.752 -23.281 -1.003 1 95.12 116 GLU B CA 1
ATOM 2676 C C . GLU B 1 116 ? -3.537 -24.391 -2.031 1 95.12 116 GLU B C 1
ATOM 2678 O O . GLU B 1 116 ? -2.414 -24.859 -2.215 1 95.12 116 GLU B O 1
ATOM 2683 N N . LYS B 1 117 ? -4.543 -24.781 -2.754 1 95.94 117 LYS B N 1
ATOM 2684 C CA . LYS B 1 117 ? -4.496 -25.984 -3.588 1 95.94 117 LYS B CA 1
ATOM 2685 C C . LYS B 1 117 ? -4.176 -25.625 -5.039 1 95.94 117 LYS B C 1
ATOM 2687 O O . LYS B 1 117 ? -3.699 -26.469 -5.797 1 95.94 117 LYS B O 1
ATOM 2692 N N . ASN B 1 118 ? -4.516 -24.484 -5.457 1 96.81 118 ASN B N 1
ATOM 2693 C CA . ASN B 1 118 ? -4.359 -24.047 -6.844 1 96.81 118 ASN B CA 1
ATOM 2694 C C . ASN B 1 118 ? -3.385 -22.891 -6.957 1 96.81 118 ASN B C 1
ATOM 2696 O O . ASN B 1 118 ? -3.723 -21.75 -6.605 1 96.81 118 ASN B O 1
ATOM 2700 N N . LEU B 1 119 ? -2.178 -23.156 -7.516 1 95.94 119 LEU B N 1
ATOM 2701 C CA . LEU B 1 119 ? -1.112 -22.172 -7.594 1 95.94 119 LEU B CA 1
ATOM 2702 C C . LEU B 1 119 ? -1.524 -21 -8.484 1 95.94 119 LEU B C 1
ATOM 2704 O O . LEU B 1 119 ? -1.119 -19.859 -8.242 1 95.94 119 LEU B O 1
ATOM 2708 N N . TYR B 1 120 ? -2.299 -21.281 -9.477 1 96 120 TYR B N 1
ATOM 2709 C CA . TYR B 1 120 ? -2.75 -20.219 -10.367 1 96 120 TYR B CA 1
ATOM 2710 C C . TYR B 1 120 ? -3.658 -19.234 -9.633 1 96 120 TYR B C 1
ATOM 2712 O O . TYR B 1 120 ? -3.527 -18.016 -9.789 1 96 120 TYR B O 1
ATOM 2720 N N . VAL B 1 121 ? -4.551 -19.781 -8.82 1 95.38 121 VAL B N 1
ATOM 2721 C CA . VAL B 1 121 ? -5.453 -18.938 -8.047 1 95.38 121 VAL B CA 1
ATOM 2722 C C . VAL B 1 121 ? -4.66 -18.141 -7.02 1 95.38 121 VAL B C 1
ATOM 2724 O O . VAL B 1 121 ? -4.879 -16.938 -6.852 1 95.38 121 VAL B O 1
ATOM 2727 N N . ARG B 1 122 ? -3.74 -18.828 -6.371 1 95.69 122 ARG B N 1
ATOM 2728 C CA . ARG B 1 122 ? -2.889 -18.172 -5.391 1 95.69 122 ARG B CA 1
ATOM 2729 C C . ARG B 1 122 ? -2.15 -16.984 -6.016 1 95.69 122 ARG B C 1
ATOM 2731 O O . ARG B 1 122 ? -2.168 -15.883 -5.477 1 95.69 122 ARG B O 1
ATOM 2738 N N . CYS B 1 123 ? -1.551 -17.234 -7.172 1 95.75 123 CYS B N 1
ATOM 2739 C CA . CYS B 1 123 ? -0.786 -16.219 -7.871 1 95.75 123 CYS B CA 1
ATOM 2740 C C . CYS B 1 123 ? -1.684 -15.055 -8.297 1 95.75 123 CYS B C 1
ATOM 2742 O O . CYS B 1 123 ? -1.306 -13.891 -8.164 1 95.75 123 CYS B O 1
ATOM 2744 N N . PHE B 1 124 ? -2.811 -15.383 -8.758 1 94.62 124 PHE B N 1
ATOM 2745 C CA . PHE B 1 124 ? -3.756 -14.359 -9.195 1 94.62 124 PHE B CA 1
ATOM 2746 C C . PHE B 1 124 ? -4.145 -13.453 -8.031 1 94.62 124 PHE B C 1
ATOM 2748 O O . PHE B 1 124 ? -4.207 -12.227 -8.18 1 94.62 124 PHE B O 1
ATOM 2755 N N . LEU B 1 125 ? -4.457 -14 -6.926 1 94.44 125 LEU B N 1
ATOM 2756 C CA . LEU B 1 125 ? -4.863 -13.219 -5.758 1 94.44 125 LEU B CA 1
ATOM 2757 C C . LEU B 1 125 ? -3.75 -12.281 -5.312 1 94.44 125 LEU B C 1
ATOM 2759 O O . LEU B 1 125 ? -4.008 -11.125 -4.977 1 94.44 125 LEU B O 1
ATOM 2763 N N . TYR B 1 126 ? -2.543 -12.805 -5.316 1 94.94 126 TYR B N 1
ATOM 2764 C CA . TYR B 1 126 ? -1.42 -11.945 -4.949 1 94.94 126 TYR B CA 1
ATOM 2765 C C . TYR B 1 126 ? -1.205 -10.859 -5.992 1 94.94 126 TYR B C 1
ATOM 2767 O O . TYR B 1 126 ? -0.841 -9.727 -5.652 1 94.94 126 TYR B O 1
ATOM 2775 N N . GLU B 1 127 ? -1.344 -11.219 -7.258 1 94.62 127 GLU B N 1
ATOM 2776 C CA . GLU B 1 127 ? -1.239 -10.227 -8.328 1 94.62 127 GLU B CA 1
ATOM 2777 C C . GLU B 1 127 ? -2.258 -9.109 -8.141 1 94.62 127 GLU B C 1
ATOM 2779 O O . GLU B 1 127 ? -1.922 -7.93 -8.281 1 94.62 127 GLU B O 1
ATOM 2784 N N . LEU B 1 128 ? -3.416 -9.477 -7.836 1 93.44 128 LEU B N 1
ATOM 2785 C CA . LEU B 1 128 ? -4.469 -8.492 -7.609 1 93.44 128 LEU B CA 1
ATOM 2786 C C . LEU B 1 128 ? -4.152 -7.625 -6.402 1 93.44 128 LEU B C 1
ATOM 2788 O O . LEU B 1 128 ? -4.352 -6.406 -6.434 1 93.44 128 LEU B O 1
ATOM 2792 N N . ALA B 1 129 ? -3.707 -8.242 -5.336 1 93.69 129 ALA B N 1
ATOM 2793 C CA . ALA B 1 129 ? -3.305 -7.484 -4.152 1 93.69 129 ALA B CA 1
ATOM 2794 C C . ALA B 1 129 ? -2.227 -6.461 -4.5 1 93.69 129 ALA B C 1
ATOM 2796 O O . ALA B 1 129 ? -2.246 -5.336 -4 1 93.69 129 ALA B O 1
ATOM 2797 N N . THR B 1 130 ? -1.334 -6.848 -5.301 1 93.75 130 THR B N 1
ATO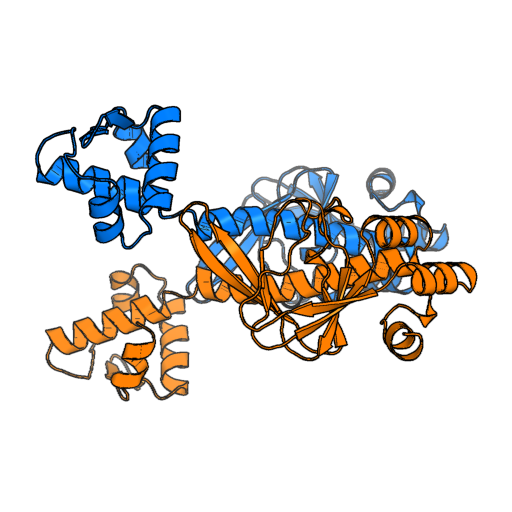M 2798 C CA . THR B 1 130 ? -0.252 -5.965 -5.727 1 93.75 130 THR B CA 1
ATOM 2799 C C . THR B 1 130 ? -0.798 -4.797 -6.539 1 93.75 130 THR B C 1
ATOM 2801 O O . THR B 1 130 ? -0.341 -3.66 -6.383 1 93.75 130 THR B O 1
ATOM 2804 N N . LYS B 1 131 ? -1.731 -5.094 -7.395 1 91.44 131 LYS B N 1
ATOM 2805 C CA . LYS B 1 131 ? -2.385 -4.027 -8.141 1 91.44 131 LYS B CA 1
ATOM 2806 C C . LYS B 1 131 ? -3.059 -3.027 -7.207 1 91.44 131 LYS B C 1
ATOM 2808 O O . LYS B 1 131 ? -2.949 -1.815 -7.398 1 91.44 131 LYS B O 1
ATOM 2813 N N . ARG B 1 132 ? -3.703 -3.502 -6.27 1 92.38 132 ARG B N 1
ATOM 2814 C CA . ARG B 1 132 ? -4.363 -2.645 -5.289 1 92.38 132 ARG B CA 1
ATOM 2815 C C . ARG B 1 132 ? -3.342 -1.83 -4.5 1 92.38 132 ARG B C 1
ATOM 2817 O O . ARG B 1 132 ? -3.602 -0.681 -4.137 1 92.38 132 ARG B O 1
ATOM 2824 N N . PHE B 1 133 ? -2.227 -2.441 -4.234 1 92.31 133 PHE B N 1
ATOM 2825 C CA . PHE B 1 133 ? -1.129 -1.738 -3.582 1 92.31 133 PHE B CA 1
ATOM 2826 C C . PHE B 1 133 ? -0.802 -0.444 -4.316 1 92.31 133 PHE B C 1
ATOM 2828 O O . PHE B 1 133 ? -0.716 0.621 -3.703 1 92.31 133 PHE B O 1
ATOM 2835 N N . SER B 1 134 ? -0.702 -0.509 -5.559 1 89.38 134 SER B N 1
ATOM 2836 C CA . SER B 1 134 ? -0.394 0.675 -6.352 1 89.38 134 SER B CA 1
ATOM 2837 C C . SER B 1 134 ? -1.507 1.712 -6.254 1 89.38 134 SER B C 1
ATOM 2839 O O . SER B 1 134 ? -1.24 2.904 -6.09 1 89.38 134 SER B O 1
ATOM 2841 N N . ASP B 1 135 ? -2.744 1.251 -6.332 1 84.31 135 ASP B N 1
ATOM 2842 C CA . ASP B 1 135 ? -3.879 2.162 -6.219 1 84.31 135 ASP B CA 1
ATOM 2843 C C . ASP B 1 135 ? -3.844 2.918 -4.891 1 84.31 135 ASP B C 1
ATOM 2845 O O . ASP B 1 135 ? -4.047 4.133 -4.855 1 84.31 135 ASP B O 1
ATOM 2849 N N . VAL B 1 136 ? -3.584 2.166 -3.9 1 88.81 136 VAL B N 1
ATOM 2850 C CA . VAL B 1 136 ? -3.582 2.736 -2.557 1 88.81 136 VAL B CA 1
ATOM 2851 C C . VAL B 1 136 ? -2.42 3.717 -2.412 1 88.81 136 VAL B C 1
ATOM 2853 O O . VAL B 1 136 ? -2.568 4.781 -1.811 1 88.81 136 VAL B O 1
ATOM 2856 N N . MET B 1 137 ? -1.309 3.338 -2.949 1 86.75 137 MET B N 1
ATOM 2857 C CA . MET B 1 137 ? -0.146 4.219 -2.875 1 86.75 137 MET B CA 1
ATOM 2858 C C . MET B 1 137 ? -0.417 5.539 -3.588 1 86.75 137 MET B C 1
ATOM 2860 O O . MET B 1 137 ? 0.018 6.598 -3.131 1 86.75 137 MET B O 1
ATOM 2864 N N . TRP B 1 138 ? -1.093 5.461 -4.602 1 79.62 138 TRP B N 1
ATOM 2865 C CA . TRP B 1 138 ? -1.465 6.684 -5.301 1 79.62 138 TRP B CA 1
ATOM 2866 C C . TRP B 1 138 ? -2.326 7.578 -4.418 1 79.62 138 TRP B C 1
ATOM 2868 O O . TRP B 1 138 ? -2.057 8.773 -4.285 1 79.62 138 TRP B O 1
ATOM 2878 N N . ALA B 1 139 ? -3.271 7.039 -3.803 1 77.12 139 ALA B N 1
ATOM 2879 C CA . ALA B 1 139 ? -4.141 7.789 -2.896 1 77.12 139 ALA B CA 1
ATOM 2880 C C . ALA B 1 139 ? -3.346 8.367 -1.729 1 77.12 139 ALA B C 1
ATOM 2882 O O . ALA B 1 139 ? -3.527 9.531 -1.359 1 77.12 139 ALA B O 1
ATOM 2883 N N . MET B 1 140 ? -2.463 7.602 -1.21 1 81.62 140 MET B N 1
ATOM 2884 C CA . MET B 1 140 ? -1.678 8.016 -0.05 1 81.62 140 MET B CA 1
ATOM 2885 C C . MET B 1 140 ? -0.727 9.148 -0.413 1 81.62 140 MET B C 1
ATOM 2887 O O . MET B 1 140 ? -0.535 10.078 0.374 1 81.62 140 MET B O 1
ATOM 2891 N N . GLN B 1 141 ? -0.16 9 -1.536 1 76.44 141 GLN B N 1
ATOM 2892 C CA . GLN B 1 141 ? 0.747 10.055 -1.976 1 76.44 141 GLN B CA 1
ATOM 2893 C C . GLN B 1 141 ? 0.016 11.391 -2.109 1 76.44 141 GLN B C 1
ATOM 2895 O O . GLN B 1 141 ? 0.558 12.438 -1.756 1 76.44 141 GLN B O 1
ATOM 2900 N N . GLN B 1 142 ? -1.174 11.32 -2.531 1 67.62 142 GLN B N 1
ATOM 2901 C CA . GLN B 1 142 ? -1.976 12.539 -2.635 1 67.62 142 GLN B CA 1
ATOM 2902 C C . GLN B 1 142 ? -2.234 13.141 -1.258 1 67.62 142 GLN B C 1
ATOM 2904 O O . GLN B 1 142 ? -2.219 14.367 -1.1 1 67.62 142 GLN B O 1
ATOM 2909 N N . ILE B 1 143 ? -2.414 12.312 -0.376 1 67.25 143 ILE B N 1
ATOM 2910 C CA . ILE B 1 143 ? -2.74 12.75 0.979 1 67.25 143 ILE B CA 1
ATOM 2911 C C . ILE B 1 143 ? -1.484 13.273 1.671 1 67.25 143 ILE B C 1
ATOM 2913 O O . ILE B 1 143 ? -1.511 14.328 2.303 1 67.25 143 ILE B O 1
ATOM 2917 N N . MET B 1 144 ? -0.494 12.477 1.534 1 68 144 MET B N 1
ATOM 2918 C CA . MET B 1 144 ? 0.729 12.781 2.27 1 68 144 MET B CA 1
ATOM 2919 C C . MET B 1 144 ? 1.428 14 1.685 1 68 144 MET B C 1
ATOM 2921 O O . MET B 1 144 ? 2.09 14.75 2.408 1 68 144 MET B O 1
ATOM 2925 N N . PHE B 1 145 ? 1.234 14.055 0.469 1 61.12 145 PHE B N 1
ATOM 2926 C CA . PHE B 1 145 ? 1.99 15.117 -0.186 1 61.12 145 PHE B CA 1
ATOM 2927 C C . PHE B 1 145 ? 1.062 16.234 -0.662 1 61.12 145 PHE B C 1
ATOM 2929 O O . PHE B 1 145 ? 1.522 17.297 -1.064 1 61.12 145 PHE B O 1
ATOM 2936 N N . LYS B 1 146 ? -0.298 15.688 -0.545 1 53.03 146 LYS B N 1
ATOM 2937 C CA . LYS B 1 146 ? -1.327 16.688 -0.798 1 53.03 146 LYS B CA 1
ATOM 2938 C C . LYS B 1 146 ? -1.61 17.516 0.455 1 53.03 146 LYS B C 1
ATOM 2940 O O . LYS B 1 146 ? -1.767 16.969 1.546 1 53.03 146 LYS B O 1
ATOM 2945 N N . GLY B 1 147 ? -1.149 18.672 0.477 1 58.91 147 GLY B N 1
ATOM 2946 C CA . GLY B 1 147 ? -1.217 19.75 1.445 1 58.91 147 GLY B CA 1
ATOM 2947 C C . GLY B 1 147 ? -0.393 20.953 1.046 1 58.91 147 GLY B C 1
ATOM 2948 O O . GLY B 1 147 ? -0.722 22.094 1.41 1 58.91 147 GLY B O 1
ATOM 2949 N N . LEU B 1 148 ? 0.592 20.5 0.214 1 59.88 148 LEU B N 1
ATOM 2950 C CA . LEU B 1 148 ? 1.314 21.656 -0.278 1 59.88 148 LEU B CA 1
ATOM 2951 C C . LEU B 1 148 ? 0.405 22.547 -1.124 1 59.88 148 LEU B C 1
ATOM 2953 O O . LEU B 1 148 ? 0.4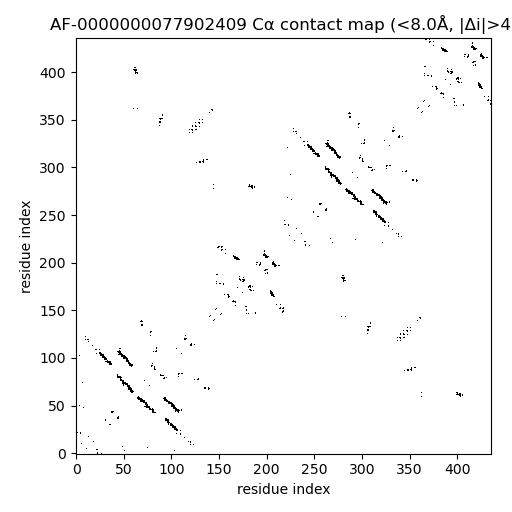86 23.781 -1.052 1 59.88 148 LEU B O 1
ATOM 2957 N N . ASP B 1 149 ? -0.495 21.703 -1.854 1 63.75 149 ASP B N 1
ATOM 2958 C CA . ASP B 1 149 ? -1.434 22.469 -2.66 1 63.75 149 ASP B CA 1
ATOM 2959 C C . ASP B 1 149 ? -2.365 23.297 -1.776 1 63.75 149 ASP B C 1
ATOM 2961 O O . ASP B 1 149 ? -2.582 24.484 -2.031 1 63.75 149 ASP B O 1
ATOM 2965 N N . ARG B 1 150 ? -2.838 22.656 -0.814 1 65.31 150 ARG B N 1
ATOM 2966 C CA . ARG B 1 150 ? -3.715 23.391 0.095 1 65.31 150 ARG B CA 1
ATOM 2967 C C . ARG B 1 150 ? -2.936 24.438 0.886 1 65.31 150 ARG B C 1
ATOM 2969 O O . ARG B 1 150 ? -3.398 25.562 1.057 1 65.31 150 ARG B O 1
ATOM 2976 N N . ARG B 1 151 ? -1.778 24.062 1.436 1 66.25 151 ARG B N 1
ATOM 2977 C CA . ARG B 1 151 ? -0.945 25.016 2.145 1 66.25 151 ARG B CA 1
ATOM 2978 C C . ARG B 1 151 ? -0.539 26.172 1.227 1 66.25 151 ARG B C 1
ATOM 2980 O O . ARG B 1 151 ? -0.55 27.328 1.637 1 66.25 151 ARG B O 1
ATOM 2987 N N . LEU B 1 152 ? -0.324 25.766 -0.022 1 76.06 152 LEU B N 1
ATOM 2988 C CA . LEU B 1 152 ? 0.065 26.781 -0.997 1 76.06 152 LEU B CA 1
ATOM 2989 C C . LEU B 1 152 ? -1.123 27.656 -1.369 1 76.06 152 LEU B C 1
ATOM 2991 O O . LEU B 1 152 ? -1.004 28.891 -1.407 1 76.06 152 LEU B O 1
ATOM 2995 N N . ALA B 1 153 ? -2.238 26.906 -1.521 1 75.69 153 ALA B N 1
ATOM 2996 C CA . ALA B 1 153 ? -3.445 27.672 -1.838 1 75.69 153 ALA B CA 1
ATOM 2997 C C . ALA B 1 153 ? -3.828 28.594 -0.687 1 75.69 153 ALA B C 1
ATOM 2999 O O . ALA B 1 153 ? -4.141 29.766 -0.904 1 75.69 153 ALA B O 1
ATOM 3000 N N . LYS B 1 154 ? -3.758 28.094 0.477 1 74 154 LYS B N 1
ATOM 3001 C CA . LYS B 1 154 ? -4.07 28.891 1.658 1 74 154 LYS B CA 1
ATOM 3002 C C . LYS B 1 154 ? -3.098 30.047 1.811 1 74 154 LYS B C 1
ATOM 3004 O O . LYS B 1 154 ? -3.504 31.172 2.125 1 74 154 LYS B O 1
ATOM 3009 N N . PHE B 1 155 ? -1.855 29.875 1.638 1 79.31 155 PHE B N 1
ATOM 3010 C CA . PHE B 1 155 ? -0.845 30.922 1.729 1 79.31 155 PHE B CA 1
ATOM 3011 C C . PHE B 1 155 ? -1.078 31.984 0.669 1 79.31 155 PHE B C 1
ATOM 3013 O O . PHE B 1 155 ? -1.057 33.188 0.971 1 79.31 155 PHE B O 1
ATOM 3020 N N . LEU B 1 156 ? -1.424 31.422 -0.558 1 83.94 156 LEU B N 1
ATOM 3021 C CA . LEU B 1 156 ? -1.639 32.344 -1.651 1 83.94 156 LEU B CA 1
ATOM 3022 C C . LEU B 1 156 ? -2.865 33.219 -1.389 1 83.94 156 LEU B C 1
ATOM 3024 O O . LEU B 1 156 ? -2.83 34.438 -1.604 1 83.94 156 LEU B O 1
ATOM 3028 N N . PHE B 1 157 ? -3.777 32.625 -0.803 1 78.81 157 PHE B N 1
ATOM 3029 C CA . PHE B 1 157 ? -4.992 33.375 -0.474 1 78.81 157 PHE B CA 1
ATOM 3030 C C . PHE B 1 157 ? -4.738 34.344 0.661 1 78.81 157 PHE B C 1
ATOM 3032 O O . PHE B 1 157 ? -5.152 35.531 0.59 1 78.81 157 PHE B O 1
ATOM 3039 N N . ALA B 1 158 ? -4.145 33.938 1.644 1 78.5 158 ALA B N 1
ATOM 3040 C CA . ALA B 1 158 ? -3.852 34.781 2.797 1 78.5 158 ALA B CA 1
ATOM 3041 C C . ALA B 1 158 ? -2.979 35.969 2.398 1 78.5 158 ALA B C 1
ATOM 3043 O O . ALA B 1 158 ? -3.199 37.094 2.859 1 78.5 158 ALA B O 1
ATOM 3044 N N . GLU B 1 159 ? -2.02 35.656 1.579 1 83.31 159 GLU B N 1
ATOM 3045 C CA . GLU B 1 159 ? -1.119 36.719 1.135 1 83.31 159 GLU B CA 1
ATOM 3046 C C . GLU B 1 159 ? -1.848 37.719 0.254 1 83.31 159 GLU B C 1
ATOM 3048 O O . GLU B 1 159 ? -1.607 38.938 0.353 1 83.31 159 GLU B O 1
ATOM 3053 N N . ALA B 1 160 ? -2.736 37.219 -0.599 1 81.38 160 ALA B N 1
ATOM 3054 C CA . ALA B 1 160 ? -3.549 38.094 -1.431 1 81.38 160 ALA B CA 1
ATOM 3055 C C . ALA B 1 160 ? -4.434 39 -0.572 1 81.38 160 ALA B C 1
ATOM 3057 O O . ALA B 1 160 ? -4.547 40.188 -0.833 1 81.38 160 ALA B O 1
ATOM 3058 N N . GLU B 1 161 ? -4.984 38.406 0.348 1 77.88 161 GLU B N 1
ATOM 3059 C CA . GLU B 1 161 ? -5.84 39.188 1.258 1 77.88 161 GLU B CA 1
ATOM 3060 C C . GLU B 1 161 ? -5.031 40.188 2.057 1 77.88 161 GLU B C 1
ATOM 3062 O O . GLU B 1 161 ? -5.461 41.344 2.232 1 77.88 161 GLU B O 1
ATOM 3067 N N . ARG B 1 162 ? -3.961 39.75 2.525 1 81.75 162 ARG B N 1
ATOM 3068 C CA . ARG B 1 162 ? -3.092 40.594 3.342 1 81.75 162 ARG B CA 1
ATOM 3069 C C . ARG B 1 162 ? -2.611 41.812 2.557 1 81.75 162 ARG B C 1
ATOM 3071 O O . ARG B 1 162 ? -2.602 42.906 3.076 1 81.75 162 ARG B O 1
ATOM 3078 N N . THR B 1 163 ? -2.229 41.562 1.339 1 82.19 163 THR B N 1
ATOM 3079 C CA . THR B 1 163 ? -1.647 42.625 0.53 1 82.19 163 THR B CA 1
ATOM 3080 C C . THR B 1 163 ? -2.734 43.375 -0.24 1 82.19 163 THR B C 1
ATOM 3082 O O . THR B 1 163 ? -2.496 44.469 -0.753 1 82.19 163 THR B O 1
ATOM 3085 N N . GLY B 1 164 ? -3.914 42.781 -0.265 1 84.5 164 GLY B N 1
ATOM 3086 C CA . GLY B 1 164 ? -4.992 43.375 -1.038 1 84.5 164 GLY B CA 1
ATOM 3087 C C . GLY B 1 164 ? -4.777 43.281 -2.537 1 84.5 164 GLY B C 1
ATOM 3088 O O . GLY B 1 164 ? -5.383 44.031 -3.307 1 84.5 164 GLY B O 1
ATOM 3089 N N . SER B 1 165 ? -3.873 42.469 -2.982 1 88.44 165 SER B N 1
ATOM 3090 C CA . SER B 1 165 ? -3.545 42.281 -4.391 1 88.44 165 SER B CA 1
ATOM 3091 C C . SER B 1 165 ? -3.635 40.781 -4.762 1 88.44 165 SER B C 1
ATOM 3093 O O . SER B 1 165 ? -3.232 39.938 -3.98 1 88.44 165 SER B O 1
ATOM 3095 N N . ASP B 1 166 ? -4.203 40.562 -5.91 1 87.38 166 ASP B N 1
ATOM 3096 C CA . ASP B 1 166 ? -4.258 39.188 -6.43 1 87.38 166 ASP B CA 1
ATOM 3097 C C . ASP B 1 166 ? -2.895 38.75 -6.961 1 87.38 166 ASP B C 1
ATOM 3099 O O . ASP B 1 166 ? -2.721 37.625 -7.363 1 87.38 166 ASP B O 1
ATOM 3103 N N . THR B 1 167 ? -2.078 39.688 -7.02 1 90.38 167 THR B N 1
ATOM 3104 C CA . THR B 1 167 ? -0.724 39.375 -7.469 1 90.38 167 THR B CA 1
ATOM 3105 C C . THR B 1 167 ? 0.235 39.312 -6.281 1 90.38 167 THR B C 1
ATOM 3107 O O . THR B 1 167 ? 0.344 40.281 -5.512 1 90.38 167 THR B O 1
ATOM 3110 N N . ILE B 1 168 ? 0.789 38.125 -6.039 1 89.62 168 ILE B N 1
ATOM 3111 C CA . ILE B 1 168 ? 1.758 37.906 -4.973 1 89.62 168 ILE B CA 1
ATOM 3112 C C . ILE B 1 168 ? 3.176 38.031 -5.531 1 89.62 168 ILE B C 1
ATOM 3114 O O . ILE B 1 168 ? 3.543 37.312 -6.461 1 89.62 168 ILE B O 1
ATOM 3118 N N . ARG B 1 169 ? 3.936 39.031 -4.996 1 90.38 169 ARG B N 1
ATOM 3119 C CA . ARG B 1 169 ? 5.301 39.281 -5.453 1 90.38 169 ARG B CA 1
ATOM 3120 C C . ARG B 1 169 ? 6.309 38.594 -4.527 1 90.38 169 ARG B C 1
ATOM 3122 O O . ARG B 1 169 ? 6.895 39.25 -3.658 1 90.38 169 ARG B O 1
ATOM 3129 N N . MET B 1 170 ? 6.434 37.281 -4.68 1 88.19 170 MET B N 1
ATOM 3130 C CA . MET B 1 170 ? 7.375 36.469 -3.93 1 88.19 170 MET B CA 1
ATOM 3131 C C . MET B 1 170 ? 8.023 35.438 -4.832 1 88.19 170 MET B C 1
ATOM 3133 O O . MET B 1 170 ? 7.402 34.938 -5.777 1 88.19 170 MET B O 1
ATOM 3137 N N . THR B 1 171 ? 9.266 35.188 -4.566 1 85.69 171 THR B N 1
ATOM 3138 C CA . THR B 1 171 ? 9.938 34.125 -5.281 1 85.69 171 THR B CA 1
ATOM 3139 C C . THR B 1 171 ? 9.461 32.75 -4.777 1 85.69 171 THR B C 1
ATOM 3141 O O . THR B 1 171 ? 8.867 32.656 -3.703 1 85.69 171 THR B O 1
ATOM 3144 N N . HIS B 1 172 ? 9.633 31.766 -5.605 1 86.38 172 HIS B N 1
ATOM 3145 C CA . HIS B 1 172 ? 9.297 30.406 -5.195 1 86.38 172 HIS B CA 1
ATOM 3146 C C . HIS B 1 172 ? 10.008 30.031 -3.9 1 86.38 172 HIS B C 1
ATOM 3148 O O . HIS B 1 172 ? 9.445 29.312 -3.061 1 86.38 172 HIS B O 1
ATOM 3154 N N . GLU B 1 173 ? 11.227 30.547 -3.771 1 80.06 173 GLU B N 1
ATOM 3155 C CA . GLU B 1 173 ? 12.008 30.297 -2.566 1 80.06 173 GLU B CA 1
ATOM 3156 C C . GLU B 1 173 ? 11.336 30.906 -1.337 1 80.06 173 GLU B C 1
ATOM 3158 O O . GLU B 1 173 ? 11.242 30.266 -0.291 1 80.06 173 GLU B O 1
ATOM 3163 N N . GLN B 1 174 ? 10.969 32.125 -1.401 1 81.12 174 GLN B N 1
ATOM 3164 C CA . GLN B 1 174 ? 10.281 32.812 -0.315 1 81.12 174 GLN B CA 1
ATOM 3165 C C . GLN B 1 174 ? 8.992 32.094 0.073 1 81.12 174 GLN B C 1
ATOM 3167 O O . GLN B 1 174 ? 8.711 31.922 1.259 1 81.12 174 GLN B O 1
ATOM 3172 N N . ILE B 1 175 ? 8.234 31.672 -0.854 1 85.81 175 ILE B N 1
ATOM 3173 C CA . ILE B 1 175 ? 6.98 30.953 -0.612 1 85.81 175 ILE B CA 1
ATOM 3174 C C . ILE B 1 175 ? 7.266 29.625 0.088 1 85.81 175 ILE B C 1
ATOM 3176 O O . ILE B 1 175 ? 6.59 29.281 1.058 1 85.81 175 ILE B O 1
ATOM 3180 N N . ALA B 1 176 ? 8.242 29.016 -0.406 1 77.81 176 ALA B N 1
ATOM 3181 C CA . ALA B 1 176 ? 8.656 27.734 0.179 1 77.81 176 ALA B CA 1
ATOM 3182 C C . ALA B 1 176 ? 8.969 27.891 1.665 1 77.81 176 ALA B C 1
ATOM 3184 O O . ALA B 1 176 ? 8.57 27.047 2.479 1 77.81 176 ALA B O 1
ATOM 3185 N N . GLN B 1 177 ? 9.609 28.922 1.943 1 71.06 177 GLN B N 1
ATOM 3186 C CA . GLN B 1 177 ? 9.961 29.219 3.332 1 71.06 177 GLN B CA 1
ATOM 3187 C C . GLN B 1 177 ? 8.703 29.438 4.172 1 71.06 177 GLN B C 1
ATOM 3189 O O . GLN B 1 177 ? 8.602 28.938 5.297 1 71.06 177 GLN B O 1
ATOM 3194 N N . HIS B 1 178 ? 7.758 30.125 3.664 1 71.19 178 HIS B N 1
ATOM 3195 C CA . HIS B 1 178 ? 6.539 30.469 4.395 1 71.19 178 HIS B CA 1
ATOM 3196 C C . HIS B 1 178 ? 5.711 29.219 4.68 1 71.19 178 HIS B C 1
ATOM 3198 O O . HIS B 1 178 ? 5.055 29.141 5.723 1 71.19 178 HIS B O 1
ATOM 3204 N N . ILE B 1 179 ? 5.762 28.375 3.754 1 70.31 179 ILE B N 1
ATOM 3205 C CA . ILE B 1 179 ? 4.848 27.25 3.928 1 70.31 179 ILE B CA 1
ATOM 3206 C C . ILE B 1 179 ? 5.633 26 4.316 1 70.31 179 ILE B C 1
ATOM 3208 O O . ILE B 1 179 ? 5.113 24.875 4.242 1 70.31 179 ILE B O 1
ATOM 3212 N N . SER B 1 180 ? 6.945 26.25 4.672 1 62.44 180 SER B N 1
ATOM 3213 C CA . SER B 1 180 ? 7.84 25.203 5.148 1 62.44 180 SER B CA 1
ATOM 3214 C C . SER B 1 180 ? 7.883 24.031 4.176 1 62.44 180 SER B C 1
ATOM 3216 O O . SER B 1 180 ? 7.645 22.875 4.566 1 62.44 180 SER B O 1
ATOM 3218 N N . SER B 1 181 ? 8.078 24.453 2.98 1 66.06 181 SER B N 1
ATOM 3219 C CA . SER B 1 181 ? 8.195 23.484 1.903 1 66.06 181 SER B CA 1
ATOM 3220 C C . SER B 1 181 ? 9.469 23.703 1.087 1 66.06 181 SER B C 1
ATOM 3222 O O . SER B 1 181 ? 10.281 24.562 1.427 1 66.06 181 SER B O 1
ATOM 3224 N N . ALA B 1 182 ? 9.828 22.844 0.198 1 61.56 182 ALA B N 1
ATOM 3225 C CA . ALA B 1 182 ? 10.977 23 -0.685 1 61.56 182 ALA B CA 1
ATOM 3226 C C . ALA B 1 182 ? 10.625 23.844 -1.909 1 61.56 182 ALA B C 1
ATOM 3228 O O . ALA B 1 182 ? 9.5 23.781 -2.412 1 61.56 182 ALA B O 1
ATOM 3229 N N . ARG B 1 183 ? 11.641 24.656 -2.348 1 70.81 183 ARG B N 1
ATOM 3230 C CA . ARG B 1 183 ? 11.461 25.547 -3.494 1 70.81 183 ARG B CA 1
ATOM 3231 C C . ARG B 1 183 ? 10.992 24.781 -4.719 1 70.81 183 ARG B C 1
ATOM 3233 O O . ARG B 1 183 ? 10.102 25.219 -5.438 1 70.81 183 ARG B O 1
ATOM 3240 N N . GLU B 1 184 ? 11.508 23.656 -4.867 1 66.75 184 GLU B N 1
ATOM 3241 C CA . GLU B 1 184 ? 11.188 22.859 -6.047 1 66.75 184 GLU B CA 1
ATOM 3242 C C . GLU B 1 184 ? 9.758 22.328 -5.988 1 66.75 184 GLU B C 1
ATOM 3244 O O . GLU B 1 184 ? 9.062 22.281 -7.008 1 66.75 184 GLU B O 1
ATOM 3249 N N . ALA B 1 185 ? 9.359 22.062 -4.879 1 66.06 185 ALA B N 1
ATOM 3250 C CA . ALA B 1 185 ? 7.988 21.594 -4.703 1 66.06 185 ALA B CA 1
ATOM 3251 C C . ALA B 1 185 ? 6.98 22.703 -4.961 1 66.06 185 ALA B C 1
ATOM 3253 O O . ALA B 1 185 ? 5.961 22.5 -5.621 1 66.06 185 ALA B O 1
ATOM 3254 N N . VAL B 1 186 ? 7.34 23.828 -4.473 1 75.62 186 VAL B N 1
ATOM 3255 C CA . VAL B 1 186 ? 6.492 25 -4.68 1 75.62 186 VAL B CA 1
ATOM 3256 C C . VAL B 1 186 ? 6.43 25.344 -6.168 1 75.62 186 VAL B C 1
ATOM 3258 O O . VAL B 1 186 ? 5.352 25.594 -6.707 1 75.62 186 VAL B O 1
ATOM 3261 N N . ALA B 1 187 ? 7.57 25.266 -6.836 1 78.38 187 ALA B N 1
ATOM 3262 C CA . ALA B 1 187 ? 7.637 25.562 -8.266 1 78.38 187 ALA B CA 1
ATOM 3263 C C . ALA B 1 187 ? 6.762 24.625 -9.07 1 78.38 187 ALA B C 1
ATOM 3265 O O . ALA B 1 187 ? 6.004 25.062 -9.945 1 78.38 187 ALA B O 1
ATOM 3266 N N . ARG B 1 188 ? 6.75 23.359 -8.758 1 75.19 188 ARG B N 1
ATOM 3267 C CA . ARG B 1 188 ? 5.969 22.359 -9.484 1 75.19 188 ARG B CA 1
ATOM 3268 C C . ARG B 1 188 ? 4.477 22.547 -9.227 1 75.19 188 ARG B C 1
ATOM 3270 O O . ARG B 1 188 ? 3.662 22.438 -10.148 1 75.19 188 ARG B O 1
ATOM 3277 N N . MET B 1 189 ? 4.203 22.812 -7.98 1 75.31 189 MET B N 1
ATOM 3278 C CA . MET B 1 189 ? 2.801 22.984 -7.621 1 75.31 189 MET B CA 1
ATOM 3279 C C . MET B 1 189 ? 2.213 24.203 -8.305 1 75.31 189 MET B C 1
ATOM 3281 O O . MET B 1 189 ? 1.082 24.172 -8.797 1 75.31 189 MET B O 1
ATOM 3285 N N . LEU B 1 190 ? 3.002 25.219 -8.297 1 83.19 190 LEU B N 1
ATOM 3286 C CA . LEU B 1 190 ? 2.561 26.438 -8.953 1 83.19 190 LEU B CA 1
ATOM 3287 C C . LEU B 1 190 ? 2.377 26.219 -10.453 1 83.19 190 LEU B C 1
ATOM 3289 O O . LEU B 1 190 ? 1.446 26.766 -11.055 1 83.19 190 LEU B O 1
ATOM 3293 N N . LYS B 1 191 ? 3.25 25.438 -11.008 1 81.25 191 LYS B N 1
ATOM 3294 C CA . LYS B 1 191 ? 3.086 25.094 -12.414 1 81.25 191 LYS B CA 1
ATOM 3295 C C . LYS B 1 191 ? 1.779 24.344 -12.648 1 81.25 191 LYS B C 1
ATOM 3297 O O . LYS B 1 191 ? 1.047 24.641 -13.594 1 81.25 191 LYS B O 1
ATOM 3302 N N . SER B 1 192 ? 1.559 23.453 -11.805 1 76.19 192 SER B N 1
ATOM 3303 C CA . SER B 1 192 ? 0.31 22.703 -11.875 1 76.19 192 SER B CA 1
ATOM 3304 C C . SER B 1 192 ? -0.898 23.625 -11.742 1 76.19 192 SER B C 1
ATOM 3306 O O . SER B 1 192 ? -1.865 23.5 -12.5 1 76.19 192 SER B O 1
ATOM 3308 N N . PHE B 1 193 ? -0.861 24.469 -10.703 1 79.56 193 PHE B N 1
ATOM 3309 C CA . PHE B 1 193 ? -1.924 25.438 -10.516 1 79.56 193 PHE B CA 1
ATOM 3310 C C . PHE B 1 193 ? -2.131 26.266 -11.789 1 79.56 193 PHE B C 1
ATOM 3312 O O . PHE B 1 193 ? -3.268 26.562 -12.164 1 79.56 193 PHE B O 1
ATOM 3319 N N . SER B 1 194 ? -1.036 26.594 -12.422 1 85.69 194 SER B N 1
ATOM 3320 C CA . SER B 1 194 ? -1.082 27.391 -13.633 1 85.69 194 SER B CA 1
ATOM 3321 C C . SER B 1 194 ? -1.752 26.625 -14.773 1 85.69 194 SER B C 1
ATOM 3323 O O . SER B 1 194 ? -2.58 27.188 -15.5 1 85.69 194 SER B O 1
ATOM 3325 N N . GLU B 1 195 ? -1.426 25.438 -14.805 1 78.5 195 GLU B N 1
ATOM 3326 C CA . GLU B 1 195 ? -2.004 24.609 -15.859 1 78.5 195 GLU B CA 1
ATOM 3327 C C . GLU B 1 195 ? -3.5 24.406 -15.641 1 78.5 195 GLU B C 1
ATOM 3329 O O . GLU B 1 195 ? -4.262 24.281 -16.594 1 78.5 195 GLU B O 1
ATOM 3334 N N . ASP B 1 196 ? -3.77 24.406 -14.406 1 73.56 196 ASP B N 1
ATOM 3335 C CA . ASP B 1 196 ? -5.172 24.234 -14.039 1 73.56 196 ASP B CA 1
ATOM 3336 C C . ASP B 1 196 ? -5.93 25.562 -14.125 1 73.56 196 ASP B C 1
ATOM 3338 O O . ASP B 1 196 ? -7.125 25.625 -13.82 1 73.56 196 ASP B O 1
ATOM 3342 N N . GLY B 1 197 ? -5.254 26.547 -14.477 1 80.06 197 GLY B N 1
ATOM 3343 C CA . GLY B 1 197 ? -5.871 27.859 -14.648 1 80.06 197 GLY B CA 1
ATOM 3344 C C . GLY B 1 197 ? -6.113 28.578 -13.328 1 80.06 197 GLY B C 1
ATOM 3345 O O . GLY B 1 197 ? -6.863 29.547 -13.281 1 80.06 197 GLY B O 1
ATOM 3346 N N . LEU B 1 198 ? -5.484 28.109 -12.289 1 81.81 198 LEU B N 1
ATOM 3347 C CA . LEU B 1 198 ? -5.727 28.672 -10.969 1 81.81 198 LEU B CA 1
ATOM 3348 C C . LEU B 1 198 ? -4.848 29.891 -10.734 1 81.81 198 LEU B C 1
ATOM 3350 O O . LEU B 1 198 ? -5.234 30.828 -10.016 1 81.81 198 LEU B O 1
ATOM 3354 N N . VAL B 1 199 ? -3.684 29.859 -11.305 1 90.19 199 VAL B N 1
ATOM 3355 C CA . VAL B 1 199 ? -2.754 30.984 -11.133 1 90.19 199 VAL B CA 1
ATOM 3356 C C . VAL B 1 199 ? -2.049 31.266 -12.461 1 90.19 199 VAL B C 1
ATOM 3358 O O . VAL B 1 199 ? -2.076 30.438 -13.375 1 90.19 199 VAL B O 1
ATOM 3361 N N . GLU B 1 200 ? -1.602 32.469 -12.617 1 91.62 200 GLU B N 1
ATOM 3362 C CA . GLU B 1 200 ? -0.693 32.875 -13.695 1 91.62 200 GLU B CA 1
ATOM 3363 C C . GLU B 1 200 ? 0.708 33.125 -13.156 1 91.62 200 GLU B C 1
ATOM 3365 O O . GLU B 1 200 ? 0.87 33.844 -12.164 1 91.62 200 GLU B O 1
ATOM 3370 N N . LEU B 1 201 ? 1.655 32.5 -13.742 1 89.62 201 LEU B N 1
ATOM 3371 C CA . LEU B 1 201 ? 3.029 32.625 -13.273 1 89.62 201 LEU B CA 1
ATOM 3372 C C . LEU B 1 201 ? 3.809 33.594 -14.164 1 89.62 201 LEU B C 1
ATOM 3374 O O . LEU B 1 201 ? 3.719 33.5 -15.391 1 89.62 201 LEU B O 1
ATOM 3378 N N . LYS B 1 202 ? 4.359 34.625 -13.586 1 85.94 202 LYS B N 1
ATOM 3379 C CA . LYS B 1 202 ? 5.312 35.562 -14.211 1 85.94 202 LYS B CA 1
ATOM 3380 C C . LYS B 1 202 ? 6.598 35.656 -13.398 1 85.94 202 LYS B C 1
ATOM 3382 O O . LYS B 1 202 ? 6.664 35.156 -12.273 1 85.94 202 LYS B O 1
ATOM 3387 N N . ARG B 1 203 ? 7.676 36.156 -14.086 1 80.31 203 ARG B N 1
ATOM 3388 C CA . ARG B 1 203 ? 8.945 36.281 -13.375 1 80.31 203 ARG B CA 1
ATOM 3389 C C . ARG B 1 203 ? 8.773 37 -12.062 1 80.31 203 ARG B C 1
ATOM 3391 O O . ARG B 1 203 ? 8.422 38.188 -12.047 1 80.31 203 ARG B O 1
ATOM 3398 N N . GLY B 1 204 ? 8.922 36.406 -10.93 1 82.44 204 GLY B N 1
ATOM 3399 C CA . GLY B 1 204 ? 8.875 37 -9.602 1 82.44 204 GLY B CA 1
ATOM 3400 C C . GLY B 1 204 ? 7.465 37.281 -9.125 1 82.44 204 GLY B C 1
ATOM 3401 O O . GLY B 1 204 ? 7.27 37.969 -8.102 1 82.44 204 GLY B O 1
ATOM 3402 N N . ALA B 1 205 ? 6.441 36.938 -9.891 1 89.75 205 ALA B N 1
ATOM 3403 C CA . ALA B 1 205 ? 5.074 37.25 -9.5 1 89.75 205 ALA B CA 1
ATOM 3404 C C . ALA B 1 205 ? 4.125 36.094 -9.805 1 89.75 205 ALA B C 1
ATOM 3406 O O . ALA B 1 205 ? 4.289 35.406 -10.805 1 89.75 205 ALA B O 1
ATOM 3407 N N . ILE B 1 206 ? 3.133 35.844 -8.891 1 92.06 206 ILE B N 1
ATOM 3408 C CA . ILE B 1 206 ? 2.057 34.875 -9.023 1 92.06 206 ILE B CA 1
ATOM 3409 C C . ILE B 1 206 ? 0.706 35.594 -8.93 1 92.06 206 ILE B C 1
ATOM 3411 O O . ILE B 1 206 ? 0.433 36.281 -7.965 1 92.06 206 ILE B O 1
ATOM 3415 N N . THR B 1 207 ? -0.067 35.5 -9.938 1 92.5 207 THR B N 1
ATOM 3416 C CA . THR B 1 207 ? -1.379 36.125 -9.953 1 92.5 207 THR B CA 1
ATOM 3417 C C . THR B 1 207 ? -2.486 35.094 -9.805 1 92.5 207 THR B C 1
ATOM 3419 O O . THR B 1 207 ? -2.51 34.094 -10.531 1 92.5 207 THR B O 1
ATOM 3422 N N . LEU B 1 208 ? -3.34 35.281 -8.859 1 88.5 208 LEU B N 1
ATOM 3423 C CA . LEU B 1 208 ? -4.48 34.375 -8.664 1 88.5 208 LEU B CA 1
ATOM 3424 C C . LEU B 1 208 ? -5.535 34.594 -9.734 1 88.5 208 LEU B C 1
ATOM 3426 O O . LEU B 1 208 ? -5.918 35.75 -10.016 1 88.5 208 LEU B O 1
ATOM 3430 N N . ARG B 1 209 ? -5.953 33.656 -10.461 1 85.31 209 ARG B N 1
ATOM 3431 C CA . ARG B 1 209 ? -6.91 33.781 -11.555 1 85.31 209 ARG B CA 1
ATOM 3432 C C . ARG B 1 209 ? -8.297 33.312 -11.133 1 85.31 209 ARG B C 1
ATOM 3434 O O . ARG B 1 209 ? -9.312 33.844 -11.578 1 85.31 209 ARG B O 1
ATOM 3441 N N . ASP B 1 210 ? -8.32 32.219 -10.5 1 72.06 210 ASP B N 1
ATOM 3442 C CA . ASP B 1 210 ? -9.602 31.703 -10.023 1 72.06 210 ASP B CA 1
ATOM 3443 C C . ASP B 1 210 ? -9.578 31.469 -8.516 1 72.06 210 ASP B C 1
ATOM 3445 O O . ASP B 1 210 ? -9.266 30.375 -8.062 1 72.06 210 ASP B O 1
ATOM 3449 N N . GLU B 1 211 ? -9.93 32.406 -7.84 1 64.19 211 GLU B N 1
ATOM 3450 C CA . GLU B 1 211 ? -9.883 32.406 -6.383 1 64.19 211 GLU B CA 1
ATOM 3451 C C . GLU B 1 211 ? -10.852 31.359 -5.816 1 64.19 211 GLU B C 1
ATOM 3453 O O . GLU B 1 211 ? -10.547 30.688 -4.832 1 64.19 211 GLU B O 1
ATOM 3458 N N . ASN B 1 212 ? -11.883 31.328 -6.531 1 61.72 212 ASN B N 1
ATOM 3459 C CA . ASN B 1 212 ? -12.914 30.406 -6.059 1 61.72 212 ASN B CA 1
ATOM 3460 C C . ASN B 1 212 ? -12.445 28.969 -6.141 1 61.72 212 ASN B C 1
ATOM 3462 O O . ASN B 1 212 ? -12.648 28.188 -5.207 1 61.72 212 ASN B O 1
ATOM 3466 N N . ARG B 1 213 ? -11.875 28.703 -7.176 1 61.44 213 ARG B N 1
ATOM 3467 C CA . ARG B 1 213 ? -11.391 27.328 -7.387 1 61.44 213 ARG B CA 1
ATOM 3468 C C . ARG B 1 213 ? -10.18 27.047 -6.508 1 61.44 213 ARG B C 1
ATOM 3470 O O . ARG B 1 213 ? -10.039 25.938 -5.988 1 61.44 213 ARG B O 1
ATOM 3477 N N . LEU B 1 214 ? -9.359 27.984 -6.414 1 62.34 214 LEU B N 1
ATOM 3478 C CA . LEU B 1 214 ? -8.211 27.828 -5.527 1 62.34 214 LEU B CA 1
ATOM 3479 C C . LEU B 1 214 ? -8.656 27.656 -4.082 1 62.34 214 LEU B C 1
ATOM 3481 O O . LEU B 1 214 ? -8.062 26.875 -3.332 1 62.34 214 LEU B O 1
ATOM 3485 N N . ASN B 1 215 ? -9.719 28.359 -3.781 1 57.16 215 ASN B N 1
ATOM 3486 C CA . ASN B 1 215 ? -10.297 28.297 -2.443 1 57.16 215 ASN B CA 1
ATOM 3487 C C . ASN B 1 215 ? -10.859 26.906 -2.146 1 57.16 215 ASN B C 1
ATOM 3489 O O . ASN B 1 215 ? -10.906 26.484 -0.989 1 57.16 215 ASN B O 1
ATOM 3493 N N . ARG B 1 216 ? -11.195 26.297 -3.168 1 53.88 216 ARG B N 1
ATOM 3494 C CA . ARG B 1 216 ? -11.781 24.984 -2.998 1 53.88 216 ARG B CA 1
ATOM 3495 C C . ARG B 1 216 ? -10.711 23.922 -2.742 1 53.88 216 ARG B C 1
ATOM 3497 O O . ARG B 1 216 ? -11.016 22.812 -2.324 1 53.88 216 ARG B O 1
ATOM 3504 N N . LEU B 1 217 ? -9.594 24.203 -3.045 1 52.16 217 LEU B N 1
ATOM 3505 C CA . LEU B 1 217 ? -8.469 23.312 -2.766 1 52.16 217 LEU B CA 1
ATOM 3506 C C . LEU B 1 217 ? -8.062 23.391 -1.298 1 52.16 217 LEU B C 1
ATOM 3508 O O . LEU B 1 217 ? -7.309 22.547 -0.81 1 52.16 217 LEU B O 1
ATOM 3512 N N . LYS B 1 218 ? -8.766 24.453 -0.5 1 44.34 218 LYS B N 1
ATOM 3513 C CA . LYS B 1 218 ? -8.516 24.688 0.918 1 44.34 218 LYS B CA 1
ATOM 3514 C C . LYS B 1 218 ? -9.102 23.578 1.776 1 44.34 218 LYS B C 1
ATOM 3516 O O . LYS B 1 218 ? -10.109 22.969 1.412 1 44.34 218 LYS B O 1
#

Foldseek 3Di:
DLVVQCLDPCQVLDDPVLSVVCVVAKDKDKDAAFDWDADPVNALQAKKAWQAAKKWKWDADPVGDTQTQDMDGHSDIDLQSQVVLVVVRDDHIIMGTNHTTMIIGDGNVSLSVCLVPRVSSVVVSVVSVVVSVVSRVVSVCCVVVVCCLVLLLVVLVVQCVVVVAQKDQAQLCRSCVVSVHDSVSSVVSLVVCVVVVQWDDDDRMIGGRCNPVSVVSD/DLVVQCLDPCQVLDDPVLSVVCVVAKDKDKDAAFDWDADPVNALQAKKAWQAAKKWKWDADPVGDTQTQDMDGHSDIDLQSQVVLVVVRDDHIIMGTNHTTMIIGDGNVSLSVCLVPRVSSVVVSVVSVVVSVVSRVVSVCCVVVVCCLVLLLVVLVVQCVVVVAQKDQAQLCRSCVVSVHDSVSSVVSLVVCVVVVQWDDDDRMIGGRCNPVSVVSD

Radius of gyration: 25.46 Å; Cα contacts (8 Å, |Δi|>4): 797; chains: 2; bounding box: 57×73×53 Å